Protein AF-A0AAN8EZK4-F1 (afdb_monomer)

Structure (mmCIF, N/CA/C/O backbone):
data_AF-A0AAN8EZK4-F1
#
_entry.id   AF-A0AAN8EZK4-F1
#
loop_
_atom_site.group_PDB
_atom_site.id
_atom_site.type_symbol
_atom_site.label_atom_id
_atom_site.label_alt_id
_atom_site.label_comp_id
_atom_site.label_asym_id
_atom_site.label_entity_id
_atom_site.label_seq_id
_atom_site.pdbx_PDB_ins_code
_atom_site.Cartn_x
_atom_site.Cartn_y
_atom_site.Cartn_z
_atom_site.occupancy
_atom_site.B_iso_or_equiv
_atom_site.auth_seq_id
_atom_site.auth_comp_id
_atom_site.auth_asym_id
_atom_site.auth_atom_id
_atom_site.pdbx_PDB_model_num
ATOM 1 N N . MET A 1 1 ? 10.990 -21.987 -36.198 1.00 47.72 1 MET A N 1
ATOM 2 C CA . MET A 1 1 ? 12.058 -21.056 -36.623 1.00 47.72 1 MET A CA 1
ATOM 3 C C . MET A 1 1 ? 12.692 -20.483 -35.370 1.00 47.72 1 MET A C 1
ATOM 5 O O . MET A 1 1 ? 11.980 -19.862 -34.594 1.00 47.72 1 MET A O 1
ATOM 9 N N . ASN A 1 2 ? 13.982 -20.731 -35.144 1.00 65.56 2 ASN A N 1
ATOM 10 C CA . ASN A 1 2 ? 14.711 -20.114 -34.035 1.00 65.56 2 ASN A CA 1
ATOM 11 C C . ASN A 1 2 ? 15.034 -18.673 -34.434 1.00 65.56 2 ASN A C 1
ATOM 13 O O . ASN A 1 2 ? 15.786 -18.464 -35.385 1.00 65.56 2 ASN A O 1
ATOM 17 N N . MET A 1 3 ? 14.441 -17.688 -33.758 1.00 52.84 3 MET A N 1
ATOM 18 C CA . MET A 1 3 ? 14.880 -16.304 -33.923 1.00 52.84 3 MET A CA 1
ATOM 19 C C . MET A 1 3 ? 16.324 -16.168 -33.416 1.00 52.84 3 MET A C 1
ATOM 21 O O . MET A 1 3 ? 16.668 -16.787 -32.404 1.00 52.84 3 MET A O 1
ATOM 25 N N . PRO A 1 4 ? 17.176 -15.382 -34.097 1.00 75.06 4 PRO A N 1
ATOM 26 C CA . PRO A 1 4 ? 18.515 -15.095 -33.606 1.00 75.06 4 PRO A CA 1
ATOM 27 C C . PRO A 1 4 ? 18.426 -14.467 -32.210 1.00 75.06 4 PRO A C 1
ATOM 29 O O . PRO A 1 4 ? 17.709 -13.488 -31.999 1.00 75.06 4 PRO A O 1
ATOM 32 N N . LYS A 1 5 ? 19.139 -15.060 -31.247 1.00 89.31 5 LYS A N 1
ATOM 33 C CA . LYS A 1 5 ? 19.176 -14.579 -29.865 1.00 89.31 5 LYS A CA 1
ATOM 34 C C . LYS A 1 5 ? 20.040 -13.322 -29.814 1.00 89.31 5 LYS A C 1
ATOM 36 O O . LYS A 1 5 ? 21.261 -13.407 -29.901 1.00 89.31 5 LYS A O 1
ATOM 41 N N . ILE A 1 6 ? 19.404 -12.163 -29.682 1.00 91.19 6 ILE A N 1
ATOM 42 C CA . ILE A 1 6 ? 20.106 -10.908 -29.406 1.00 91.19 6 ILE A CA 1
ATOM 43 C C . ILE A 1 6 ? 20.613 -10.979 -27.965 1.00 91.19 6 ILE A C 1
ATOM 45 O O . ILE A 1 6 ? 19.826 -11.158 -27.040 1.00 91.19 6 ILE A O 1
ATOM 49 N N . THR A 1 7 ? 21.925 -10.868 -27.775 1.00 95.62 7 THR A N 1
ATOM 50 C CA . THR A 1 7 ? 22.561 -10.917 -26.446 1.00 95.62 7 THR A CA 1
ATOM 51 C C . THR A 1 7 ? 23.112 -9.568 -25.998 1.00 95.62 7 THR A C 1
ATOM 53 O O . THR A 1 7 ? 23.341 -9.365 -24.808 1.00 95.62 7 THR A O 1
ATOM 56 N N . GLU A 1 8 ? 23.335 -8.646 -26.934 1.00 97.31 8 GLU A N 1
ATOM 57 C CA . GLU A 1 8 ? 24.057 -7.400 -26.696 1.00 97.31 8 GLU A CA 1
ATOM 58 C C . GLU A 1 8 ? 23.525 -6.268 -27.579 1.00 97.31 8 GLU A C 1
ATOM 60 O O . GLU A 1 8 ? 23.228 -6.469 -28.757 1.00 97.31 8 GLU A O 1
ATOM 65 N N . ILE A 1 9 ? 23.394 -5.077 -26.991 1.00 97.00 9 ILE A N 1
ATOM 66 C CA . ILE A 1 9 ? 22.945 -3.853 -27.657 1.00 97.00 9 ILE A CA 1
ATOM 67 C C . ILE A 1 9 ? 23.876 -2.707 -27.263 1.00 97.00 9 ILE A C 1
ATOM 69 O O . ILE A 1 9 ? 24.016 -2.392 -26.083 1.00 97.00 9 ILE A O 1
ATOM 73 N N . HIS A 1 10 ? 24.448 -2.019 -28.252 1.00 96.69 10 HIS A N 1
ATOM 74 C CA . HIS A 1 10 ? 25.168 -0.761 -28.044 1.00 96.69 10 HIS A CA 1
ATOM 75 C C . HIS A 1 10 ? 24.266 0.422 -28.392 1.00 96.69 10 HIS A C 1
ATOM 77 O O . HIS A 1 10 ? 23.746 0.511 -29.503 1.00 96.69 10 HIS A O 1
ATOM 83 N N . GLY A 1 11 ? 24.089 1.354 -27.457 1.00 95.94 11 GLY A N 1
ATOM 84 C CA . GLY A 1 11 ? 23.253 2.537 -27.644 1.00 95.94 11 GLY A CA 1
ATOM 85 C C . GLY A 1 11 ? 21.978 2.504 -26.806 1.00 95.94 11 GLY A C 1
ATOM 86 O O . GLY A 1 11 ? 22.055 2.567 -25.579 1.00 95.94 11 GLY A O 1
ATOM 87 N N . ARG A 1 12 ? 20.813 2.509 -27.468 1.00 96.12 12 ARG A N 1
ATOM 88 C CA . ARG A 1 12 ? 19.487 2.536 -26.832 1.00 96.12 12 ARG A CA 1
ATOM 89 C C . ARG A 1 12 ? 18.677 1.316 -27.252 1.00 96.12 12 ARG A C 1
ATOM 91 O O . ARG A 1 12 ? 18.518 1.070 -28.445 1.00 96.12 12 ARG A O 1
ATOM 98 N N . PHE A 1 13 ? 18.104 0.621 -26.278 1.00 97.56 13 PHE A N 1
ATOM 99 C CA . PHE A 1 13 ? 17.121 -0.426 -26.500 1.00 97.56 13 PHE A CA 1
ATOM 100 C C . PHE A 1 13 ? 15.714 0.129 -26.275 1.00 97.56 13 PHE A C 1
ATOM 102 O O . PHE A 1 13 ? 15.427 0.718 -25.232 1.00 97.56 13 PHE A O 1
ATOM 109 N N . LYS A 1 14 ? 14.842 -0.024 -27.272 1.00 97.75 14 LYS A N 1
ATOM 110 C CA . LYS A 1 14 ? 13.467 0.464 -27.221 1.00 97.75 14 LYS A CA 1
ATOM 111 C C . LYS A 1 14 ? 12.496 -0.690 -27.447 1.00 97.75 14 LYS A C 1
ATOM 113 O O . LYS A 1 14 ? 12.580 -1.356 -28.474 1.00 97.75 14 LYS A O 1
ATOM 118 N N . ILE A 1 15 ? 11.580 -0.896 -26.506 1.00 97.38 15 ILE A N 1
ATOM 119 C CA . ILE A 1 15 ? 10.517 -1.902 -26.575 1.00 97.38 15 ILE A CA 1
ATOM 120 C C . ILE A 1 15 ? 9.196 -1.152 -26.715 1.00 97.38 15 ILE A C 1
ATOM 122 O O . ILE A 1 15 ? 8.807 -0.414 -25.808 1.00 97.38 15 ILE A O 1
ATOM 126 N N . THR A 1 16 ? 8.521 -1.310 -27.853 1.00 97.88 16 THR A N 1
ATOM 127 C CA . THR A 1 16 ? 7.227 -0.661 -28.093 1.00 97.88 16 THR A CA 1
ATOM 128 C C . THR A 1 16 ? 6.225 -1.612 -28.712 1.00 97.88 16 THR A C 1
ATOM 130 O O . THR A 1 16 ? 6.610 -2.514 -29.460 1.00 97.88 16 THR A O 1
ATOM 133 N N . LYS A 1 17 ? 4.938 -1.390 -28.413 1.00 96.81 17 LYS A N 1
ATOM 134 C CA . LYS A 1 17 ? 3.799 -2.106 -29.011 1.00 96.81 17 LYS A CA 1
ATOM 135 C C . LYS A 1 17 ? 3.958 -3.634 -28.999 1.00 96.81 17 LYS A C 1
ATOM 137 O O . LYS A 1 17 ? 3.495 -4.318 -29.910 1.00 96.81 17 LYS A O 1
ATOM 142 N N . THR A 1 18 ? 4.628 -4.174 -27.983 1.00 95.94 18 THR A N 1
ATOM 143 C CA . THR A 1 18 ? 4.828 -5.616 -27.848 1.00 95.94 18 THR A CA 1
ATOM 144 C C . THR A 1 18 ? 3.552 -6.303 -27.371 1.00 95.94 18 THR A C 1
ATOM 146 O O . THR A 1 18 ? 2.742 -5.732 -26.635 1.00 95.94 18 THR A O 1
ATOM 149 N N . THR A 1 19 ? 3.389 -7.562 -27.762 1.00 96.38 19 THR A N 1
ATOM 150 C CA . THR A 1 19 ? 2.327 -8.446 -27.264 1.00 96.38 19 THR A CA 1
ATOM 151 C C . THR A 1 19 ? 2.777 -9.275 -26.063 1.00 96.38 19 THR A C 1
ATOM 153 O O . THR A 1 19 ? 1.999 -10.074 -25.548 1.00 96.38 19 THR A O 1
ATOM 156 N N . LEU A 1 20 ? 4.035 -9.132 -25.634 1.00 96.00 20 LEU A N 1
ATOM 157 C CA . LEU A 1 20 ? 4.562 -9.842 -24.475 1.00 96.00 20 LEU A CA 1
ATOM 158 C C . LEU A 1 20 ? 3.879 -9.368 -23.189 1.00 96.00 20 LEU A C 1
ATOM 160 O O . LEU A 1 20 ? 3.667 -8.173 -22.983 1.00 96.00 20 LEU A O 1
ATOM 164 N N . SER A 1 21 ? 3.577 -10.320 -22.309 1.00 96.00 21 SER A N 1
ATOM 165 C CA . SER A 1 21 ? 3.068 -10.048 -20.962 1.00 96.00 21 SER A CA 1
ATOM 166 C C . SER A 1 21 ? 4.171 -9.801 -19.934 1.00 96.00 21 SER A C 1
ATOM 168 O O . SER A 1 21 ? 3.885 -9.233 -18.879 1.00 96.00 21 SER A O 1
ATOM 170 N N . SER A 1 22 ? 5.400 -10.218 -20.246 1.00 96.62 22 SER A N 1
ATOM 171 C CA . SER A 1 22 ? 6.601 -10.147 -19.406 1.00 96.62 22 SER A CA 1
ATOM 172 C C . SER A 1 22 ? 7.841 -9.765 -20.224 1.00 96.62 22 SER A C 1
ATOM 174 O O . SER A 1 22 ? 7.821 -9.812 -21.455 1.00 96.62 22 SER A O 1
ATOM 176 N N . LEU A 1 23 ? 8.928 -9.389 -19.543 1.00 96.44 23 LEU A N 1
ATOM 177 C CA . LEU A 1 23 ? 10.232 -9.085 -20.162 1.00 96.44 23 LEU A CA 1
ATOM 178 C C . LEU A 1 23 ? 11.252 -10.228 -19.999 1.00 96.44 23 LEU A C 1
ATOM 180 O O . LEU A 1 23 ? 12.444 -10.050 -20.253 1.00 96.44 23 LEU A O 1
ATOM 184 N N . ASP A 1 24 ? 10.789 -11.415 -19.624 1.00 96.31 24 ASP A N 1
ATOM 185 C CA . ASP A 1 24 ? 11.591 -12.597 -19.306 1.00 96.31 24 ASP A CA 1
ATOM 186 C C . ASP A 1 24 ? 12.486 -13.039 -20.469 1.00 96.31 24 ASP A C 1
ATOM 188 O O . ASP A 1 24 ? 13.644 -13.403 -20.267 1.00 96.31 24 ASP A O 1
ATOM 192 N N . LEU A 1 25 ? 11.985 -12.925 -21.702 1.00 94.81 25 LEU A N 1
ATOM 193 C CA . LEU A 1 25 ? 12.738 -13.228 -22.924 1.00 94.81 25 LEU A CA 1
ATOM 194 C C . LEU A 1 25 ? 13.897 -12.252 -23.189 1.00 94.81 25 LEU A C 1
ATOM 196 O O . LEU A 1 25 ? 14.763 -12.535 -24.016 1.00 94.81 25 LEU A O 1
ATOM 200 N N . MET A 1 26 ? 13.903 -11.099 -22.519 1.00 95.31 26 MET A N 1
ATOM 201 C CA . MET A 1 26 ? 14.850 -10.001 -22.737 1.00 95.31 26 MET A CA 1
ATOM 202 C C . MET A 1 26 ? 15.748 -9.734 -21.527 1.00 95.31 26 MET A C 1
ATOM 204 O O . MET A 1 26 ? 16.673 -8.928 -21.630 1.00 95.31 26 MET A O 1
ATOM 208 N N . LYS A 1 27 ? 15.523 -10.412 -20.396 1.00 95.50 27 LYS A N 1
ATOM 209 C CA . LYS A 1 27 ? 16.234 -10.146 -19.136 1.00 95.50 27 LYS A CA 1
ATOM 210 C C . LYS A 1 27 ? 17.755 -10.325 -19.223 1.00 95.50 27 LYS A C 1
ATOM 212 O O . LYS A 1 27 ? 18.498 -9.646 -18.518 1.00 95.50 27 LYS A O 1
ATOM 217 N N . ASP A 1 28 ? 18.211 -11.193 -20.128 1.00 95.75 28 ASP A N 1
ATOM 218 C CA . ASP A 1 28 ? 19.629 -11.518 -20.333 1.00 95.75 28 ASP A CA 1
ATOM 219 C C . ASP A 1 28 ? 20.346 -10.570 -21.316 1.00 95.75 28 ASP A C 1
ATOM 221 O O . ASP A 1 28 ? 21.543 -10.733 -21.565 1.00 95.75 28 ASP A O 1
ATOM 225 N N . ILE A 1 29 ? 19.641 -9.599 -21.910 1.00 97.12 29 ILE A N 1
ATOM 226 C CA . ILE A 1 29 ? 20.238 -8.662 -22.869 1.00 97.12 29 ILE A CA 1
ATOM 227 C C . ILE A 1 29 ? 21.163 -7.690 -22.131 1.00 97.12 29 ILE A C 1
ATOM 229 O O . ILE A 1 29 ? 20.750 -6.994 -21.203 1.00 97.12 29 ILE A O 1
ATOM 233 N N . LYS A 1 30 ? 22.415 -7.595 -22.590 1.00 98.00 30 LYS A N 1
ATOM 234 C CA . LYS A 1 30 ? 23.379 -6.591 -22.125 1.00 98.00 30 LYS A CA 1
ATOM 235 C C . LYS A 1 30 ? 23.220 -5.301 -22.918 1.00 98.00 30 LYS A C 1
ATOM 237 O O . LYS A 1 30 ? 23.213 -5.333 -24.148 1.00 98.00 30 LYS A O 1
ATOM 242 N N . ILE A 1 31 ? 23.122 -4.167 -22.228 1.00 97.69 31 ILE A N 1
ATOM 243 C CA . ILE A 1 31 ? 22.936 -2.857 -22.865 1.00 97.69 31 ILE A CA 1
ATOM 244 C C . ILE A 1 31 ? 24.133 -1.967 -22.531 1.00 97.69 31 ILE A C 1
ATOM 246 O O . ILE A 1 31 ? 24.368 -1.640 -21.372 1.00 97.69 31 ILE A O 1
ATOM 250 N N . PHE A 1 32 ? 24.874 -1.536 -23.547 1.00 97.06 32 PHE A N 1
ATOM 251 C CA . PHE A 1 32 ? 25.973 -0.580 -23.423 1.00 97.06 32 PHE A CA 1
ATOM 252 C C . PHE A 1 32 ? 25.452 0.830 -23.722 1.00 97.06 32 PHE A C 1
ATOM 254 O O . PHE A 1 32 ? 25.300 1.241 -24.874 1.00 97.06 32 PHE A O 1
ATOM 261 N N . ALA A 1 33 ? 25.136 1.571 -22.663 1.00 95.81 33 ALA A N 1
ATOM 262 C CA . ALA A 1 33 ? 24.422 2.841 -22.699 1.00 95.81 33 ALA A CA 1
ATOM 263 C C . ALA A 1 33 ? 25.300 4.003 -23.191 1.00 95.81 33 ALA A C 1
ATOM 265 O O . ALA A 1 33 ? 26.061 4.595 -22.425 1.00 95.81 33 ALA A O 1
ATOM 266 N N . HIS A 1 34 ? 25.154 4.385 -24.461 1.00 93.75 34 HIS A N 1
ATOM 267 C CA . HIS A 1 34 ? 25.811 5.580 -25.026 1.00 93.75 34 HIS A CA 1
ATOM 268 C C . HIS A 1 34 ? 24.967 6.861 -24.852 1.00 93.75 34 HIS A C 1
ATOM 270 O O . HIS A 1 34 ? 25.399 7.960 -25.197 1.00 93.75 34 HIS A O 1
ATOM 276 N N . TYR A 1 35 ? 23.754 6.725 -24.305 1.00 91.19 35 TYR A N 1
ATOM 277 C CA . TYR A 1 35 ? 22.763 7.787 -24.126 1.00 91.19 35 TYR A CA 1
ATOM 278 C C . TYR A 1 35 ? 22.243 7.809 -22.678 1.00 91.19 35 TYR A C 1
ATOM 280 O O . TYR A 1 35 ? 22.349 6.792 -21.992 1.00 91.19 35 TYR A O 1
ATOM 288 N N . PRO A 1 36 ? 21.634 8.923 -22.211 1.00 89.06 36 PRO A N 1
ATOM 289 C CA . PRO A 1 36 ? 21.052 8.988 -20.868 1.00 89.06 36 PRO A CA 1
ATOM 290 C C . PRO A 1 36 ? 20.014 7.887 -20.620 1.00 89.06 36 PRO A C 1
ATOM 292 O O . PRO A 1 36 ? 20.078 7.212 -19.601 1.00 89.06 36 PRO A O 1
ATOM 295 N N . MET A 1 37 ? 19.099 7.698 -21.578 1.00 94.62 37 MET A N 1
ATOM 296 C CA . MET A 1 37 ? 18.076 6.649 -21.563 1.00 94.62 37 MET A CA 1
ATOM 297 C C . MET A 1 37 ? 18.574 5.465 -22.386 1.00 94.62 37 MET A C 1
ATOM 299 O O . MET A 1 37 ? 18.601 5.537 -23.623 1.00 94.62 37 MET A O 1
ATOM 303 N N . ALA A 1 38 ? 19.005 4.421 -21.683 1.00 97.00 38 ALA A N 1
ATOM 304 C CA . ALA A 1 38 ? 19.539 3.195 -22.259 1.00 97.00 38 ALA A CA 1
ATOM 305 C C . ALA A 1 38 ? 18.423 2.215 -22.630 1.00 97.00 38 ALA A C 1
ATOM 307 O O . ALA A 1 38 ? 18.506 1.571 -23.671 1.00 97.00 38 ALA A O 1
ATOM 308 N N . LEU A 1 39 ? 17.375 2.148 -21.807 1.00 97.88 39 LEU A N 1
ATOM 309 C CA . LEU A 1 39 ? 16.204 1.306 -22.012 1.00 97.88 39 LEU A CA 1
ATOM 310 C C . LEU A 1 39 ? 14.940 2.166 -21.973 1.00 97.88 39 LEU A C 1
ATOM 312 O O . LEU A 1 39 ? 14.691 2.884 -21.006 1.00 97.88 39 LEU A O 1
ATOM 316 N N . THR A 1 40 ? 14.138 2.094 -23.028 1.00 98.06 40 THR A N 1
ATOM 317 C CA . THR A 1 40 ? 12.828 2.746 -23.094 1.00 98.06 40 THR A CA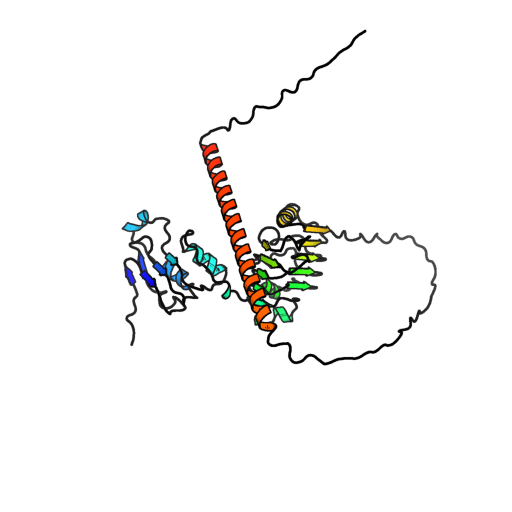 1
ATOM 318 C C . THR A 1 40 ? 11.771 1.701 -23.396 1.00 98.06 40 THR A C 1
ATOM 320 O O . THR A 1 40 ? 11.860 1.003 -24.404 1.00 98.06 40 THR A O 1
ATOM 323 N N . ILE A 1 41 ? 10.774 1.596 -22.527 1.00 97.81 41 ILE A N 1
ATOM 324 C CA . ILE A 1 41 ? 9.638 0.694 -22.688 1.00 97.81 41 ILE A CA 1
ATOM 325 C C . ILE A 1 41 ? 8.405 1.576 -22.742 1.00 97.81 41 ILE A C 1
ATOM 327 O O . ILE A 1 41 ? 8.105 2.271 -21.770 1.00 97.81 41 ILE A O 1
ATOM 331 N N . GLU A 1 42 ? 7.732 1.605 -23.887 1.00 97.38 42 GLU A N 1
ATOM 332 C CA . GLU A 1 42 ? 6.574 2.474 -24.080 1.00 97.38 42 GLU A CA 1
ATOM 333 C C . GLU A 1 42 ? 5.449 1.851 -24.904 1.00 97.38 42 GLU A C 1
ATOM 335 O O . GLU A 1 42 ? 5.695 1.055 -25.809 1.00 97.38 42 GLU A O 1
ATOM 340 N N . ASP A 1 43 ? 4.210 2.236 -24.603 1.00 97.31 43 ASP A N 1
ATOM 341 C CA . ASP A 1 43 ? 3.003 1.828 -25.335 1.00 97.31 43 ASP A CA 1
ATOM 342 C C . ASP A 1 43 ? 2.824 0.295 -25.428 1.00 97.31 43 ASP A C 1
ATOM 344 O O . ASP A 1 43 ? 2.350 -0.247 -26.431 1.00 97.31 43 ASP A O 1
ATOM 348 N N . ASN A 1 44 ? 3.231 -0.438 -24.385 1.00 96.69 44 ASN A N 1
ATOM 349 C CA . ASN A 1 44 ? 3.119 -1.898 -24.310 1.00 96.69 44 ASN A CA 1
ATOM 350 C C . ASN A 1 44 ? 1.918 -2.326 -23.455 1.00 96.69 44 ASN A C 1
ATOM 352 O O . ASN A 1 44 ? 2.084 -2.861 -22.366 1.00 96.69 44 ASN A O 1
ATOM 356 N N . TYR A 1 45 ? 0.691 -2.122 -23.937 1.00 95.25 45 TYR A N 1
ATOM 357 C CA . TYR A 1 45 ? -0.533 -2.355 -23.147 1.00 95.25 45 TYR A CA 1
ATOM 358 C C . TYR A 1 45 ? -0.752 -3.799 -22.656 1.00 95.25 45 TYR A C 1
ATOM 360 O O . TYR A 1 45 ? -1.532 -4.015 -21.726 1.00 95.25 45 TYR A O 1
ATOM 368 N N . SER A 1 46 ? -0.095 -4.782 -23.282 1.00 95.62 46 SER A N 1
ATOM 369 C CA . SER A 1 46 ? -0.156 -6.194 -22.870 1.00 95.62 46 SER A CA 1
ATOM 370 C C . SER A 1 46 ? 0.819 -6.533 -21.741 1.00 95.62 46 SER A C 1
ATOM 372 O O . SER A 1 46 ? 0.674 -7.586 -21.118 1.00 95.62 46 SER A O 1
ATOM 374 N N . LEU A 1 47 ? 1.793 -5.657 -21.478 1.00 96.12 47 LEU A N 1
ATOM 375 C CA . LEU A 1 47 ? 2.847 -5.877 -20.502 1.00 96.12 47 LEU A CA 1
ATOM 376 C C . LEU A 1 47 ? 2.275 -5.744 -19.089 1.00 96.12 47 LEU A C 1
ATOM 378 O O . LEU A 1 47 ? 1.736 -4.706 -18.712 1.00 96.12 47 LEU A O 1
ATOM 382 N N . LYS A 1 48 ? 2.373 -6.819 -18.308 1.00 95.44 48 LYS A N 1
ATOM 383 C CA . LYS A 1 48 ? 1.868 -6.875 -16.929 1.00 95.44 48 LYS A CA 1
ATOM 384 C C . LYS A 1 48 ? 3.006 -7.027 -15.940 1.00 95.44 48 LYS A C 1
ATOM 386 O O . LYS A 1 48 ? 3.033 -6.340 -14.925 1.00 95.44 48 LYS A O 1
ATOM 391 N N . ASP A 1 49 ? 3.949 -7.906 -16.249 1.00 95.88 49 ASP A N 1
ATOM 392 C CA . ASP A 1 49 ? 5.087 -8.194 -15.395 1.00 95.88 49 ASP A CA 1
ATOM 393 C C . ASP A 1 49 ? 6.350 -7.513 -15.932 1.00 95.88 49 ASP A C 1
ATOM 395 O O . ASP A 1 49 ? 6.899 -7.885 -16.967 1.00 95.88 49 ASP A O 1
ATOM 399 N N . VAL A 1 50 ? 6.816 -6.498 -15.208 1.00 97.06 50 VAL A N 1
ATOM 400 C CA . VAL A 1 50 ? 8.095 -5.829 -15.479 1.00 97.06 50 VAL A CA 1
ATOM 401 C C . VAL A 1 50 ? 9.175 -6.110 -14.426 1.00 97.06 50 VAL A C 1
ATOM 403 O O . VAL A 1 50 ? 10.156 -5.378 -14.362 1.00 97.06 50 VAL A O 1
ATOM 406 N N . SER A 1 51 ? 9.032 -7.150 -13.596 1.00 97.06 51 SER A N 1
ATOM 407 C CA . SER A 1 51 ? 10.004 -7.475 -12.535 1.00 97.06 51 SER A CA 1
ATOM 408 C C . SER A 1 51 ? 11.397 -7.777 -13.088 1.00 97.06 51 SER A C 1
ATOM 410 O O . SER A 1 51 ? 12.401 -7.421 -12.470 1.00 97.06 51 SER A O 1
ATOM 412 N N . ASP A 1 52 ? 11.472 -8.328 -14.302 1.00 97.62 52 ASP A N 1
ATOM 413 C CA . ASP A 1 52 ? 12.725 -8.552 -15.023 1.00 97.62 52 ASP A CA 1
ATOM 414 C C . ASP A 1 52 ? 13.536 -7.263 -15.246 1.00 97.62 52 ASP A C 1
ATOM 416 O O . ASP A 1 52 ? 14.752 -7.338 -15.426 1.00 97.62 52 ASP A O 1
ATOM 420 N N . LEU A 1 53 ? 12.927 -6.072 -15.143 1.00 97.25 53 LEU A N 1
ATOM 421 C CA . LEU A 1 53 ? 13.666 -4.804 -15.150 1.00 97.25 53 LEU A CA 1
ATOM 422 C C . LEU A 1 53 ? 14.688 -4.704 -14.025 1.00 97.25 53 LEU A C 1
ATOM 424 O O . LEU A 1 53 ? 15.737 -4.100 -14.229 1.00 97.25 53 LEU A O 1
ATOM 428 N N . LEU A 1 54 ? 14.431 -5.321 -12.869 1.00 97.44 54 LEU A N 1
ATOM 429 C CA . LEU A 1 54 ? 15.388 -5.370 -11.761 1.00 97.44 54 LEU A CA 1
ATOM 430 C C . LEU A 1 54 ? 16.671 -6.121 -12.153 1.00 97.44 54 LEU A C 1
ATOM 432 O O . LEU A 1 54 ? 17.753 -5.814 -11.648 1.00 97.44 54 LEU A O 1
ATOM 436 N N . TYR A 1 55 ? 16.568 -7.091 -13.066 1.00 96.88 55 TYR A N 1
ATOM 437 C CA . TYR A 1 55 ? 17.710 -7.808 -13.632 1.00 96.88 55 TYR A CA 1
ATOM 438 C C . TYR A 1 55 ? 18.311 -7.050 -14.814 1.00 96.88 55 TYR A C 1
ATOM 440 O O . TYR A 1 55 ? 19.524 -6.850 -14.851 1.00 96.88 55 TYR A O 1
ATOM 448 N N . MET A 1 56 ? 17.475 -6.554 -15.731 1.00 97.19 56 MET A N 1
ATOM 449 C CA . MET A 1 56 ? 17.934 -5.774 -16.882 1.00 97.19 56 MET A CA 1
ATOM 450 C C . MET A 1 56 ? 18.722 -4.541 -16.442 1.00 97.19 56 MET A C 1
ATOM 452 O O . MET A 1 56 ? 19.767 -4.274 -17.020 1.00 97.19 56 MET A O 1
ATOM 456 N N . ALA A 1 57 ? 18.296 -3.840 -15.386 1.00 96.81 57 ALA A N 1
ATOM 457 C CA . ALA A 1 57 ? 19.001 -2.684 -14.831 1.00 96.81 57 ALA A CA 1
ATOM 458 C C . ALA A 1 57 ? 20.458 -2.997 -14.458 1.00 96.81 57 ALA A C 1
ATOM 460 O O . ALA A 1 57 ? 21.338 -2.172 -14.684 1.00 96.81 57 ALA A O 1
ATOM 461 N N . LYS A 1 58 ? 20.732 -4.206 -13.948 1.00 96.69 58 LYS A N 1
ATOM 462 C CA . LYS A 1 58 ? 22.093 -4.668 -13.617 1.00 96.69 58 LYS A CA 1
ATOM 463 C C . LYS A 1 58 ? 22.928 -4.972 -14.864 1.00 96.69 58 LYS A C 1
ATOM 465 O O . LYS A 1 58 ? 24.152 -4.929 -14.804 1.00 96.69 58 LYS A O 1
ATOM 470 N N . ASN A 1 59 ? 22.267 -5.263 -15.983 1.00 97.00 59 ASN A N 1
ATOM 471 C CA . ASN A 1 59 ? 22.886 -5.544 -17.277 1.00 97.00 59 ASN A CA 1
ATOM 472 C C . ASN A 1 59 ? 23.081 -4.286 -18.139 1.00 97.00 59 ASN A C 1
ATOM 474 O O . ASN A 1 59 ? 23.654 -4.378 -19.231 1.00 97.00 59 ASN A O 1
ATOM 478 N N . ILE A 1 60 ? 22.638 -3.113 -17.671 1.00 96.81 60 ILE A N 1
ATOM 479 C CA . ILE A 1 60 ? 22.952 -1.841 -18.317 1.00 96.81 60 ILE A CA 1
ATOM 480 C C . ILE A 1 60 ? 24.314 -1.369 -17.814 1.00 96.81 60 ILE A C 1
ATOM 482 O O . ILE A 1 60 ? 24.507 -1.052 -16.643 1.00 96.81 60 ILE A O 1
ATOM 486 N N . THR A 1 61 ? 25.276 -1.297 -18.724 1.00 96.69 61 THR A N 1
ATOM 487 C CA . THR A 1 61 ? 26.618 -0.785 -18.449 1.00 96.69 61 THR A CA 1
ATOM 488 C C . THR A 1 61 ? 26.816 0.538 -19.164 1.00 96.69 61 THR A C 1
ATOM 490 O O . THR A 1 61 ? 26.304 0.764 -20.260 1.00 96.69 61 THR A O 1
ATOM 493 N N . ARG A 1 62 ? 27.564 1.449 -18.543 1.00 94.12 62 ARG A N 1
ATOM 494 C CA . ARG A 1 62 ? 27.882 2.749 -19.130 1.00 94.12 62 ARG A CA 1
ATOM 495 C C . ARG A 1 62 ? 29.375 2.797 -19.449 1.00 94.12 62 ARG A C 1
ATOM 497 O O . ARG A 1 62 ? 30.178 2.545 -18.552 1.00 94.12 62 ARG A O 1
ATOM 504 N N . PRO A 1 63 ? 29.783 3.120 -20.689 1.00 93.94 63 PRO A N 1
ATOM 505 C CA . PRO A 1 63 ? 31.196 3.313 -20.978 1.00 93.94 63 PRO A CA 1
ATOM 506 C C . PRO A 1 63 ? 31.743 4.501 -20.180 1.00 93.94 63 PRO A C 1
ATOM 508 O O . PRO A 1 63 ? 31.075 5.533 -20.078 1.00 93.94 63 PRO A O 1
ATOM 511 N N . LYS A 1 64 ? 32.981 4.386 -19.681 1.00 94.44 64 LYS A N 1
ATOM 512 C CA . LYS A 1 64 ? 33.648 5.419 -18.861 1.00 94.44 64 LYS A CA 1
ATOM 513 C C . LYS A 1 64 ? 33.591 6.818 -19.487 1.00 94.44 64 LYS A C 1
ATOM 515 O O . LYS A 1 64 ? 33.387 7.802 -18.788 1.00 94.44 64 LYS A O 1
ATOM 520 N N . ALA A 1 65 ? 33.685 6.902 -20.817 1.00 92.81 65 ALA A N 1
ATOM 521 C CA . ALA A 1 65 ? 33.603 8.159 -21.565 1.00 92.81 65 ALA A CA 1
ATOM 522 C C . ALA A 1 65 ? 32.275 8.928 -21.376 1.00 92.81 65 ALA A C 1
ATOM 524 O O . ALA A 1 65 ? 32.233 10.138 -21.584 1.00 92.81 65 ALA A O 1
ATOM 525 N N . PHE A 1 66 ? 31.194 8.249 -20.981 1.00 90.69 66 PHE A N 1
ATOM 526 C CA . PHE A 1 66 ? 29.864 8.836 -20.785 1.00 90.69 66 PHE A CA 1
ATOM 527 C C . PHE A 1 66 ? 29.433 8.894 -19.313 1.00 90.69 66 PHE A C 1
ATOM 529 O O . PHE A 1 66 ? 28.365 9.431 -19.013 1.00 90.69 66 PHE A O 1
ATOM 536 N N . GLU A 1 67 ? 30.230 8.339 -18.398 1.00 90.88 67 GLU A N 1
ATOM 537 C CA . GLU A 1 67 ? 29.866 8.176 -16.989 1.00 90.88 67 GLU A CA 1
ATOM 538 C C . GLU A 1 67 ? 29.634 9.519 -16.295 1.00 90.88 67 GLU A C 1
ATOM 540 O O . GLU A 1 67 ? 28.550 9.747 -15.755 1.00 90.88 67 GLU A O 1
ATOM 545 N N . GLU A 1 68 ? 30.587 10.443 -16.430 1.00 91.50 68 GLU A N 1
ATOM 546 C CA . GLU A 1 68 ? 30.504 11.785 -15.845 1.00 91.50 68 GLU A CA 1
ATOM 547 C C . GLU A 1 68 ? 29.353 12.613 -16.431 1.00 91.50 68 GLU A C 1
ATOM 549 O O . GLU A 1 68 ? 28.635 13.300 -15.707 1.00 91.50 68 GLU A O 1
ATOM 554 N N . ARG A 1 69 ? 29.098 12.501 -17.742 1.00 89.88 69 ARG A N 1
ATOM 555 C CA . ARG A 1 69 ? 28.065 13.303 -18.422 1.00 89.88 69 ARG A CA 1
ATOM 556 C C . ARG A 1 69 ? 26.646 12.981 -17.947 1.00 89.88 69 ARG A C 1
ATOM 558 O O . ARG A 1 69 ? 25.763 13.836 -18.011 1.00 89.88 69 ARG A O 1
ATOM 565 N N . PHE A 1 70 ? 26.410 11.745 -17.516 1.00 88.19 70 PHE A N 1
ATOM 566 C CA . PHE A 1 70 ? 25.083 11.253 -17.139 1.00 88.19 70 PHE A CA 1
ATOM 567 C C . PHE A 1 70 ? 25.022 10.786 -15.687 1.00 88.19 70 PHE A C 1
ATOM 569 O O . PHE A 1 70 ? 24.117 10.030 -15.313 1.00 88.19 70 PHE A O 1
ATOM 576 N N . LYS A 1 71 ? 25.985 11.213 -14.868 1.00 84.81 71 LYS A N 1
ATOM 577 C CA . LYS A 1 71 ? 25.998 10.972 -13.428 1.00 84.81 71 LYS A CA 1
ATOM 578 C C . LYS A 1 71 ? 24.651 11.414 -12.848 1.00 84.81 71 LYS A C 1
ATOM 580 O O . LYS A 1 71 ? 24.165 12.498 -13.164 1.00 84.81 71 LYS A O 1
ATOM 585 N N . ASN A 1 72 ? 24.017 10.532 -12.081 1.00 85.69 72 ASN A N 1
ATOM 586 C CA . ASN A 1 72 ? 22.695 10.722 -11.465 1.00 85.69 72 ASN A CA 1
ATOM 587 C C . ASN A 1 72 ? 21.477 10.713 -12.411 1.00 85.69 72 ASN A C 1
ATOM 589 O O . ASN A 1 72 ? 20.374 11.013 -11.967 1.00 85.69 72 ASN A O 1
ATOM 593 N N . ARG A 1 73 ? 21.625 10.357 -13.695 1.00 87.31 73 ARG A N 1
ATOM 594 C CA . ARG A 1 73 ? 20.465 10.126 -14.574 1.00 87.31 73 ARG A CA 1
ATOM 595 C C . ARG A 1 73 ? 20.061 8.658 -14.559 1.00 87.31 73 ARG A C 1
ATOM 597 O O . ARG A 1 73 ? 20.909 7.790 -14.796 1.00 87.31 73 ARG A O 1
ATOM 604 N N . THR A 1 74 ? 18.771 8.415 -14.339 1.00 90.56 74 THR A N 1
ATOM 605 C CA . THR A 1 74 ? 18.140 7.101 -14.501 1.00 90.56 74 THR A CA 1
ATOM 606 C C . THR A 1 74 ? 18.347 6.601 -15.927 1.00 90.56 74 THR A C 1
ATOM 608 O O . THR A 1 74 ? 18.476 7.386 -16.864 1.00 90.56 74 THR A O 1
ATOM 611 N N . GLN A 1 75 ? 18.478 5.288 -16.092 1.00 94.88 75 GLN A N 1
ATOM 612 C CA . GLN A 1 75 ? 18.786 4.677 -17.392 1.00 94.88 75 GLN A CA 1
ATOM 613 C C . GLN A 1 75 ? 17.563 4.041 -18.052 1.00 94.88 75 GLN A C 1
ATOM 615 O O . GLN A 1 75 ? 17.632 3.664 -19.226 1.00 94.88 75 GLN A O 1
ATOM 620 N N . ILE A 1 76 ? 16.471 3.925 -17.298 1.00 97.12 76 ILE A N 1
ATOM 621 C CA . ILE A 1 76 ? 15.249 3.232 -17.677 1.00 97.12 76 ILE A CA 1
ATOM 622 C C . ILE A 1 76 ? 14.109 4.243 -17.690 1.00 97.12 76 ILE A C 1
ATOM 624 O O . ILE A 1 76 ? 13.930 5.010 -16.745 1.00 97.12 76 ILE A O 1
ATOM 628 N N . LEU A 1 77 ? 13.336 4.216 -18.769 1.00 96.69 77 LEU A N 1
ATOM 629 C CA . LEU A 1 77 ? 12.119 4.997 -18.930 1.00 96.69 77 LEU A CA 1
ATOM 630 C C . LEU A 1 77 ? 10.957 4.053 -19.240 1.00 96.69 77 LEU A C 1
ATOM 632 O O . LEU A 1 77 ? 11.040 3.264 -20.185 1.00 96.69 77 LEU A O 1
ATOM 636 N N . LEU A 1 78 ? 9.888 4.151 -18.450 1.00 96.44 78 LEU A N 1
ATOM 637 C CA . LEU A 1 78 ? 8.656 3.380 -18.597 1.00 96.44 78 LEU A CA 1
ATOM 638 C C . LEU A 1 78 ? 7.493 4.351 -18.819 1.00 96.44 78 LEU A C 1
ATOM 640 O O . LEU A 1 78 ? 7.207 5.151 -17.937 1.00 96.44 78 LEU A O 1
ATOM 644 N N . LEU A 1 79 ? 6.829 4.293 -19.975 1.00 95.62 79 LEU A N 1
ATOM 645 C CA . LEU A 1 79 ? 5.717 5.193 -20.315 1.00 95.62 79 LEU A CA 1
ATOM 646 C C . LEU A 1 79 ? 4.532 4.423 -20.908 1.00 95.62 79 LEU A C 1
ATOM 648 O O . LEU A 1 79 ? 4.719 3.583 -21.775 1.00 95.62 79 LEU A O 1
ATOM 652 N N . ASN A 1 80 ? 3.299 4.716 -20.495 1.00 93.44 80 ASN A N 1
ATOM 653 C CA . ASN A 1 80 ? 2.080 4.198 -21.144 1.00 93.44 80 ASN A CA 1
ATOM 654 C C . ASN A 1 80 ? 2.007 2.656 -21.309 1.00 93.44 80 ASN A C 1
ATOM 656 O O . ASN A 1 80 ? 1.453 2.155 -22.286 1.00 93.44 80 ASN A O 1
ATOM 660 N N . ASN A 1 81 ? 2.562 1.865 -20.383 1.00 86.44 81 ASN A N 1
ATOM 661 C CA . ASN A 1 81 ? 2.680 0.400 -20.537 1.00 86.44 81 ASN A CA 1
ATOM 662 C C . ASN A 1 81 ? 1.487 -0.409 -20.004 1.00 86.44 81 ASN A C 1
ATOM 664 O O . ASN A 1 81 ? 1.633 -1.556 -19.601 1.00 86.44 81 ASN A O 1
ATOM 668 N N . GLY A 1 82 ? 0.285 0.164 -20.022 1.00 85.19 82 GLY A N 1
ATOM 669 C CA . GLY A 1 82 ? -0.921 -0.532 -19.581 1.00 85.19 82 GLY A CA 1
ATOM 670 C C . GLY A 1 82 ? -0.886 -0.945 -18.105 1.00 85.19 82 GLY A C 1
ATOM 671 O O . GLY A 1 82 ? -0.487 -0.179 -17.234 1.00 85.19 82 GLY A O 1
ATOM 672 N N . ARG A 1 83 ? -1.395 -2.146 -17.809 1.00 89.62 83 ARG A N 1
ATOM 673 C CA . ARG A 1 83 ? -1.707 -2.594 -16.443 1.00 89.62 83 ARG A CA 1
ATOM 674 C C . ARG A 1 83 ? -0.538 -3.357 -15.817 1.00 89.62 83 ARG A C 1
ATOM 676 O O . ARG A 1 83 ? -0.576 -4.585 -15.757 1.00 89.62 83 ARG A O 1
ATOM 683 N N . ILE A 1 84 ? 0.462 -2.635 -15.315 1.00 94.44 84 ILE A N 1
ATOM 684 C CA . ILE A 1 84 ? 1.598 -3.247 -14.614 1.00 94.44 84 ILE A CA 1
ATOM 685 C C . ILE A 1 84 ? 1.152 -3.780 -13.243 1.00 94.44 84 ILE A C 1
ATOM 687 O O . ILE A 1 84 ? 0.506 -3.074 -12.465 1.00 94.44 84 ILE A O 1
ATOM 691 N N . CYS A 1 85 ? 1.511 -5.030 -12.950 1.00 92.25 85 CYS A N 1
ATOM 692 C CA . CYS A 1 85 ? 1.065 -5.801 -11.796 1.00 92.25 85 CYS A CA 1
ATOM 693 C C . CYS A 1 85 ? 2.244 -6.301 -10.965 1.00 92.25 85 CYS A C 1
ATOM 695 O O . CYS A 1 85 ? 2.949 -7.196 -11.411 1.00 92.25 85 CYS A O 1
ATOM 697 N N . HIS A 1 86 ? 2.402 -5.784 -9.743 1.00 91.75 86 HIS A N 1
ATOM 698 C CA . HIS A 1 86 ? 3.441 -6.219 -8.799 1.00 91.75 86 HIS A CA 1
ATOM 699 C C . HIS A 1 86 ? 3.013 -6.071 -7.338 1.00 91.75 86 HIS A C 1
ATOM 701 O O . HIS A 1 86 ? 2.055 -5.347 -7.058 1.00 91.75 86 HIS A O 1
ATOM 707 N N . ASN A 1 87 ? 3.709 -6.752 -6.421 1.00 86.50 87 ASN A N 1
ATOM 708 C CA . ASN A 1 87 ? 3.584 -6.544 -4.970 1.00 86.50 87 ASN A CA 1
ATOM 709 C C . ASN A 1 87 ? 4.348 -5.282 -4.520 1.00 86.50 87 ASN A C 1
ATOM 711 O O . ASN A 1 87 ? 5.172 -4.769 -5.272 1.00 86.50 87 ASN A O 1
ATOM 715 N N . ASP A 1 88 ? 4.089 -4.786 -3.309 1.00 84.19 88 ASP A N 1
ATOM 716 C CA . ASP A 1 88 ? 4.669 -3.530 -2.804 1.00 84.19 88 ASP A CA 1
ATOM 717 C C . ASP A 1 88 ? 6.203 -3.480 -2.853 1.00 84.19 88 ASP A C 1
ATOM 719 O O . ASP A 1 88 ? 6.765 -2.512 -3.359 1.00 84.19 88 ASP A O 1
ATOM 723 N N . GLU A 1 89 ? 6.874 -4.543 -2.406 1.00 87.44 89 GLU A N 1
ATOM 724 C CA . GLU A 1 89 ? 8.340 -4.624 -2.405 1.00 87.44 89 GLU A CA 1
ATOM 725 C C . GLU A 1 89 ? 8.913 -4.465 -3.823 1.00 87.44 89 GLU A C 1
ATOM 727 O O . GLU A 1 89 ? 9.840 -3.690 -4.062 1.00 87.44 89 GLU A O 1
ATOM 732 N N . THR A 1 90 ? 8.308 -5.143 -4.801 1.00 92.12 90 THR A N 1
ATOM 733 C CA . THR A 1 90 ? 8.731 -5.053 -6.202 1.00 92.12 90 THR A CA 1
ATOM 734 C C . THR A 1 90 ? 8.368 -3.696 -6.803 1.00 92.12 90 THR A C 1
ATOM 736 O O . THR A 1 90 ? 9.149 -3.147 -7.577 1.00 92.12 90 THR A O 1
ATOM 739 N N . ARG A 1 91 ? 7.214 -3.117 -6.438 1.00 93.12 91 ARG A N 1
ATOM 740 C CA . ARG A 1 91 ? 6.800 -1.778 -6.888 1.00 93.12 91 ARG A CA 1
ATOM 741 C C . ARG A 1 91 ? 7.805 -0.717 -6.466 1.00 93.12 91 ARG A C 1
ATOM 743 O O . ARG A 1 91 ? 8.224 0.067 -7.308 1.00 93.12 91 ARG A O 1
ATOM 750 N N . GLU A 1 92 ? 8.210 -0.717 -5.198 1.00 92.19 92 GLU A N 1
ATOM 751 C CA . GLU A 1 92 ? 9.190 0.231 -4.662 1.00 92.19 92 GLU A CA 1
ATOM 752 C C . GLU A 1 92 ? 10.545 0.086 -5.365 1.00 92.19 92 GLU A C 1
ATOM 754 O O . GLU A 1 92 ? 11.106 1.070 -5.854 1.00 92.19 92 GLU A O 1
ATOM 759 N N . ALA A 1 93 ? 11.029 -1.151 -5.515 1.00 95.44 93 ALA A N 1
ATOM 760 C CA . ALA A 1 93 ? 12.284 -1.427 -6.207 1.00 95.44 93 ALA A CA 1
ATOM 761 C C . ALA A 1 93 ? 12.257 -0.973 -7.678 1.00 95.44 93 ALA A C 1
ATOM 763 O O . ALA A 1 93 ? 13.223 -0.387 -8.164 1.00 95.44 93 ALA A O 1
ATOM 764 N N . LEU A 1 94 ? 11.148 -1.204 -8.389 1.00 96.19 94 LEU A N 1
ATOM 765 C CA . LEU A 1 94 ? 10.963 -0.751 -9.770 1.00 96.19 94 LEU A CA 1
ATOM 766 C C . LEU A 1 94 ? 10.850 0.774 -9.864 1.00 96.19 94 LEU A C 1
ATOM 768 O O . LEU A 1 94 ? 11.406 1.380 -10.779 1.00 96.19 94 LEU A O 1
ATOM 772 N N . GLN A 1 95 ? 10.164 1.400 -8.909 1.00 96.06 95 GLN A N 1
ATOM 773 C CA . GLN A 1 95 ? 9.982 2.846 -8.858 1.00 96.06 95 GLN A CA 1
ATOM 774 C C . GLN A 1 95 ? 11.317 3.583 -8.673 1.00 96.06 95 GLN A C 1
ATOM 776 O O . GLN A 1 95 ? 11.494 4.668 -9.222 1.00 96.06 95 GLN A O 1
ATOM 781 N N . ALA A 1 96 ? 12.276 2.969 -7.975 1.00 95.62 96 ALA A N 1
ATOM 782 C CA . ALA A 1 96 ? 13.635 3.486 -7.824 1.00 95.62 96 ALA A CA 1
ATOM 783 C C . ALA A 1 96 ? 14.485 3.411 -9.112 1.00 95.62 96 ALA A C 1
ATOM 785 O O . ALA A 1 96 ? 15.523 4.069 -9.200 1.00 95.62 96 ALA A O 1
ATOM 786 N N . LEU A 1 97 ? 14.075 2.624 -10.118 1.00 95.81 97 LEU A N 1
ATOM 787 C CA . LEU A 1 97 ? 14.793 2.507 -11.395 1.00 95.81 97 LEU A CA 1
ATOM 788 C C . LEU A 1 97 ? 14.422 3.591 -12.415 1.00 95.81 97 LEU A C 1
ATOM 790 O O . LEU A 1 97 ? 15.188 3.836 -13.354 1.00 95.81 97 LEU A O 1
ATOM 794 N N . VAL A 1 98 ? 13.251 4.208 -12.260 1.00 95.94 98 VAL A N 1
ATOM 795 C CA . VAL A 1 98 ? 12.693 5.184 -13.205 1.00 95.94 98 VAL A CA 1
ATOM 796 C C . VAL A 1 98 ? 12.820 6.612 -12.665 1.00 95.94 98 VAL A C 1
ATOM 798 O O . VAL A 1 98 ? 12.933 6.809 -11.455 1.00 95.94 98 VAL A O 1
ATOM 801 N N . PRO A 1 99 ? 12.840 7.638 -13.535 1.00 93.94 99 PRO A N 1
ATOM 802 C CA . PRO A 1 99 ? 12.851 9.024 -13.076 1.00 93.94 99 PRO A CA 1
ATOM 803 C C . PRO A 1 99 ? 11.570 9.371 -12.287 1.00 93.94 99 PRO A C 1
ATOM 805 O O . PRO A 1 99 ? 10.485 8.935 -12.678 1.00 93.94 99 PRO A O 1
ATOM 808 N N . PRO A 1 100 ? 11.655 10.174 -11.208 1.00 91.88 100 PRO A N 1
ATOM 809 C CA . PRO A 1 100 ? 10.495 10.546 -10.393 1.00 91.88 100 PRO A CA 1
ATOM 810 C C . PRO A 1 100 ? 9.466 11.394 -11.155 1.00 91.88 100 PRO A C 1
ATOM 812 O O . PRO A 1 100 ? 8.305 11.447 -10.759 1.00 91.88 100 PRO A O 1
ATOM 815 N N . GLU A 1 101 ? 9.865 12.044 -12.254 1.00 93.56 101 GLU A N 1
ATOM 816 C CA . GLU A 1 101 ? 8.964 12.776 -13.150 1.00 93.56 101 GLU A CA 1
ATOM 817 C C . GLU A 1 101 ? 8.048 11.846 -13.964 1.00 93.56 101 GLU A C 1
ATOM 819 O O . GLU A 1 101 ? 7.024 12.292 -14.483 1.00 93.56 101 GLU A O 1
ATOM 824 N N . HIS A 1 102 ? 8.404 10.562 -14.070 1.00 93.81 102 HIS A N 1
ATOM 825 C CA . HIS A 1 102 ? 7.659 9.542 -14.807 1.00 93.81 102 HIS A CA 1
ATOM 826 C C . HIS A 1 102 ? 7.517 8.271 -13.959 1.00 93.81 102 HIS A C 1
ATOM 828 O O . HIS A 1 102 ? 8.159 7.255 -14.248 1.00 93.81 102 HIS A O 1
ATOM 834 N N . PRO A 1 103 ? 6.715 8.323 -12.878 1.00 94.56 103 PRO A N 1
ATOM 835 C CA . PRO A 1 103 ? 6.527 7.169 -12.024 1.00 94.56 103 PRO A CA 1
ATOM 836 C C . PRO A 1 103 ? 5.820 6.030 -12.758 1.00 94.56 103 PRO A C 1
ATOM 838 O O . PRO A 1 103 ? 5.066 6.249 -13.706 1.00 94.56 103 PRO A O 1
ATOM 841 N N . ILE A 1 104 ? 6.067 4.799 -12.311 1.00 94.25 104 ILE A N 1
ATOM 842 C CA . ILE A 1 104 ? 5.392 3.630 -12.864 1.00 94.25 104 ILE A CA 1
ATOM 843 C C . ILE A 1 104 ? 3.961 3.628 -12.336 1.00 94.25 104 ILE A C 1
ATOM 845 O O . ILE A 1 104 ? 3.720 3.550 -11.131 1.00 94.25 104 ILE A O 1
ATOM 849 N N . GLU A 1 105 ? 3.001 3.669 -13.251 1.00 91.69 105 GLU A N 1
ATOM 850 C CA . GLU A 1 105 ? 1.595 3.483 -12.916 1.00 91.69 105 GLU A CA 1
ATOM 851 C C . GLU A 1 105 ? 1.308 1.990 -12.727 1.00 91.69 105 GLU A C 1
ATOM 853 O O . GLU A 1 105 ? 1.265 1.205 -13.677 1.00 91.69 105 GLU A O 1
ATOM 858 N N . PHE A 1 106 ? 1.129 1.581 -11.473 1.00 92.56 106 PHE A N 1
ATOM 859 C CA . PHE A 1 106 ? 0.705 0.226 -11.141 1.00 92.56 106 PHE A CA 1
ATOM 860 C C . PHE A 1 106 ? -0.816 0.135 -11.151 1.00 92.56 106 PHE A C 1
ATOM 862 O O . PHE A 1 106 ? -1.511 0.971 -10.582 1.00 92.56 106 PHE A O 1
ATOM 869 N N . SER A 1 107 ? -1.346 -0.917 -11.767 1.00 91.25 107 SER A N 1
ATOM 870 C CA . SER A 1 107 ? -2.789 -1.098 -11.876 1.00 91.25 107 SER A CA 1
ATOM 871 C C . SER A 1 107 ? -3.382 -1.665 -10.583 1.00 91.25 107 SER A C 1
ATOM 873 O O . SER A 1 107 ? -2.978 -2.727 -10.102 1.00 91.25 107 SER A O 1
ATOM 875 N N . ASP A 1 108 ? -4.441 -1.029 -10.081 1.00 87.12 108 ASP A N 1
ATOM 876 C CA . ASP A 1 108 ? -5.209 -1.526 -8.930 1.00 87.12 108 ASP A CA 1
ATOM 877 C C . ASP A 1 108 ? -5.920 -2.856 -9.198 1.00 87.12 108 ASP A C 1
ATOM 879 O O . ASP A 1 108 ? -6.211 -3.606 -8.269 1.00 87.12 108 ASP A O 1
ATOM 883 N N . HIS A 1 109 ? -6.144 -3.211 -10.467 1.00 87.75 109 HIS A N 1
ATOM 884 C CA . HIS A 1 109 ? -6.736 -4.502 -10.844 1.00 87.75 109 HIS A CA 1
ATOM 885 C C . HIS A 1 109 ? -5.825 -5.688 -10.516 1.00 87.75 109 HIS A C 1
ATOM 887 O O . HIS A 1 109 ? -6.266 -6.831 -10.520 1.00 87.75 109 HIS A O 1
ATOM 893 N N . CYS A 1 110 ? -4.543 -5.419 -10.284 1.00 88.69 110 CYS A N 1
ATOM 894 C CA . CYS A 1 110 ? -3.561 -6.434 -9.938 1.00 88.69 110 CYS A CA 1
ATOM 895 C C . CYS A 1 110 ? -3.587 -6.770 -8.448 1.00 88.69 110 CYS A C 1
ATOM 897 O O . CYS A 1 110 ? -2.975 -7.751 -8.034 1.00 88.69 110 CYS A O 1
ATOM 899 N N . ARG A 1 111 ? -4.251 -5.936 -7.639 1.00 91.75 111 ARG A N 1
ATOM 900 C CA . ARG A 1 111 ? -4.334 -6.138 -6.202 1.00 91.75 111 ARG A CA 1
ATOM 901 C C . ARG A 1 111 ? -5.372 -7.204 -5.913 1.00 91.75 111 ARG A C 1
ATOM 903 O O . ARG A 1 111 ? -6.500 -7.128 -6.404 1.00 91.75 111 ARG A O 1
ATOM 910 N N . LYS A 1 112 ? -4.996 -8.203 -5.118 1.00 93.00 112 LYS A N 1
ATOM 911 C CA . LYS A 1 112 ? -5.927 -9.266 -4.740 1.00 93.00 112 LYS A CA 1
ATOM 912 C C . LYS A 1 112 ? -7.015 -8.685 -3.835 1.00 93.00 112 LYS A C 1
ATOM 914 O O . LYS A 1 112 ? -6.711 -8.163 -2.760 1.00 93.00 112 LYS A O 1
ATOM 919 N N . ARG A 1 113 ? -8.266 -8.776 -4.289 1.00 94.69 113 ARG A N 1
ATOM 920 C CA . ARG A 1 113 ? -9.455 -8.312 -3.565 1.00 94.69 113 ARG A CA 1
ATOM 921 C C . ARG A 1 113 ? -10.131 -9.492 -2.871 1.00 94.69 113 ARG A C 1
ATOM 923 O O . ARG A 1 113 ? -10.336 -10.521 -3.512 1.00 94.69 113 ARG A O 1
ATOM 930 N N . CYS A 1 114 ? -10.492 -9.340 -1.602 1.00 95.88 114 CYS A N 1
ATOM 931 C CA . CYS A 1 114 ? -11.238 -10.344 -0.839 1.00 95.88 114 CYS A CA 1
ATOM 932 C C . CYS A 1 114 ? -12.452 -9.702 -0.187 1.00 95.88 114 CYS A C 1
ATOM 934 O O . CYS A 1 114 ? -12.477 -8.496 0.040 1.00 95.88 114 CYS A O 1
ATOM 936 N N . VAL A 1 115 ? -13.464 -10.506 0.109 1.00 95.94 115 VAL A N 1
ATOM 937 C CA . VAL A 1 115 ? -14.668 -10.027 0.789 1.00 95.94 115 VAL A CA 1
ATOM 938 C C . VAL A 1 115 ? -14.356 -9.831 2.274 1.00 95.94 115 VAL A C 1
ATOM 940 O O . VAL A 1 115 ? -13.697 -10.668 2.889 1.00 95.94 115 VAL A O 1
ATOM 943 N N . GLY A 1 116 ? -14.801 -8.708 2.833 1.00 96.50 116 GLY A N 1
ATOM 944 C CA . GLY A 1 116 ? -14.740 -8.428 4.262 1.00 96.50 116 GLY A CA 1
ATOM 945 C C . GLY A 1 116 ? -15.686 -9.311 5.077 1.00 96.50 116 GLY A C 1
ATOM 946 O O . GLY A 1 116 ? -16.450 -10.116 4.551 1.00 96.50 116 GLY A O 1
ATOM 947 N N . GLY A 1 117 ? -15.639 -9.162 6.393 1.00 96.88 117 GLY A N 1
ATOM 948 C CA . GLY A 1 117 ? -16.452 -9.934 7.320 1.00 96.88 117 GLY A CA 1
ATOM 949 C C . GLY A 1 117 ? -15.805 -10.059 8.691 1.00 96.88 117 GLY A C 1
ATOM 950 O O . GLY A 1 117 ? -14.888 -9.312 9.045 1.00 96.88 117 GLY A O 1
ATOM 951 N N . VAL A 1 118 ? -16.309 -11.011 9.472 1.00 97.06 118 VAL A N 1
ATOM 952 C CA . VAL A 1 118 ? -15.712 -11.392 10.754 1.00 97.06 118 VAL A CA 1
ATOM 953 C C . VAL A 1 118 ? -14.535 -12.324 10.490 1.00 97.06 118 VAL A C 1
ATOM 955 O O . VAL A 1 118 ? -14.684 -13.315 9.786 1.00 97.06 118 VAL A O 1
ATOM 958 N N . VAL A 1 119 ? -13.372 -12.005 11.051 1.00 95.00 119 VAL A N 1
ATOM 959 C CA . VAL A 1 119 ? -12.176 -12.838 10.943 1.00 95.00 119 VAL A CA 1
ATOM 960 C C . VAL A 1 119 ? -12.231 -13.937 11.993 1.00 95.00 119 VAL A C 1
ATOM 962 O O . VAL A 1 119 ? -12.192 -13.668 13.193 1.00 95.00 119 VAL A O 1
ATOM 965 N N . ASP A 1 120 ? -12.286 -15.173 11.519 1.00 92.56 120 ASP A N 1
ATOM 966 C CA . ASP A 1 120 ? -12.212 -16.398 12.305 1.00 92.56 120 ASP A CA 1
ATOM 967 C C . ASP A 1 120 ? -11.136 -17.350 11.745 1.00 92.56 120 ASP A C 1
ATOM 969 O O . ASP A 1 120 ? -10.503 -17.087 10.716 1.00 92.56 120 ASP A O 1
ATOM 973 N N . ASP A 1 121 ? -10.925 -18.486 12.412 1.00 89.81 121 ASP A N 1
ATOM 974 C CA . ASP A 1 121 ? -9.953 -19.502 11.989 1.00 89.81 121 ASP A CA 1
ATOM 975 C C . ASP A 1 121 ? -10.201 -20.014 10.561 1.00 89.81 121 ASP A C 1
ATOM 977 O O . ASP A 1 121 ? -9.258 -20.395 9.862 1.00 89.81 121 ASP A O 1
ATOM 981 N N . ALA A 1 122 ? -11.464 -20.058 10.124 1.00 90.06 122 ALA A N 1
ATOM 982 C CA . ALA A 1 122 ? -11.828 -20.497 8.782 1.00 90.06 122 ALA A CA 1
ATOM 983 C C . ALA A 1 122 ? -11.372 -19.471 7.737 1.00 90.06 122 ALA A C 1
ATOM 985 O O . ALA A 1 122 ? -10.732 -19.839 6.750 1.00 90.06 122 ALA A O 1
ATOM 986 N N . THR A 1 123 ? -11.621 -18.188 7.999 1.00 90.06 123 THR A N 1
ATOM 987 C CA . THR A 1 123 ? -11.199 -17.056 7.168 1.00 90.06 123 THR A CA 1
ATOM 988 C C . THR A 1 123 ? -9.684 -17.045 6.990 1.00 90.06 123 THR A C 1
ATOM 990 O O . THR A 1 123 ? -9.204 -16.896 5.867 1.00 90.06 123 THR A O 1
ATOM 993 N N . LEU A 1 124 ? -8.928 -17.270 8.068 1.00 89.62 124 LEU A N 1
ATOM 994 C CA . LEU A 1 124 ? -7.462 -17.282 8.041 1.00 89.62 124 LEU A CA 1
ATOM 995 C C . LEU A 1 124 ? -6.876 -18.480 7.283 1.00 89.62 124 LEU A C 1
ATOM 997 O O . LEU A 1 124 ? -5.826 -18.362 6.650 1.00 89.62 124 LEU A O 1
ATOM 1001 N N . LYS A 1 125 ? -7.549 -19.635 7.321 1.00 89.12 125 LYS A N 1
ATOM 1002 C CA . LYS A 1 125 ? -7.116 -20.859 6.622 1.00 89.12 125 LYS A CA 1
ATOM 1003 C C . LYS A 1 125 ? -7.572 -20.912 5.164 1.00 89.12 125 LYS A C 1
ATOM 1005 O O . LYS A 1 125 ? -7.066 -21.739 4.399 1.00 89.12 125 LYS A O 1
ATOM 1010 N N . HIS A 1 126 ? -8.512 -20.060 4.759 1.00 89.44 126 HIS A N 1
ATOM 1011 C CA . HIS A 1 126 ? -9.042 -20.065 3.403 1.00 89.44 126 HIS A CA 1
ATOM 1012 C C . HIS A 1 126 ? -7.984 -19.591 2.397 1.00 89.44 126 HIS A C 1
ATOM 1014 O O . HIS A 1 126 ? -7.461 -18.480 2.491 1.00 89.44 126 HIS A O 1
ATOM 1020 N N . LYS A 1 127 ? -7.682 -20.413 1.383 1.00 87.00 127 LYS A N 1
ATOM 1021 C CA . LYS A 1 127 ? -6.646 -20.101 0.378 1.00 87.00 127 LYS A CA 1
ATOM 1022 C C . LYS A 1 127 ? -6.922 -18.799 -0.376 1.00 87.00 127 LYS A C 1
ATOM 1024 O O . LYS A 1 127 ? -5.990 -18.063 -0.703 1.00 87.00 127 LYS A O 1
ATOM 1029 N N . ASP A 1 128 ? -8.194 -18.481 -0.597 1.00 87.38 128 ASP A N 1
ATOM 1030 C CA . ASP A 1 128 ? -8.581 -17.254 -1.298 1.00 87.38 128 ASP A CA 1
ATOM 1031 C C . ASP A 1 128 ? -8.276 -15.984 -0.499 1.00 87.38 128 ASP A C 1
ATOM 1033 O O . ASP A 1 128 ? -8.080 -14.938 -1.103 1.00 87.38 128 ASP A O 1
ATOM 1037 N N . ASN A 1 129 ? -8.086 -16.079 0.816 1.00 86.25 129 ASN A N 1
ATOM 1038 C CA . ASN A 1 129 ? -7.744 -14.939 1.666 1.00 86.25 129 ASN A CA 1
ATOM 1039 C C . ASN A 1 129 ? -6.226 -14.730 1.810 1.00 86.25 129 ASN A C 1
ATOM 1041 O O . ASN A 1 129 ? -5.776 -13.663 2.226 1.00 86.25 129 ASN A O 1
ATOM 1045 N N . ILE A 1 130 ? -5.404 -15.713 1.422 1.00 86.88 130 ILE A N 1
ATOM 1046 C CA . ILE A 1 130 ? -3.940 -15.595 1.484 1.00 86.88 130 ILE A CA 1
ATOM 1047 C C . ILE A 1 130 ? -3.461 -14.545 0.477 1.00 86.88 130 ILE A C 1
ATOM 1049 O O . ILE A 1 130 ? -3.762 -14.638 -0.715 1.00 86.88 130 ILE A O 1
ATOM 1053 N N . GLY A 1 131 ? -2.682 -13.568 0.946 1.00 89.31 131 GLY A N 1
ATOM 1054 C CA . GLY A 1 131 ? -2.157 -12.486 0.108 1.00 89.31 131 GLY A CA 1
ATOM 1055 C C . GLY A 1 131 ? -3.212 -11.454 -0.284 1.00 89.31 131 GLY A C 1
ATOM 1056 O O . GLY A 1 131 ? -3.077 -10.820 -1.327 1.00 89.31 131 GLY A O 1
ATOM 1057 N N . CYS A 1 132 ? -4.282 -11.323 0.502 1.00 94.31 132 CYS A N 1
ATOM 1058 C CA . CYS A 1 132 ? -5.265 -10.275 0.291 1.00 94.31 132 CYS A CA 1
ATOM 1059 C C . CYS A 1 132 ? -4.644 -8.889 0.470 1.00 94.31 132 CYS A C 1
ATOM 1061 O O . CYS A 1 132 ? -3.989 -8.647 1.482 1.00 94.31 132 CYS A O 1
ATOM 1063 N N . GLN A 1 133 ? -4.882 -7.988 -0.481 1.00 95.06 133 GLN A N 1
ATOM 1064 C CA . GLN A 1 133 ? -4.383 -6.610 -0.432 1.00 95.06 133 GLN A CA 1
ATOM 1065 C C . GLN A 1 133 ? -5.507 -5.590 -0.262 1.00 95.06 133 GLN A C 1
ATOM 1067 O O . GLN A 1 133 ? -5.283 -4.531 0.317 1.00 95.06 133 GLN A O 1
ATOM 1072 N N . VAL A 1 134 ? -6.708 -5.898 -0.750 1.00 96.38 134 VAL A N 1
ATOM 1073 C CA . VAL A 1 134 ? -7.886 -5.034 -0.620 1.00 96.38 134 VAL A CA 1
ATOM 1074 C C . VAL A 1 134 ? -9.024 -5.840 -0.019 1.00 96.38 134 VAL A C 1
ATOM 1076 O O . VAL A 1 134 ? -9.414 -6.868 -0.575 1.00 96.38 134 VAL A O 1
ATOM 1079 N N . ILE A 1 135 ? -9.584 -5.359 1.084 1.00 97.50 135 ILE A N 1
ATOM 1080 C CA . ILE A 1 135 ? -10.805 -5.916 1.667 1.00 97.50 135 ILE A CA 1
ATOM 1081 C C . ILE A 1 135 ? -12.004 -5.127 1.142 1.00 97.50 135 ILE A C 1
ATOM 1083 O O . ILE A 1 135 ? -12.051 -3.912 1.289 1.00 97.50 135 ILE A O 1
ATOM 1087 N N . LEU A 1 136 ? -12.966 -5.816 0.531 1.00 96.94 136 LEU A N 1
ATOM 1088 C CA . LEU A 1 136 ? -14.227 -5.255 0.055 1.00 96.94 136 LEU A CA 1
ATOM 1089 C C . LEU A 1 136 ? -15.277 -5.360 1.163 1.00 96.94 136 LEU A C 1
ATOM 1091 O O . LEU A 1 136 ? -15.743 -6.457 1.474 1.00 96.94 136 LEU A O 1
ATOM 1095 N N . GLY A 1 137 ? -15.658 -4.230 1.748 1.00 97.38 137 GLY A N 1
ATOM 1096 C CA . GLY A 1 137 ? -16.540 -4.156 2.907 1.00 97.38 137 GLY A CA 1
ATOM 1097 C C . GLY A 1 137 ? -15.784 -4.091 4.235 1.00 97.38 137 GLY A C 1
ATOM 1098 O O . GLY A 1 137 ? -14.571 -3.888 4.296 1.00 97.38 137 GLY A O 1
ATOM 1099 N N . SER A 1 138 ? -16.523 -4.238 5.333 1.00 98.00 138 SER A N 1
ATOM 1100 C CA . SER A 1 138 ? -15.970 -4.097 6.681 1.00 98.00 138 SER A CA 1
ATOM 1101 C C . SER A 1 138 ? -15.127 -5.294 7.110 1.00 98.00 138 SER A C 1
ATOM 1103 O O . SER A 1 138 ? -15.494 -6.441 6.874 1.00 98.00 138 SER A O 1
ATOM 1105 N N . LEU A 1 139 ? -14.049 -5.037 7.846 1.00 98.12 139 LEU A N 1
ATOM 1106 C CA . LEU A 1 139 ? -13.231 -6.051 8.507 1.00 98.12 139 LEU A CA 1
ATOM 1107 C C . LEU A 1 139 ? -13.495 -6.023 10.016 1.00 98.12 139 LEU A C 1
ATOM 1109 O O . LEU A 1 139 ? -13.272 -5.007 10.673 1.00 98.12 139 LEU A O 1
ATOM 1113 N N . THR A 1 140 ? -13.955 -7.138 10.580 1.00 98.31 140 THR A N 1
ATOM 1114 C CA . THR A 1 140 ? -14.244 -7.269 12.014 1.00 98.31 140 THR A CA 1
ATOM 1115 C C . THR A 1 140 ? -13.360 -8.335 12.648 1.00 98.31 140 THR A C 1
ATOM 1117 O O . THR A 1 140 ? -13.458 -9.509 12.321 1.00 98.31 140 THR A O 1
ATOM 1120 N N . ILE A 1 141 ? -12.525 -7.939 13.601 1.00 97.25 141 ILE A N 1
ATOM 1121 C CA . ILE A 1 141 ? -11.699 -8.822 14.422 1.00 97.25 141 ILE A CA 1
ATOM 1122 C C . ILE A 1 141 ? -12.325 -8.846 15.815 1.00 97.25 141 ILE A C 1
ATOM 1124 O O . ILE A 1 141 ? -12.337 -7.834 16.520 1.00 97.25 141 ILE A O 1
ATOM 1128 N N . GLN A 1 142 ? -12.891 -9.984 16.204 1.00 96.94 142 GLN A N 1
ATOM 1129 C CA . GLN A 1 142 ? -13.616 -10.116 17.461 1.00 96.94 142 GLN A CA 1
ATOM 1130 C C . GLN A 1 142 ? -13.190 -11.373 18.208 1.00 96.94 142 GLN A C 1
ATOM 1132 O O . GLN A 1 142 ? -13.152 -12.450 17.624 1.00 96.94 142 GLN A O 1
ATOM 1137 N N . ASN A 1 143 ? -12.942 -11.240 19.516 1.00 96.06 143 ASN A N 1
ATOM 1138 C CA . ASN A 1 143 ? -12.533 -12.351 20.384 1.00 96.06 143 ASN A CA 1
ATOM 1139 C C . ASN A 1 143 ? -11.282 -13.090 19.859 1.00 96.06 143 ASN A C 1
ATOM 1141 O O . ASN A 1 143 ? -11.142 -14.295 20.060 1.00 96.06 143 ASN A O 1
ATOM 1145 N N . PHE A 1 144 ? -10.388 -12.377 19.166 1.00 93.75 144 PHE A N 1
ATOM 1146 C CA . PHE A 1 144 ? -9.225 -12.963 18.508 1.00 93.75 144 PHE A CA 1
ATOM 1147 C C . PHE A 1 144 ? -7.997 -12.954 19.429 1.00 93.75 144 PHE A C 1
ATOM 1149 O O . PHE A 1 144 ? -7.781 -11.991 20.169 1.00 93.75 144 PHE A O 1
ATOM 1156 N N . ASN A 1 145 ? -7.172 -14.004 19.378 1.00 93.50 145 ASN A N 1
ATOM 1157 C CA . ASN A 1 145 ? -5.953 -14.119 20.182 1.00 93.50 145 ASN A CA 1
ATOM 1158 C C . ASN A 1 145 ? -4.700 -14.117 19.294 1.00 93.50 145 ASN A C 1
ATOM 1160 O O . ASN A 1 145 ? -4.351 -15.123 18.683 1.00 93.50 145 ASN A O 1
ATOM 1164 N N . PHE A 1 146 ? -3.981 -12.997 19.291 1.00 90.19 146 PHE A N 1
ATOM 1165 C CA . PHE A 1 146 ? -2.823 -12.749 18.428 1.00 90.19 146 PHE A CA 1
ATOM 1166 C C . PHE A 1 146 ? -1.517 -13.431 18.875 1.00 90.19 146 PHE A C 1
ATOM 1168 O O . PHE A 1 146 ? -0.504 -13.321 18.189 1.00 90.19 146 PHE A O 1
ATOM 1175 N N . ASN A 1 147 ? -1.515 -14.184 19.981 1.00 86.50 147 ASN A N 1
ATOM 1176 C CA . ASN A 1 147 ? -0.328 -14.933 20.426 1.00 86.50 147 ASN A CA 1
ATOM 1177 C C . ASN A 1 147 ? 0.061 -16.090 19.473 1.00 86.50 147 ASN A C 1
ATOM 1179 O O . ASN A 1 147 ? 1.136 -16.676 19.598 1.00 86.50 147 ASN A O 1
ATOM 1183 N N . SER A 1 148 ? -0.812 -16.420 18.522 1.00 75.88 148 SER A N 1
ATOM 1184 C CA . SER A 1 148 ? -0.615 -17.398 17.457 1.00 75.88 148 SER A CA 1
ATOM 1185 C C . SER A 1 148 ? 0.098 -16.751 16.255 1.00 75.88 148 SER A C 1
ATOM 1187 O O . SER A 1 148 ? -0.486 -15.981 15.494 1.00 75.88 148 SER A O 1
ATOM 1189 N N . SER A 1 149 ? 1.394 -17.028 16.070 1.00 60.28 149 SER A N 1
ATOM 1190 C CA . SER A 1 149 ? 2.229 -16.337 15.065 1.00 60.28 149 SER A CA 1
ATOM 1191 C C . SER A 1 149 ? 1.866 -16.634 13.603 1.00 60.28 149 SER A C 1
ATOM 1193 O O . SER A 1 149 ? 2.236 -15.866 12.711 1.00 60.28 149 SER A O 1
ATOM 1195 N N . ALA A 1 150 ? 1.143 -17.726 13.333 1.00 69.00 150 ALA A N 1
ATOM 1196 C CA . ALA A 1 150 ? 0.729 -18.098 11.981 1.00 69.00 150 ALA A CA 1
ATOM 1197 C C . ALA A 1 150 ? -0.300 -17.116 11.389 1.00 69.00 150 ALA A C 1
ATOM 1199 O O . ALA A 1 150 ? -0.324 -16.913 10.172 1.00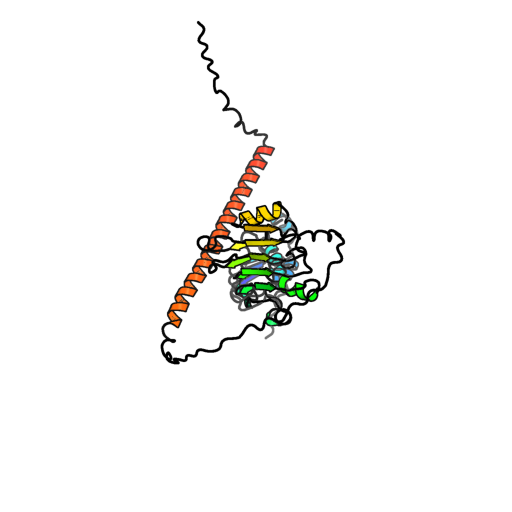 69.00 150 ALA A O 1
ATOM 1200 N N . ASP A 1 151 ? -1.073 -16.447 12.246 1.00 70.56 151 ASP A N 1
ATOM 1201 C CA . ASP A 1 151 ? -2.262 -15.687 11.852 1.00 70.56 151 ASP A CA 1
ATOM 1202 C C . ASP A 1 151 ? -1.950 -14.238 11.442 1.00 70.56 151 ASP A C 1
ATOM 1204 O O . ASP A 1 151 ? -2.720 -13.596 10.729 1.00 70.56 151 ASP A O 1
ATOM 1208 N N . LEU A 1 152 ? -0.763 -13.730 11.798 1.00 83.50 152 LEU A N 1
ATOM 1209 C CA . LEU A 1 152 ? -0.330 -12.367 11.462 1.00 83.50 152 LEU A CA 1
ATOM 1210 C C . LEU A 1 152 ? -0.067 -12.169 9.964 1.00 83.50 152 LEU A C 1
ATOM 1212 O O . LEU A 1 152 ? -0.099 -11.044 9.466 1.00 83.50 152 LEU A O 1
ATOM 1216 N N . LYS A 1 153 ? 0.202 -13.251 9.221 1.00 87.44 153 LYS A N 1
ATOM 1217 C CA . LYS A 1 153 ? 0.511 -13.167 7.785 1.00 87.44 153 LYS A CA 1
ATOM 1218 C C . LYS A 1 153 ? -0.657 -12.638 6.961 1.00 87.44 153 LYS A C 1
ATOM 1220 O O . LYS A 1 153 ? -0.405 -11.950 5.979 1.00 87.44 153 LYS A O 1
ATOM 1225 N N . TYR A 1 154 ? -1.891 -12.944 7.359 1.00 90.69 154 TYR A N 1
ATOM 1226 C CA . TYR A 1 154 ? -3.091 -12.470 6.672 1.00 90.69 154 TYR A CA 1
ATOM 1227 C C . TYR A 1 154 ? -3.201 -10.941 6.730 1.00 90.69 154 TYR A C 1
ATOM 1229 O O . TYR A 1 154 ? -3.354 -10.291 5.702 1.00 90.69 154 TYR A O 1
ATOM 1237 N N . PHE A 1 155 ? -3.044 -10.357 7.919 1.00 94.50 155 PHE A N 1
ATOM 1238 C CA . PHE A 1 155 ? -3.175 -8.911 8.115 1.00 94.50 155 PHE A CA 1
ATOM 1239 C C . PHE A 1 155 ? -2.017 -8.112 7.513 1.00 94.50 155 PHE A C 1
ATOM 1241 O O . PHE A 1 155 ? -2.206 -6.999 7.029 1.00 94.50 155 PHE A O 1
ATOM 1248 N N . ASN A 1 156 ? -0.830 -8.717 7.483 1.00 93.00 156 ASN A N 1
ATOM 1249 C CA . ASN A 1 156 ? 0.398 -8.098 7.003 1.00 93.00 156 ASN A CA 1
ATOM 1250 C C . ASN A 1 156 ? 0.393 -7.719 5.518 1.00 93.00 156 ASN A C 1
ATOM 1252 O O . ASN A 1 156 ? 1.293 -6.991 5.110 1.00 93.00 156 ASN A O 1
ATOM 1256 N N . THR A 1 157 ? -0.531 -8.245 4.710 1.00 93.00 157 THR A N 1
ATOM 1257 C CA . THR A 1 157 ? -0.635 -7.915 3.279 1.00 93.00 157 THR A CA 1
ATOM 1258 C C . THR A 1 157 ? -1.777 -6.958 2.967 1.00 93.00 157 THR A C 1
ATOM 1260 O O . THR A 1 157 ? -1.840 -6.461 1.848 1.00 93.00 157 THR A O 1
ATOM 1263 N N . ILE A 1 158 ? -2.673 -6.701 3.926 1.00 96.00 158 ILE A N 1
ATOM 1264 C CA . ILE A 1 158 ? -3.836 -5.840 3.717 1.00 96.00 158 ILE A CA 1
ATOM 1265 C C . ILE A 1 158 ? -3.356 -4.395 3.623 1.00 96.00 158 ILE A C 1
ATOM 1267 O O . ILE A 1 158 ? -2.738 -3.874 4.547 1.00 96.00 158 ILE A O 1
ATOM 1271 N N . GLU A 1 159 ? -3.665 -3.758 2.500 1.00 95.31 159 GLU A N 1
ATOM 1272 C CA . GLU A 1 159 ? -3.255 -2.398 2.164 1.00 95.31 159 GLU A CA 1
ATOM 1273 C C . GLU A 1 159 ? -4.431 -1.413 2.196 1.00 95.31 159 GLU A C 1
ATOM 1275 O O . GLU A 1 159 ? -4.269 -0.290 2.663 1.00 95.31 159 GLU A O 1
ATOM 1280 N N . ASP A 1 160 ? -5.621 -1.812 1.738 1.00 97.31 160 ASP A N 1
ATOM 1281 C CA . ASP A 1 160 ? -6.835 -0.993 1.844 1.00 97.31 160 ASP A CA 1
ATOM 1282 C C . ASP A 1 160 ? -8.013 -1.812 2.387 1.00 97.31 160 ASP A C 1
ATOM 1284 O O . ASP A 1 160 ? -8.172 -2.998 2.079 1.00 97.31 160 ASP A O 1
ATOM 1288 N N . ILE A 1 161 ? -8.871 -1.148 3.158 1.00 98.19 161 ILE A N 1
ATOM 1289 C CA . ILE A 1 161 ? -10.183 -1.654 3.570 1.00 98.19 161 ILE A CA 1
ATOM 1290 C C . ILE A 1 161 ? -11.243 -0.725 2.970 1.00 98.19 161 ILE A C 1
ATOM 1292 O O . ILE A 1 161 ? -11.390 0.413 3.407 1.00 98.19 161 ILE A O 1
ATOM 1296 N N . GLU A 1 162 ? -11.983 -1.204 1.971 1.00 97.44 162 GLU A N 1
ATOM 1297 C CA . GLU A 1 162 ? -13.136 -0.520 1.368 1.00 97.44 162 GLU A CA 1
ATOM 1298 C C . GLU A 1 162 ? -14.393 -0.760 2.232 1.00 97.44 162 GLU A C 1
ATOM 1300 O O . GLU A 1 162 ? -15.353 -1.405 1.812 1.00 97.44 162 GLU A O 1
ATOM 1305 N N . GLY A 1 163 ? -14.344 -0.292 3.480 1.00 97.69 163 GLY A N 1
ATOM 1306 C CA . GLY A 1 163 ? -15.399 -0.371 4.485 1.00 97.69 163 GLY A CA 1
ATOM 1307 C C . GLY A 1 163 ? -14.895 0.133 5.838 1.00 97.69 163 GLY A C 1
ATOM 1308 O O . GLY A 1 163 ? -14.009 0.982 5.908 1.00 97.69 163 GLY A O 1
ATOM 1309 N N . SER A 1 164 ? -15.418 -0.421 6.931 1.00 98.00 164 SER A N 1
ATOM 1310 C CA . SER A 1 164 ? -14.982 -0.081 8.295 1.00 98.00 164 SER A CA 1
ATOM 1311 C C . SER A 1 164 ? -14.117 -1.164 8.947 1.00 98.00 164 SER A C 1
ATOM 1313 O O . SER A 1 164 ? -14.274 -2.355 8.687 1.00 98.00 164 SER A O 1
ATOM 1315 N N . LEU A 1 165 ? -13.220 -0.758 9.845 1.00 98.50 165 LEU A N 1
ATOM 1316 C CA . LEU A 1 165 ? -12.386 -1.638 10.662 1.00 98.50 165 LEU A CA 1
ATOM 1317 C C . LEU A 1 165 ? -12.912 -1.688 12.099 1.00 98.50 165 LEU A C 1
ATOM 1319 O O . LEU A 1 165 ? -12.945 -0.678 12.802 1.00 98.50 165 LEU A O 1
ATOM 1323 N N . THR A 1 166 ? -13.269 -2.880 12.571 1.00 98.56 166 THR A N 1
ATOM 1324 C CA . THR A 1 166 ? -13.691 -3.114 13.9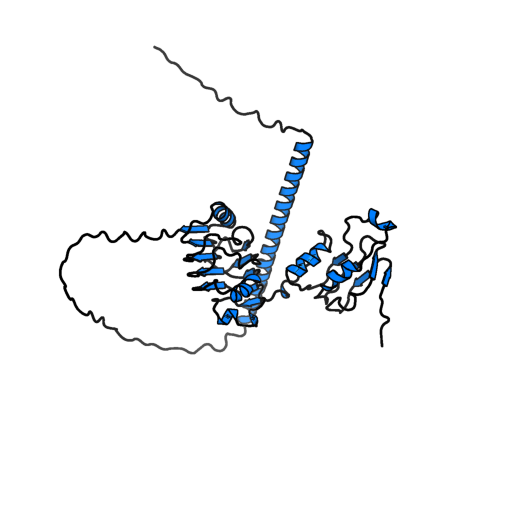57 1.00 98.56 166 THR A CA 1
ATOM 1325 C C . THR A 1 166 ? -12.769 -4.122 14.636 1.00 98.56 166 THR A C 1
ATOM 1327 O O . THR A 1 166 ? -12.608 -5.228 14.138 1.00 98.56 166 THR A O 1
ATOM 1330 N N . ILE A 1 167 ? -12.191 -3.775 15.790 1.00 98.12 167 ILE A N 1
ATOM 1331 C CA . ILE A 1 167 ? -11.345 -4.663 16.604 1.00 98.12 167 ILE A CA 1
ATOM 1332 C C . ILE A 1 167 ? -11.847 -4.652 18.043 1.00 98.12 167 ILE A C 1
ATOM 1334 O O . ILE A 1 167 ? -11.701 -3.655 18.759 1.00 98.12 167 ILE A O 1
ATOM 1338 N N . ILE A 1 168 ? -12.448 -5.755 18.480 1.00 98.25 168 ILE A N 1
ATOM 1339 C CA . ILE A 1 168 ? -13.100 -5.829 19.786 1.00 98.25 168 ILE A CA 1
ATOM 1340 C C . ILE A 1 168 ? -12.759 -7.096 20.562 1.00 98.25 168 ILE A C 1
ATOM 1342 O O . ILE A 1 168 ? -12.610 -8.172 19.984 1.00 98.25 168 ILE A O 1
ATOM 1346 N N . ASN A 1 169 ? -12.685 -6.974 21.889 1.00 97.38 169 ASN A N 1
ATOM 1347 C CA . ASN A 1 169 ? -12.505 -8.096 22.819 1.00 97.38 169 ASN A CA 1
ATOM 1348 C C . ASN A 1 169 ? -11.329 -9.033 22.461 1.00 97.38 169 ASN A C 1
ATOM 1350 O O . ASN A 1 169 ? -11.394 -10.231 22.717 1.00 97.38 169 ASN A O 1
ATOM 1354 N N . SER A 1 170 ? -10.288 -8.518 21.813 1.00 96.19 170 SER A N 1
ATOM 1355 C CA . SER A 1 170 ? -9.175 -9.307 21.286 1.00 96.19 170 SER A CA 1
ATOM 1356 C C . SER A 1 170 ? -7.923 -9.106 22.147 1.00 96.19 170 SER A C 1
ATOM 1358 O O . SER A 1 170 ? -7.735 -8.047 22.750 1.00 96.19 170 SER A O 1
ATOM 1360 N N . THR A 1 171 ? -7.070 -10.126 22.230 1.00 95.69 171 THR A N 1
ATOM 1361 C CA . THR A 1 171 ? -5.909 -10.192 23.141 1.00 95.69 171 THR A CA 1
ATOM 1362 C C . THR A 1 171 ? -4.620 -10.533 22.399 1.00 95.69 171 THR A C 1
ATOM 1364 O O . THR A 1 171 ? -4.659 -11.006 21.266 1.00 95.69 171 THR A O 1
ATOM 1367 N N . GLY A 1 172 ? -3.468 -10.365 23.048 1.00 94.62 172 GLY A N 1
ATOM 1368 C CA . GLY A 1 172 ? -2.172 -10.787 22.503 1.00 94.62 172 GLY A CA 1
ATOM 1369 C C . GLY A 1 172 ? -1.523 -9.790 21.537 1.00 94.62 172 GLY A C 1
ATOM 1370 O O . GLY A 1 172 ? -0.607 -10.164 20.813 1.00 94.62 172 GLY A O 1
ATOM 1371 N N . PHE A 1 173 ? -1.973 -8.532 21.516 1.00 95.38 173 PHE A N 1
ATOM 1372 C CA . PHE A 1 173 ? -1.360 -7.456 20.730 1.00 95.38 173 PHE A CA 1
ATOM 1373 C C . PHE A 1 173 ? -1.305 -6.155 21.534 1.00 95.38 173 PHE A C 1
ATOM 1375 O O . PHE A 1 173 ? -2.255 -5.800 22.232 1.00 95.38 173 PHE A O 1
ATOM 1382 N N . LYS A 1 174 ? -0.176 -5.446 21.434 1.00 96.56 174 LYS A N 1
ATOM 1383 C CA . LYS A 1 174 ? 0.056 -4.158 22.113 1.00 96.56 174 LYS A CA 1
ATOM 1384 C C . LYS A 1 174 ? -0.207 -2.949 21.222 1.00 96.56 174 LYS A C 1
ATOM 1386 O O . LYS A 1 174 ? -0.426 -1.848 21.730 1.00 96.56 174 LYS A O 1
ATOM 1391 N N . ASP A 1 175 ? -0.178 -3.168 19.917 1.00 96.88 175 ASP A N 1
ATOM 1392 C CA . ASP A 1 175 ? -0.335 -2.177 18.864 1.00 96.88 175 ASP A CA 1
ATOM 1393 C C . ASP A 1 175 ? -0.940 -2.834 17.613 1.00 96.88 175 ASP A C 1
ATOM 1395 O O . ASP A 1 175 ? -1.197 -4.040 17.591 1.00 96.88 175 ASP A O 1
ATOM 1399 N N . LEU A 1 176 ? -1.198 -2.035 16.579 1.00 97.06 176 LEU A N 1
ATOM 1400 C CA . LEU A 1 176 ? -1.779 -2.489 15.316 1.00 97.06 176 LEU A CA 1
ATOM 1401 C C . LEU A 1 176 ? -0.707 -2.741 14.246 1.00 97.06 176 LEU A C 1
ATOM 1403 O O . LEU A 1 176 ? -1.030 -2.769 13.062 1.00 97.06 176 LEU A O 1
ATOM 1407 N N . THR A 1 177 ? 0.565 -2.936 14.615 1.00 95.94 177 THR A N 1
ATOM 1408 C CA . THR A 1 177 ? 1.664 -3.113 13.641 1.00 95.94 177 THR A CA 1
ATOM 1409 C C . THR A 1 177 ? 1.544 -4.390 12.812 1.00 95.94 177 THR A C 1
ATOM 1411 O O . THR A 1 177 ? 2.179 -4.507 11.767 1.00 95.94 177 THR A O 1
ATOM 1414 N N . PHE A 1 178 ? 0.670 -5.320 13.204 1.00 94.69 178 PHE A N 1
ATOM 1415 C CA . PHE A 1 178 ? 0.269 -6.447 12.361 1.00 94.69 178 PHE A CA 1
ATOM 1416 C C . PHE A 1 178 ? -0.479 -6.020 11.081 1.00 94.69 178 PHE A C 1
ATOM 1418 O O . PHE A 1 178 ? -0.592 -6.807 10.147 1.00 94.69 178 PHE A O 1
ATOM 1425 N N . PHE A 1 179 ? -0.942 -4.770 11.002 1.00 96.19 179 PHE A N 1
ATOM 1426 C CA . PHE A 1 179 ? -1.393 -4.104 9.779 1.00 96.19 179 PHE A CA 1
ATOM 1427 C C . PHE A 1 179 ? -0.269 -3.278 9.131 1.00 96.19 179 PHE A C 1
ATOM 1429 O O . PHE A 1 179 ? -0.483 -2.146 8.706 1.00 96.19 179 PHE A O 1
ATOM 1436 N N . LYS A 1 180 ? 0.952 -3.819 9.048 1.00 93.88 180 LYS A N 1
ATOM 1437 C CA . LYS A 1 180 ? 2.134 -3.075 8.567 1.00 93.88 180 LYS A CA 1
ATOM 1438 C C . LYS A 1 180 ? 1.995 -2.463 7.165 1.00 93.88 180 LYS A C 1
ATOM 1440 O O . LYS A 1 180 ? 2.685 -1.500 6.861 1.00 93.88 180 LYS A O 1
ATOM 1445 N N . SER A 1 181 ? 1.161 -3.058 6.311 1.00 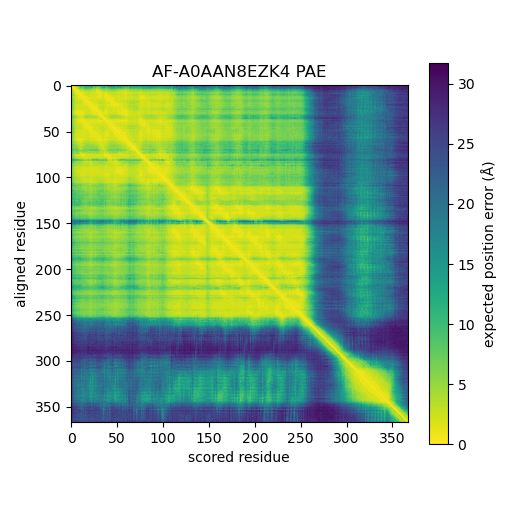94.19 181 SER A N 1
ATOM 1446 C CA . SER A 1 181 ? 0.949 -2.622 4.927 1.00 94.19 181 SER A CA 1
ATOM 1447 C C . SER A 1 181 ? -0.303 -1.768 4.756 1.00 94.19 181 SER A C 1
ATOM 1449 O O . SER A 1 181 ? -0.521 -1.268 3.655 1.00 94.19 181 SER A O 1
ATOM 1451 N N . LEU A 1 182 ? -1.113 -1.588 5.807 1.00 96.75 182 LEU A N 1
ATOM 1452 C CA . LEU A 1 182 ? -2.372 -0.857 5.721 1.00 96.75 182 LEU A CA 1
ATOM 1453 C C . LEU A 1 182 ? -2.090 0.626 5.467 1.00 96.75 182 LEU A C 1
ATOM 1455 O O . LEU A 1 182 ? -1.413 1.287 6.248 1.00 96.75 182 LEU A O 1
ATOM 1459 N N . LYS A 1 183 ? -2.632 1.135 4.364 1.00 95.81 183 LYS A N 1
ATOM 1460 C CA . LYS A 1 183 ? -2.480 2.509 3.874 1.00 95.81 183 LYS A CA 1
ATOM 1461 C C . LYS A 1 183 ? -3.789 3.284 3.946 1.00 95.81 183 LYS A C 1
ATOM 1463 O O . LYS A 1 183 ? -3.751 4.501 4.089 1.00 95.81 183 LYS A O 1
ATOM 1468 N N . GLY A 1 184 ? -4.938 2.613 3.840 1.00 97.19 184 GLY A N 1
ATOM 1469 C CA . GLY A 1 184 ? -6.227 3.298 3.759 1.00 97.19 184 GLY A CA 1
ATOM 1470 C C . GLY A 1 184 ? -7.411 2.512 4.311 1.00 97.19 184 GLY A C 1
ATOM 1471 O O . GLY A 1 184 ? -7.488 1.290 4.188 1.00 97.19 184 GLY A O 1
ATOM 1472 N N . ILE A 1 185 ? -8.362 3.238 4.898 1.00 98.25 185 ILE A N 1
ATOM 1473 C CA . ILE A 1 185 ? -9.698 2.740 5.244 1.00 98.25 185 ILE A CA 1
ATOM 1474 C C . ILE A 1 185 ? -10.704 3.715 4.644 1.00 98.25 185 ILE A C 1
ATOM 1476 O O . ILE A 1 185 ? -10.653 4.915 4.926 1.00 98.25 185 ILE A O 1
ATOM 1480 N N . THR A 1 186 ? -11.590 3.215 3.789 1.00 97.44 186 THR A N 1
ATOM 1481 C CA . THR A 1 186 ? -12.496 4.052 3.004 1.00 97.44 186 THR A CA 1
ATOM 1482 C C . THR A 1 186 ? -13.929 3.555 3.094 1.00 97.44 186 THR A C 1
ATOM 1484 O O . THR A 1 186 ? -14.204 2.436 2.668 1.00 97.44 186 THR A O 1
ATOM 1487 N N . ASP A 1 187 ? -14.850 4.393 3.560 1.00 96.44 187 ASP A N 1
ATOM 1488 C CA . ASP A 1 187 ? -16.283 4.085 3.569 1.00 96.44 187 ASP A CA 1
ATOM 1489 C C . ASP A 1 187 ? -17.093 5.373 3.384 1.00 96.44 187 ASP A C 1
ATOM 1491 O O . ASP A 1 187 ? -17.118 6.240 4.257 1.00 96.44 187 ASP A O 1
ATOM 1495 N N . PHE A 1 188 ? -17.728 5.506 2.219 1.00 92.56 188 PHE A N 1
ATOM 1496 C CA . PHE A 1 188 ? -18.547 6.668 1.846 1.00 92.56 188 PHE A CA 1
ATOM 1497 C C . PHE A 1 188 ? -20.047 6.414 2.019 1.00 92.56 188 PHE A C 1
ATOM 1499 O O . PHE A 1 188 ? -20.856 7.229 1.606 1.00 92.56 188 PHE A O 1
ATOM 1506 N N . SER A 1 189 ? -20.424 5.252 2.552 1.00 90.88 189 SER A N 1
ATOM 1507 C CA . SER A 1 189 ? -21.828 4.837 2.675 1.00 90.88 189 SER A CA 1
ATOM 1508 C C . SER A 1 189 ? -22.294 4.724 4.123 1.00 90.88 189 SER A C 1
ATOM 1510 O O . SER A 1 189 ? -23.474 4.498 4.396 1.00 90.88 189 SER A O 1
ATOM 1512 N N . THR A 1 190 ? -21.356 4.822 5.061 1.00 88.56 190 THR A N 1
ATOM 1513 C CA . THR A 1 190 ? -21.601 4.594 6.476 1.00 88.56 190 THR A CA 1
ATOM 1514 C C . THR A 1 190 ? -21.890 5.897 7.205 1.00 88.56 190 THR A C 1
ATOM 1516 O O . THR A 1 190 ? -21.201 6.889 7.026 1.00 88.56 190 THR A O 1
ATOM 1519 N N . THR A 1 191 ? -22.853 5.855 8.121 1.00 92.94 191 THR A N 1
ATOM 1520 C CA . THR A 1 191 ? -23.047 6.873 9.171 1.00 92.94 191 THR A CA 1
ATOM 1521 C C . THR A 1 191 ? -22.347 6.488 10.480 1.00 92.94 191 THR A C 1
ATOM 1523 O O . THR A 1 191 ? -22.444 7.164 11.505 1.00 92.94 191 THR A O 1
ATOM 1526 N N . ARG A 1 192 ? -21.669 5.334 10.487 1.00 95.25 192 ARG A N 1
ATOM 1527 C CA . ARG A 1 192 ? -20.950 4.781 11.639 1.00 95.25 192 ARG A CA 1
ATOM 1528 C C . ARG A 1 192 ? -19.462 5.127 11.550 1.00 95.25 192 ARG A C 1
ATOM 1530 O O . ARG A 1 192 ? -18.954 5.316 10.448 1.00 95.25 192 ARG A O 1
ATOM 1537 N N . PRO A 1 193 ? -18.734 5.098 12.680 1.00 97.56 193 PRO A N 1
ATOM 1538 C CA . PRO A 1 193 ? -17.289 5.288 12.667 1.00 97.56 193 PRO A CA 1
ATOM 1539 C C . PRO A 1 193 ? -16.582 4.292 11.747 1.00 97.56 193 PRO A C 1
ATOM 1541 O O . PRO A 1 193 ? -16.849 3.089 11.812 1.00 97.56 193 PRO A O 1
ATOM 1544 N N . LEU A 1 194 ? -15.639 4.795 10.951 1.00 97.88 194 LEU A N 1
ATOM 1545 C CA . LEU A 1 194 ? -14.776 3.991 10.083 1.00 97.88 194 LEU A CA 1
ATOM 1546 C C . LEU A 1 194 ? -13.896 3.051 10.897 1.00 97.88 194 LEU A C 1
ATOM 1548 O O . LEU A 1 194 ? -13.612 1.940 10.459 1.00 97.88 194 LEU A O 1
ATOM 1552 N N . VAL A 1 195 ? -13.468 3.491 12.082 1.00 98.44 195 VAL A N 1
ATOM 1553 C CA . VAL A 1 195 ? -12.622 2.689 12.962 1.0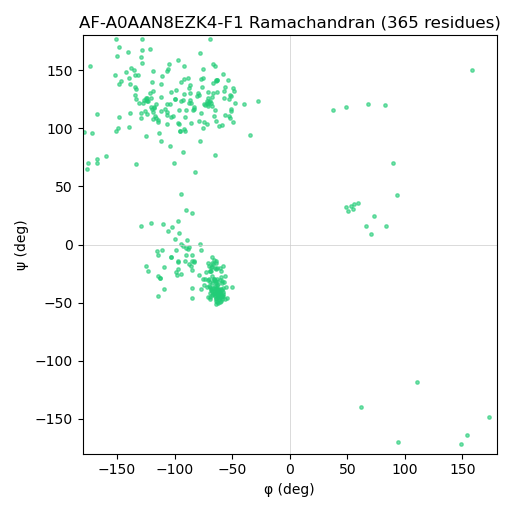0 98.44 195 VAL A CA 1
ATOM 1554 C C . VAL A 1 195 ? -13.247 2.555 14.339 1.00 98.44 195 VAL A C 1
ATOM 1556 O O . VAL A 1 195 ? -13.538 3.538 15.023 1.00 98.44 195 VAL A O 1
ATOM 1559 N N . ARG A 1 196 ? -13.401 1.314 14.794 1.00 98.44 196 ARG A N 1
ATOM 1560 C CA . ARG A 1 196 ? -13.882 1.002 16.136 1.00 98.44 196 ARG A CA 1
ATOM 1561 C C . ARG A 1 196 ? -12.946 0.025 16.821 1.00 98.44 196 ARG A C 1
ATOM 1563 O O . ARG A 1 196 ? -12.900 -1.147 16.473 1.00 98.44 196 ARG A O 1
ATOM 1570 N N . ILE A 1 197 ? -12.270 0.484 17.865 1.00 98.38 197 ILE A N 1
ATOM 1571 C CA . ILE A 1 197 ? -11.391 -0.351 18.685 1.00 98.38 197 ILE A CA 1
ATOM 1572 C C . ILE A 1 197 ? -11.917 -0.319 20.110 1.00 98.38 197 ILE A C 1
ATOM 1574 O O . ILE A 1 197 ? -12.004 0.754 20.701 1.00 98.38 197 ILE A O 1
ATOM 1578 N N . ALA A 1 198 ? -12.312 -1.462 20.669 1.00 98.19 198 ALA A N 1
ATOM 1579 C CA . ALA A 1 198 ? -12.886 -1.487 22.013 1.00 98.19 198 ALA A CA 1
ATOM 1580 C C . ALA A 1 198 ? -12.548 -2.750 22.807 1.00 98.19 198 ALA A C 1
ATOM 1582 O O . ALA A 1 198 ? -12.608 -3.857 22.289 1.00 98.19 198 ALA A O 1
ATOM 1583 N N . HIS A 1 199 ? -12.293 -2.578 24.103 1.00 97.00 199 HIS A N 1
ATOM 1584 C CA . HIS A 1 199 ? -12.138 -3.679 25.060 1.00 97.00 199 HIS A CA 1
ATOM 1585 C C . HIS A 1 199 ? -11.002 -4.665 24.716 1.00 97.00 199 HIS A C 1
ATOM 1587 O O . HIS A 1 199 ? -11.113 -5.860 24.972 1.00 97.00 199 HIS A O 1
ATOM 1593 N N . ASN A 1 200 ? -9.893 -4.165 24.169 1.00 97.19 200 ASN A N 1
ATOM 1594 C CA . ASN A 1 200 ? -8.682 -4.955 23.932 1.00 97.19 200 ASN A CA 1
ATOM 1595 C C . ASN A 1 200 ? -7.706 -4.704 25.102 1.00 97.19 200 ASN A C 1
ATOM 1597 O O . ASN A 1 200 ? -7.163 -3.599 25.192 1.00 97.19 200 ASN A O 1
ATOM 1601 N N . PRO A 1 201 ? -7.542 -5.644 26.057 1.00 96.25 201 PRO A N 1
ATOM 1602 C CA . PRO A 1 201 ? -6.851 -5.398 27.330 1.00 96.25 201 PRO A CA 1
ATOM 1603 C C . PRO A 1 201 ? -5.361 -5.095 27.194 1.00 96.25 201 PRO A C 1
ATOM 1605 O O . PRO A 1 201 ? -4.832 -4.342 28.010 1.00 96.25 201 PRO A O 1
ATOM 1608 N N . ASP A 1 202 ? -4.714 -5.651 26.173 1.00 96.44 202 ASP A N 1
ATOM 1609 C CA . ASP A 1 202 ? -3.265 -5.546 25.980 1.00 96.44 202 ASP A CA 1
ATOM 1610 C C . ASP A 1 202 ? -2.862 -4.325 25.136 1.00 96.44 202 ASP A C 1
ATOM 1612 O O . ASP A 1 202 ? -1.680 -3.992 25.066 1.00 96.44 202 ASP A O 1
ATOM 1616 N N . LEU A 1 203 ? -3.835 -3.632 24.528 1.00 97.44 203 LEU A N 1
ATOM 1617 C CA . LEU A 1 203 ? -3.601 -2.529 23.601 1.00 97.44 203 LEU A CA 1
ATOM 1618 C C . LEU A 1 203 ? -3.095 -1.273 24.324 1.00 97.44 203 LEU A C 1
ATOM 1620 O O . LEU A 1 203 ? -3.768 -0.721 25.201 1.00 97.44 203 LEU A O 1
ATOM 1624 N N . THR A 1 204 ? -1.934 -0.787 23.893 1.00 97.44 204 THR A N 1
ATOM 1625 C CA . THR A 1 204 ? -1.263 0.406 24.432 1.00 97.44 204 THR A CA 1
ATOM 1626 C C . THR A 1 204 ? -0.938 1.464 23.378 1.00 97.44 204 THR A C 1
ATOM 1628 O O . THR A 1 204 ? -0.721 2.614 23.743 1.00 97.44 204 THR A O 1
ATOM 1631 N N . SER A 1 205 ? -0.924 1.106 22.092 1.00 97.81 205 SER A N 1
ATOM 1632 C CA . SER A 1 205 ? -0.667 2.018 20.969 1.00 97.81 205 SER A CA 1
ATOM 1633 C C . SER A 1 205 ? -1.629 1.727 19.819 1.00 97.81 205 SER A C 1
ATOM 1635 O O . SER A 1 205 ? -2.102 0.606 19.661 1.00 97.81 205 SER A O 1
ATOM 1637 N N . ILE A 1 206 ? -1.932 2.738 19.010 1.00 97.62 206 ILE A N 1
ATOM 1638 C CA . ILE A 1 206 ? -2.742 2.606 17.791 1.00 97.62 206 ILE A CA 1
ATOM 1639 C C . ILE A 1 206 ? -1.900 2.690 16.511 1.00 97.62 206 ILE A C 1
ATOM 1641 O O . ILE A 1 206 ? -2.455 2.809 15.426 1.00 97.62 206 ILE A O 1
ATOM 1645 N N . THR A 1 207 ? -0.570 2.638 16.590 1.00 96.62 207 THR A N 1
ATOM 1646 C CA . THR A 1 207 ? 0.312 2.554 15.407 1.00 96.62 207 THR A CA 1
ATOM 1647 C C . THR A 1 207 ? -0.040 1.322 14.560 1.00 96.62 207 THR A C 1
ATOM 1649 O O . THR A 1 207 ? -0.156 0.247 15.147 1.00 96.62 207 THR A O 1
ATOM 1652 N N . PRO A 1 208 ? -0.194 1.420 13.220 1.00 95.94 208 PRO A N 1
ATOM 1653 C CA . PRO A 1 208 ? 0.140 2.557 12.347 1.00 95.94 208 PRO A CA 1
ATOM 1654 C C . PRO A 1 208 ? -1.036 3.501 12.011 1.00 95.94 208 PRO A C 1
ATOM 1656 O O . PRO A 1 208 ? -0.916 4.374 11.152 1.00 95.94 208 PRO A O 1
ATOM 1659 N N . LEU A 1 209 ? -2.185 3.353 12.675 1.00 94.94 209 LEU A N 1
ATOM 1660 C CA . LEU A 1 209 ? -3.436 4.017 12.299 1.00 94.94 209 LEU A CA 1
ATOM 1661 C C . LEU A 1 209 ? -3.350 5.552 12.270 1.00 94.94 209 LEU A C 1
ATOM 1663 O O . LEU A 1 209 ? -3.950 6.183 11.411 1.00 94.94 209 LEU A O 1
ATOM 1667 N N . HIS A 1 210 ? -2.638 6.163 13.217 1.00 91.25 210 HIS A N 1
ATOM 1668 C CA . HIS A 1 210 ? -2.656 7.617 13.395 1.00 91.25 210 HIS A CA 1
ATOM 1669 C C . HIS A 1 210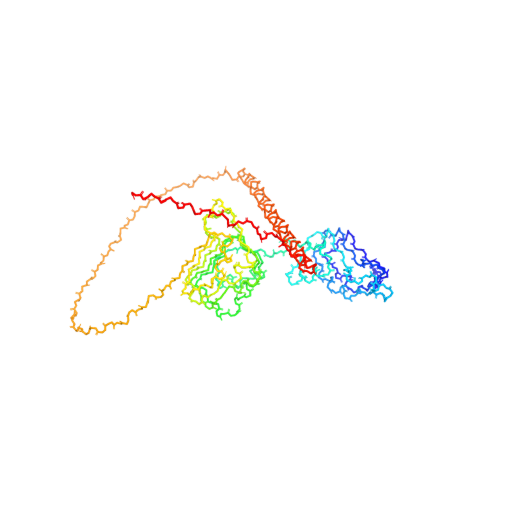 ? -1.783 8.384 12.389 1.00 91.25 210 HIS A C 1
ATOM 1671 O O . HIS A 1 210 ? -2.066 9.550 12.132 1.00 91.25 210 HIS A O 1
ATOM 1677 N N . ASN A 1 211 ? -0.735 7.762 11.836 1.00 91.62 211 ASN A N 1
ATOM 1678 C CA . ASN A 1 211 ? 0.278 8.440 11.018 1.00 91.62 211 ASN A CA 1
ATOM 1679 C C . ASN A 1 211 ? 0.466 7.867 9.607 1.00 91.62 211 ASN A C 1
ATOM 1681 O O . ASN A 1 211 ? 0.968 8.586 8.747 1.00 91.62 211 ASN A O 1
ATOM 1685 N N . GLN A 1 212 ? 0.105 6.607 9.355 1.00 93.38 212 GLN A N 1
ATOM 1686 C CA . GLN A 1 212 ? 0.317 5.966 8.048 1.00 93.38 212 GLN A CA 1
ATOM 1687 C C . GLN A 1 212 ? -0.993 5.634 7.332 1.00 93.38 212 GLN A C 1
ATOM 1689 O O . GLN A 1 212 ? -1.014 5.581 6.105 1.00 93.38 212 GLN A O 1
ATOM 1694 N N . VAL A 1 213 ? -2.078 5.421 8.082 1.00 96.94 213 VAL A N 1
ATOM 1695 C CA . VAL A 1 213 ? -3.371 5.031 7.516 1.00 96.94 213 VAL A CA 1
ATOM 1696 C C . VAL A 1 213 ? -4.222 6.266 7.252 1.00 96.94 213 VAL A C 1
ATOM 1698 O O . VAL A 1 213 ? -4.507 7.046 8.159 1.00 96.94 213 VAL A O 1
ATOM 1701 N N . GLU A 1 214 ? -4.655 6.412 6.006 1.00 96.56 214 GLU A N 1
ATOM 1702 C CA . GLU A 1 214 ? -5.570 7.454 5.561 1.00 96.56 214 GLU A CA 1
ATOM 1703 C C . GLU A 1 214 ? -7.032 7.024 5.754 1.00 96.56 214 GLU A C 1
ATOM 1705 O O . GLU A 1 214 ? -7.464 5.998 5.222 1.00 96.56 214 GLU A O 1
ATOM 1710 N N . LEU A 1 215 ? -7.816 7.826 6.478 1.00 96.94 215 LEU A N 1
ATOM 1711 C CA . LEU A 1 215 ? -9.255 7.615 6.647 1.00 96.94 215 LEU A CA 1
ATOM 1712 C C . LEU A 1 215 ? -10.036 8.472 5.640 1.00 96.94 215 LEU A C 1
ATOM 1714 O O . LEU A 1 215 ? -9.992 9.701 5.695 1.00 96.94 215 LEU A O 1
ATOM 1718 N N . LEU A 1 216 ? -10.755 7.831 4.712 1.00 95.56 216 LEU A N 1
ATOM 1719 C CA . LEU A 1 216 ? -11.561 8.514 3.693 1.00 95.56 216 LEU A CA 1
ATOM 1720 C C . LEU A 1 216 ? -13.045 8.209 3.868 1.00 95.56 216 LEU A C 1
ATOM 1722 O O . LEU A 1 216 ? -13.472 7.063 3.775 1.00 95.56 216 LEU A O 1
ATOM 1726 N N . TYR A 1 217 ? -13.831 9.255 4.074 1.00 94.69 217 TYR A N 1
ATOM 1727 C CA . TYR A 1 217 ? -15.257 9.160 4.352 1.00 94.69 217 TYR A CA 1
ATOM 1728 C C . TYR A 1 217 ? -16.004 10.370 3.787 1.00 94.69 217 TYR A C 1
ATOM 1730 O O . TYR A 1 217 ? -15.373 11.339 3.334 1.00 94.69 217 TYR A O 1
ATOM 1738 N N . ASP A 1 218 ? -17.335 10.295 3.792 1.00 91.88 218 ASP A N 1
ATOM 1739 C CA . ASP A 1 218 ? -18.188 11.452 3.536 1.00 91.88 218 ASP A CA 1
ATOM 1740 C C . ASP A 1 218 ? -18.357 12.265 4.825 1.00 91.88 218 ASP A C 1
ATOM 1742 O O . ASP A 1 218 ? -18.836 11.766 5.846 1.00 91.88 218 ASP A O 1
ATOM 1746 N N . VAL A 1 219 ? -17.895 13.515 4.791 1.00 88.06 219 VAL A N 1
ATOM 1747 C CA . VAL A 1 219 ? -17.875 14.403 5.959 1.00 88.06 219 VAL A CA 1
ATOM 1748 C C . VAL A 1 219 ? -19.291 14.816 6.365 1.00 88.06 219 VAL A C 1
ATOM 1750 O O . VAL A 1 219 ? -19.494 15.163 7.525 1.00 88.06 219 VAL A O 1
ATOM 1753 N N . GLU A 1 220 ? -20.257 14.762 5.445 1.00 89.94 220 GLU A N 1
ATOM 1754 C CA . GLU A 1 220 ? -21.656 15.087 5.739 1.00 89.94 220 GLU A CA 1
ATOM 1755 C C . GLU A 1 220 ? -22.355 13.967 6.526 1.00 89.94 220 GLU A C 1
ATOM 1757 O O . GLU A 1 220 ? -23.221 14.251 7.353 1.00 89.94 220 GLU A O 1
ATOM 1762 N N . ASP A 1 221 ? -21.926 12.716 6.336 1.00 86.88 221 ASP A N 1
ATOM 1763 C CA . ASP A 1 221 ? -22.581 11.539 6.918 1.00 86.88 221 ASP A CA 1
ATOM 1764 C C . ASP A 1 221 ? -21.906 11.018 8.197 1.00 86.88 221 ASP A C 1
ATOM 1766 O O . ASP A 1 221 ? -22.543 10.336 9.010 1.00 86.88 221 ASP A O 1
ATOM 1770 N N . VAL A 1 222 ? -20.614 11.310 8.402 1.00 89.88 222 VAL A N 1
ATOM 1771 C CA . VAL A 1 222 ? -19.824 10.751 9.513 1.00 89.88 222 VAL A CA 1
ATOM 1772 C C . VAL A 1 222 ? -19.415 11.823 10.520 1.00 89.88 222 VAL A C 1
ATOM 1774 O O . VAL A 1 222 ? -18.351 12.438 10.434 1.00 89.88 222 VAL A O 1
ATOM 1777 N N . ASP A 1 223 ? -20.211 11.941 11.582 1.00 92.50 223 ASP A N 1
ATOM 1778 C CA . ASP A 1 223 ? -19.922 12.824 12.719 1.00 92.50 223 ASP A CA 1
ATOM 1779 C C . ASP A 1 223 ? -18.685 12.405 13.525 1.00 92.50 223 ASP A C 1
ATOM 1781 O O . ASP A 1 223 ? -18.063 13.222 14.202 1.00 92.50 223 ASP A O 1
ATOM 1785 N N . THR A 1 224 ? -18.371 11.109 13.576 1.00 96.12 224 THR A N 1
ATOM 1786 C CA . THR A 1 224 ? -17.266 10.557 14.373 1.00 96.12 224 THR A CA 1
ATOM 1787 C C . THR A 1 224 ? -16.547 9.492 13.570 1.00 96.12 224 THR A C 1
ATOM 1789 O O . THR A 1 224 ? -17.096 8.423 13.330 1.00 96.12 224 THR A O 1
ATOM 1792 N N . VAL A 1 225 ? -15.296 9.762 13.208 1.00 97.06 225 VAL A N 1
ATOM 1793 C CA . VAL A 1 225 ? -14.498 8.909 12.318 1.00 97.06 225 VAL A CA 1
ATOM 1794 C C . VAL A 1 225 ? -13.972 7.680 13.046 1.00 97.06 225 VAL A C 1
ATOM 1796 O O . VAL A 1 225 ? -13.955 6.582 12.489 1.00 97.06 225 VAL A O 1
ATOM 1799 N N . ALA A 1 226 ? -13.566 7.842 14.307 1.00 98.06 226 ALA A N 1
ATOM 1800 C CA . ALA A 1 226 ? -13.007 6.753 15.094 1.00 98.06 226 ALA A CA 1
ATOM 1801 C C . ALA A 1 226 ? -13.487 6.755 16.551 1.00 98.06 226 ALA A C 1
ATOM 1803 O O . ALA A 1 226 ? -13.633 7.799 17.191 1.00 98.06 226 ALA A O 1
ATOM 1804 N N . VAL A 1 227 ? -13.695 5.555 17.094 1.00 98.44 227 VAL A N 1
ATOM 1805 C CA . VAL A 1 227 ? -14.027 5.325 18.506 1.00 98.44 227 VAL A CA 1
ATOM 1806 C C . VAL A 1 227 ? -13.033 4.335 19.097 1.00 98.44 227 VAL A C 1
ATOM 1808 O O . VAL A 1 227 ? -13.019 3.161 18.723 1.00 98.44 227 VAL A O 1
ATOM 1811 N N . ILE A 1 228 ? -12.232 4.805 20.053 1.00 98.12 228 ILE A N 1
ATOM 1812 C CA . ILE A 1 228 ? -11.141 4.058 20.681 1.00 98.12 228 ILE A CA 1
ATOM 1813 C C . ILE A 1 228 ? -11.419 3.932 22.185 1.00 98.12 228 ILE A C 1
ATOM 1815 O O . ILE A 1 228 ? -11.332 4.903 22.937 1.00 98.12 228 ILE A O 1
ATOM 1819 N N . LYS A 1 229 ? -11.780 2.724 22.632 1.00 97.81 229 LYS A N 1
ATOM 1820 C CA . LYS A 1 229 ? -12.047 2.382 24.036 1.00 97.81 229 LYS A CA 1
ATOM 1821 C C . LYS A 1 229 ? -11.011 1.384 24.554 1.00 97.81 229 LYS A C 1
ATOM 1823 O O . LYS A 1 229 ? -11.051 0.204 24.206 1.00 97.81 229 LYS A O 1
ATOM 1828 N N . THR A 1 230 ? -10.098 1.837 25.401 1.00 95.56 230 THR A N 1
ATOM 1829 C CA . THR A 1 230 ? -8.942 1.054 25.873 1.00 95.56 230 THR A CA 1
ATOM 1830 C C . THR A 1 230 ? -8.938 0.917 27.391 1.00 95.56 230 THR A C 1
ATOM 1832 O O . THR A 1 230 ? -9.704 1.582 28.081 1.00 95.56 230 THR A O 1
ATOM 1835 N N . TYR A 1 231 ? -8.090 0.042 27.933 1.00 95.44 231 TYR A N 1
ATOM 1836 C CA . TYR A 1 231 ? -7.849 -0.054 29.385 1.00 95.44 231 TYR A CA 1
ATOM 1837 C C . TYR A 1 231 ? -6.605 0.723 29.834 1.00 95.44 231 TYR A C 1
ATOM 1839 O O . TYR A 1 231 ? -6.435 0.989 31.023 1.00 95.44 231 TYR A O 1
ATOM 1847 N N . SER A 1 232 ? -5.761 1.100 28.875 1.00 94.69 232 SER A N 1
ATOM 1848 C CA . SER A 1 232 ? -4.544 1.888 29.058 1.00 94.69 232 SER A CA 1
ATOM 1849 C C . SER A 1 232 ? -4.663 3.195 28.280 1.00 94.69 232 SER A C 1
ATOM 1851 O O . SER A 1 232 ? -5.330 3.247 27.244 1.00 94.69 232 SER A O 1
ATOM 1853 N N . ALA A 1 233 ? -4.034 4.261 28.773 1.00 95.31 233 ALA A N 1
ATOM 1854 C CA . ALA A 1 233 ? -3.981 5.520 28.040 1.00 95.31 233 ALA A CA 1
ATOM 1855 C C . ALA A 1 233 ? -3.145 5.349 26.762 1.00 95.31 233 ALA A C 1
ATOM 1857 O O . ALA A 1 233 ? -2.032 4.835 26.824 1.00 95.31 233 ALA A O 1
ATOM 1858 N N . ILE A 1 234 ? -3.696 5.790 25.630 1.00 96.94 234 ILE A N 1
ATOM 1859 C CA . ILE A 1 234 ? -2.954 5.944 24.375 1.00 96.94 234 ILE A CA 1
ATOM 1860 C C . ILE A 1 234 ? -2.114 7.220 24.464 1.00 96.94 234 ILE A C 1
ATOM 1862 O O . ILE A 1 234 ? -2.574 8.218 25.037 1.00 96.94 234 ILE A O 1
ATOM 1866 N N . ASP A 1 235 ? -0.905 7.179 23.906 1.00 97.62 235 ASP A N 1
ATOM 1867 C CA . ASP A 1 235 ? 0.017 8.311 23.895 1.00 97.62 235 ASP A CA 1
ATOM 1868 C C . ASP A 1 235 ? -0.633 9.583 23.317 1.00 97.62 235 ASP A C 1
ATOM 1870 O O . ASP A 1 235 ? -1.431 9.544 22.377 1.00 97.62 235 ASP A O 1
ATOM 1874 N N . ALA A 1 236 ? -0.314 10.735 23.911 1.00 97.56 236 ALA A N 1
ATOM 1875 C CA . ALA A 1 236 ? -0.949 12.000 23.557 1.00 97.56 236 ALA A CA 1
ATOM 1876 C C . ALA A 1 236 ? -0.642 12.438 22.115 1.00 97.56 236 ALA A C 1
ATOM 1878 O O . ALA A 1 236 ? -1.492 13.069 21.483 1.00 97.56 236 ALA A O 1
ATOM 1879 N N . MET A 1 237 ? 0.540 12.100 21.589 1.00 97.56 237 MET A N 1
ATOM 1880 C CA . MET A 1 237 ? 0.914 12.389 20.208 1.00 97.56 237 MET A CA 1
ATOM 1881 C C . MET A 1 237 ? 0.091 11.539 19.243 1.00 97.56 237 MET A C 1
ATOM 1883 O O . MET A 1 237 ? -0.502 12.094 18.322 1.00 97.56 237 MET A O 1
ATOM 1887 N N . GLU A 1 238 ? -0.042 10.233 19.495 1.00 97.81 238 GLU A N 1
ATOM 1888 C CA . GLU A 1 238 ? -0.865 9.348 18.655 1.00 97.81 238 GLU A CA 1
ATOM 1889 C C . GLU A 1 238 ? -2.324 9.819 18.591 1.00 97.81 238 GLU A C 1
ATOM 1891 O O . GLU A 1 238 ? -2.931 9.857 17.520 1.00 97.81 238 GLU A O 1
ATOM 1896 N N . ARG A 1 239 ? -2.883 10.233 19.737 1.00 97.69 239 ARG A N 1
ATOM 1897 C CA . ARG A 1 239 ? -4.245 10.784 19.810 1.00 97.69 239 ARG A CA 1
ATOM 1898 C C . ARG A 1 239 ? -4.388 12.040 18.959 1.00 97.69 239 ARG A C 1
ATOM 1900 O O . ARG A 1 239 ? -5.308 12.122 18.151 1.00 97.69 239 ARG A O 1
ATOM 1907 N N . LYS A 1 240 ? -3.457 12.983 19.124 1.00 97.50 240 LYS A N 1
ATOM 1908 C CA . LYS A 1 240 ? -3.454 14.255 18.398 1.00 97.50 240 LYS A CA 1
ATOM 1909 C C . LYS A 1 240 ? -3.331 14.046 16.890 1.00 97.50 240 LYS A C 1
ATOM 1911 O O . LYS A 1 240 ? -4.000 14.746 16.141 1.00 97.50 240 LYS A O 1
ATOM 1916 N N . GLU A 1 241 ? -2.491 13.115 16.441 1.00 96.75 241 GLU A N 1
ATOM 1917 C CA . GLU A 1 241 ? -2.341 12.811 15.014 1.00 96.75 241 GLU A CA 1
ATOM 1918 C C . GLU A 1 241 ? -3.610 12.181 14.427 1.00 96.75 241 GLU A C 1
ATOM 1920 O O . GLU A 1 241 ? -4.060 12.611 13.367 1.00 96.75 241 GLU A O 1
ATOM 1925 N N . LEU A 1 242 ? -4.258 11.248 15.135 1.00 97.19 242 LEU A N 1
ATOM 1926 C CA . LEU A 1 242 ? -5.517 10.665 14.660 1.00 97.19 242 LEU A CA 1
ATOM 1927 C C . LEU A 1 242 ? -6.657 11.702 14.621 1.00 97.19 242 LEU A C 1
ATOM 1929 O O . LEU A 1 242 ? -7.449 11.708 13.683 1.00 97.19 242 LEU A O 1
ATOM 1933 N N . GLU A 1 243 ? -6.717 12.613 15.596 1.00 97.25 243 GLU A N 1
ATOM 1934 C CA . GLU A 1 243 ? -7.697 13.713 15.645 1.00 97.25 243 GLU A CA 1
ATOM 1935 C C . GLU A 1 243 ? -7.555 14.708 14.476 1.00 97.25 243 GLU A C 1
ATOM 1937 O O . GLU A 1 243 ? -8.520 15.391 14.135 1.00 97.25 243 GLU A O 1
ATOM 1942 N N . LYS A 1 244 ? -6.398 14.769 13.796 1.00 96.38 244 LYS A N 1
ATOM 1943 C CA . LYS A 1 244 ? -6.259 15.558 12.556 1.00 96.38 244 LYS A CA 1
ATOM 1944 C C . LYS A 1 244 ? -7.063 14.978 11.392 1.00 96.38 244 LYS A C 1
ATOM 1946 O O . LYS A 1 244 ? -7.368 15.714 10.458 1.00 96.38 244 LYS A O 1
ATOM 1951 N N . GLN A 1 245 ? -7.386 13.684 11.429 1.00 96.31 245 GLN A N 1
ATOM 1952 C CA . GLN A 1 245 ? -8.148 13.013 10.373 1.00 96.31 245 GLN A CA 1
ATOM 1953 C C . GLN A 1 245 ? -9.668 13.164 10.544 1.00 96.31 245 GLN A C 1
ATOM 1955 O O . GLN A 1 245 ? -10.414 12.797 9.643 1.00 96.31 245 GLN A O 1
ATOM 1960 N N . GLY A 1 246 ? -10.135 13.699 11.679 1.00 95.69 246 GLY A N 1
ATOM 1961 C CA . GLY A 1 246 ? -11.546 13.962 11.958 1.00 95.69 246 GLY A CA 1
ATOM 1962 C C . GLY A 1 246 ? -11.884 13.834 13.442 1.00 95.69 246 GLY A C 1
ATOM 1963 O O . GLY A 1 246 ? -11.009 13.694 14.295 1.00 95.69 246 GLY A O 1
ATOM 1964 N N . ARG A 1 247 ? -13.175 13.877 13.788 1.00 97.12 247 ARG A N 1
ATOM 1965 C CA . ARG A 1 247 ? -13.606 13.749 15.188 1.00 97.12 247 ARG A CA 1
ATOM 1966 C C . ARG A 1 247 ? -13.381 12.322 15.696 1.00 97.12 247 ARG A C 1
ATOM 1968 O O . ARG A 1 247 ? -13.951 11.370 15.163 1.00 97.12 247 ARG A O 1
ATOM 1975 N N . VAL A 1 248 ? -12.602 12.192 16.770 1.00 97.81 248 VAL A N 1
ATOM 1976 C CA . VAL A 1 248 ? -12.275 10.914 17.420 1.00 97.81 248 VAL A CA 1
ATOM 1977 C C . VAL A 1 248 ? -12.761 10.913 18.865 1.00 97.81 248 VAL A C 1
ATOM 1979 O O . VAL A 1 248 ? -12.629 11.905 19.580 1.00 97.81 248 VAL A O 1
ATOM 1982 N N . ILE A 1 249 ? -13.309 9.786 19.321 1.00 97.94 249 ILE A N 1
ATOM 1983 C CA . ILE A 1 249 ? -13.700 9.590 20.721 1.00 97.94 249 ILE A CA 1
ATOM 1984 C C . ILE A 1 249 ? -12.736 8.609 21.383 1.00 97.94 249 ILE A C 1
ATOM 1986 O O . ILE A 1 249 ? -12.709 7.429 21.035 1.00 97.94 249 ILE A O 1
ATOM 1990 N N . PHE A 1 250 ? -12.008 9.085 22.393 1.00 97.50 250 PHE A N 1
ATOM 1991 C CA . PHE A 1 250 ? -11.165 8.258 23.255 1.00 97.50 250 PHE A CA 1
ATOM 1992 C C . PHE A 1 250 ? -11.833 8.023 24.611 1.00 97.50 250 PHE A C 1
ATOM 1994 O O . PHE A 1 250 ? -12.267 8.967 25.272 1.00 97.50 250 PHE A O 1
ATOM 2001 N N . HIS A 1 251 ? -11.872 6.769 25.056 1.00 97.50 251 HIS A N 1
ATOM 2002 C CA . HIS A 1 251 ? -12.347 6.401 26.386 1.00 97.50 251 HIS A CA 1
ATOM 2003 C C . HIS A 1 251 ? -11.388 5.406 27.040 1.00 97.50 251 HIS A C 1
ATOM 2005 O O . HIS A 1 251 ? -11.070 4.375 26.453 1.00 97.50 251 HIS A O 1
ATOM 2011 N N . VAL A 1 252 ? -10.954 5.696 28.266 1.00 95.62 252 VAL A N 1
ATOM 2012 C CA . VAL A 1 252 ? -10.103 4.789 29.044 1.00 95.62 252 VAL A CA 1
ATOM 2013 C C . VAL A 1 252 ? -10.943 4.162 30.148 1.00 95.62 252 VAL A C 1
ATOM 2015 O O . VAL A 1 252 ? -11.401 4.847 31.061 1.00 95.62 252 VAL A O 1
ATOM 2018 N N . HIS A 1 253 ? -11.140 2.851 30.071 1.00 93.25 253 HIS A N 1
ATOM 2019 C CA . HIS A 1 253 ? -11.773 2.072 31.120 1.00 93.25 253 HIS A CA 1
ATOM 2020 C C . HIS A 1 253 ? -10.822 1.961 32.307 1.00 93.25 253 HIS A C 1
ATOM 2022 O O . HIS A 1 253 ? -9.881 1.166 32.314 1.00 93.25 253 HIS A O 1
ATOM 2028 N N . VAL A 1 254 ? -11.101 2.742 33.346 1.00 89.12 254 VAL A N 1
ATOM 2029 C CA . VAL A 1 254 ? -10.477 2.544 34.650 1.00 89.12 254 VAL A CA 1
ATOM 2030 C C . VAL A 1 254 ? -10.974 1.197 35.162 1.00 89.12 254 VAL A C 1
ATOM 2032 O O . VAL A 1 254 ? -12.161 1.059 35.456 1.00 89.12 254 VAL A O 1
ATOM 2035 N N . LYS A 1 255 ? -10.092 0.186 35.237 1.00 81.31 255 LYS A N 1
ATOM 2036 C CA . LYS A 1 255 ? -10.417 -1.066 35.934 1.00 81.31 255 LYS A CA 1
ATOM 2037 C C . LYS A 1 255 ? -10.931 -0.667 37.307 1.00 81.31 255 LYS A C 1
ATOM 2039 O O . LYS A 1 255 ? -10.171 -0.084 38.085 1.00 81.31 255 LYS A O 1
ATOM 2044 N N . GLU A 1 256 ? -12.203 -0.948 37.583 1.00 79.75 256 GLU A N 1
ATOM 2045 C CA . GLU A 1 256 ? -12.741 -0.780 38.922 1.00 79.75 256 GLU A CA 1
ATOM 2046 C C . GLU A 1 256 ? -11.802 -1.542 39.844 1.00 79.75 256 GLU A C 1
ATOM 2048 O O . GLU A 1 256 ? -11.666 -2.767 39.754 1.00 79.75 256 GLU A O 1
ATOM 2053 N N . ARG A 1 257 ? -11.057 -0.801 40.672 1.00 75.06 257 ARG A N 1
ATOM 2054 C CA . ARG A 1 257 ? -10.272 -1.413 41.731 1.00 75.06 257 ARG A CA 1
ATOM 2055 C C . ARG A 1 257 ? -11.310 -2.139 42.562 1.00 75.06 257 ARG A C 1
ATOM 2057 O O . ARG A 1 257 ? -12.059 -1.474 43.277 1.00 75.06 257 ARG A O 1
ATOM 2064 N N . LYS A 1 258 ? -11.398 -3.470 42.419 1.00 76.31 258 LYS A N 1
ATOM 2065 C CA . LYS A 1 258 ? -12.174 -4.313 43.327 1.00 76.31 258 LYS A CA 1
ATOM 2066 C C . LYS A 1 258 ? -11.713 -3.882 44.703 1.00 76.31 258 LYS A C 1
ATOM 2068 O O . LYS A 1 258 ? -10.553 -4.114 45.051 1.00 76.31 258 LYS A O 1
ATOM 2073 N N . ARG A 1 259 ? -12.564 -3.129 45.411 1.00 73.44 259 ARG A N 1
ATOM 2074 C CA . ARG A 1 259 ? -12.239 -2.692 46.762 1.00 73.44 259 ARG A CA 1
ATOM 2075 C C . ARG A 1 259 ? -11.879 -3.984 47.486 1.00 73.44 259 ARG A C 1
ATOM 2077 O O . ARG A 1 259 ? -12.664 -4.934 47.374 1.00 73.44 259 ARG A O 1
ATOM 2084 N N . PRO A 1 260 ? -10.689 -4.077 48.108 1.00 74.06 260 PRO A N 1
ATOM 2085 C CA . PRO A 1 260 ? -10.366 -5.253 48.896 1.00 74.06 260 PRO A CA 1
ATOM 2086 C C . PRO A 1 260 ? -11.569 -5.485 49.807 1.00 74.06 260 PRO A C 1
ATOM 2088 O O . PRO A 1 260 ? -12.085 -4.489 50.331 1.00 74.06 260 PRO A O 1
ATOM 2091 N N . PRO A 1 261 ? -12.092 -6.721 49.899 1.00 71.25 261 PRO A N 1
ATOM 2092 C CA . PRO A 1 261 ? -13.257 -6.989 50.719 1.00 71.25 261 PRO A CA 1
ATOM 2093 C C . PRO A 1 261 ? -12.938 -6.428 52.096 1.00 71.25 261 PRO A C 1
ATOM 2095 O O . PRO A 1 261 ? -12.032 -6.907 52.776 1.00 71.25 261 PRO A O 1
ATOM 2098 N N . THR A 1 262 ? -13.598 -5.326 52.450 1.00 66.69 262 THR A N 1
ATOM 2099 C CA . THR A 1 262 ? -13.489 -4.731 53.770 1.00 66.69 262 THR A CA 1
ATOM 2100 C C . THR A 1 262 ? -13.990 -5.810 54.699 1.00 66.69 262 THR A C 1
ATOM 2102 O O . THR A 1 262 ? -15.192 -6.081 54.733 1.00 66.69 262 THR A O 1
ATOM 2105 N N . GLY A 1 263 ? -13.050 -6.493 55.349 1.00 61.44 263 GLY A N 1
ATOM 2106 C CA . GLY A 1 263 ? -13.311 -7.530 56.324 1.00 61.44 263 GLY A CA 1
ATOM 2107 C C . GLY A 1 263 ? -13.994 -6.906 57.525 1.00 61.44 263 GLY A C 1
ATOM 2108 O O . GLY A 1 263 ? -13.368 -6.686 58.550 1.00 61.44 263 GLY A O 1
ATOM 2109 N N . ASN A 1 264 ? -15.284 -6.624 57.395 1.00 50.28 264 ASN A N 1
ATOM 2110 C CA . ASN A 1 264 ? -16.164 -6.533 58.534 1.00 50.28 264 ASN A CA 1
ATOM 2111 C C . ASN A 1 264 ? -16.739 -7.921 58.728 1.00 50.28 264 ASN A C 1
ATOM 2113 O O . ASN A 1 264 ? -17.686 -8.344 58.066 1.00 50.28 264 ASN A O 1
ATOM 2117 N N . GLY A 1 265 ? -16.103 -8.634 59.653 1.00 57.88 265 GLY A N 1
ATOM 2118 C CA . GLY A 1 265 ? -16.694 -9.797 60.267 1.00 57.88 265 GLY A CA 1
ATOM 2119 C C . GLY A 1 265 ? -18.083 -9.440 60.780 1.00 57.88 265 GLY A C 1
ATOM 2120 O O . GLY A 1 265 ? -18.243 -8.623 61.681 1.00 57.88 265 GLY A O 1
ATOM 2121 N N . ARG A 1 266 ? -19.092 -10.092 60.217 1.00 45.97 266 ARG A N 1
ATOM 2122 C CA . ARG A 1 266 ? -20.313 -10.426 60.936 1.00 45.97 266 ARG A CA 1
ATOM 2123 C C . ARG A 1 266 ? -20.848 -11.722 60.354 1.00 45.97 266 ARG A C 1
ATOM 2125 O O . ARG A 1 266 ? -21.455 -11.753 59.292 1.00 45.97 266 ARG A O 1
ATOM 2132 N N . LYS A 1 267 ? -20.570 -12.802 61.089 1.00 53.72 267 LYS A N 1
ATOM 2133 C CA . LYS A 1 267 ? -21.383 -14.016 61.078 1.00 53.72 267 LYS A CA 1
ATOM 2134 C C . LYS A 1 267 ? -22.840 -13.581 61.233 1.00 53.72 267 LYS A C 1
ATOM 2136 O O . LYS A 1 267 ? -23.167 -12.900 62.202 1.00 53.72 267 LYS A O 1
ATOM 2141 N N . GLY A 1 268 ? -23.682 -13.941 60.277 1.00 49.25 268 GLY A N 1
ATOM 2142 C CA . GLY A 1 268 ? -25.076 -13.523 60.262 1.00 49.25 268 GLY A CA 1
ATOM 2143 C C . GLY A 1 268 ? -25.881 -14.311 59.245 1.00 49.25 268 GLY A C 1
ATOM 2144 O O . GLY A 1 268 ? -26.210 -13.775 58.201 1.00 49.25 268 GLY A O 1
ATOM 2145 N N . GLN A 1 269 ? -26.133 -15.573 59.598 1.00 45.88 269 GLN A N 1
ATOM 2146 C CA . GLN A 1 269 ? -27.304 -16.391 59.264 1.00 45.88 269 GLN A CA 1
ATOM 2147 C C . GLN A 1 269 ? -27.793 -16.475 57.810 1.00 45.88 269 GLN A C 1
ATOM 2149 O O . GLN A 1 269 ? -28.334 -15.532 57.238 1.00 45.88 269 GLN A O 1
ATOM 2154 N N . ASP A 1 270 ? -27.743 -17.719 57.328 1.00 52.25 270 ASP A N 1
ATOM 2155 C CA . ASP A 1 270 ? -28.664 -18.331 56.374 1.00 52.25 270 ASP A CA 1
ATOM 2156 C C . ASP A 1 270 ? -30.074 -17.739 56.418 1.00 52.25 270 ASP A C 1
ATOM 2158 O O . ASP A 1 270 ? -30.764 -17.834 57.437 1.00 52.25 270 ASP A O 1
ATOM 2162 N N . LYS A 1 271 ? -30.537 -17.242 55.268 1.00 45.62 271 LYS A N 1
ATOM 2163 C CA . LYS A 1 271 ? -31.949 -17.305 54.883 1.00 45.62 271 LYS A CA 1
ATOM 2164 C C . LYS A 1 271 ? -32.070 -17.634 53.398 1.00 45.62 271 LYS A C 1
ATOM 2166 O O . LYS A 1 271 ? -31.907 -16.792 52.522 1.00 45.62 271 LYS A O 1
ATOM 2171 N N . THR A 1 272 ? -32.364 -18.906 53.180 1.00 57.72 272 THR A N 1
ATOM 2172 C CA . THR A 1 272 ? -33.110 -19.503 52.074 1.00 57.72 272 THR A CA 1
ATOM 2173 C C . THR A 1 272 ? -34.323 -18.669 51.649 1.00 57.72 272 THR A C 1
ATOM 2175 O O . THR A 1 272 ? -35.217 -18.500 52.463 1.00 57.72 272 THR A O 1
ATOM 2178 N N . TRP A 1 273 ? -34.401 -18.228 50.387 1.00 42.28 273 TRP A N 1
ATOM 2179 C CA . TRP A 1 273 ? -35.641 -17.848 49.671 1.00 42.28 273 TRP A CA 1
ATOM 2180 C C . TRP A 1 273 ? -35.414 -18.115 48.166 1.00 42.28 273 TRP A C 1
ATOM 2182 O O . TRP A 1 273 ? -34.546 -17.498 47.559 1.00 42.28 273 TRP A O 1
ATOM 2192 N N . THR A 1 274 ? -35.875 -19.262 47.653 1.00 42.47 274 THR A N 1
ATOM 2193 C CA . THR A 1 274 ? -37.139 -19.526 46.917 1.00 42.47 274 THR A CA 1
ATOM 2194 C C . THR A 1 274 ? -37.102 -19.186 45.429 1.00 42.47 274 THR A C 1
ATOM 2196 O O . THR A 1 274 ? -36.955 -18.033 45.030 1.00 42.47 274 THR A O 1
ATOM 2199 N N . ASP A 1 275 ? -37.337 -20.242 44.651 1.00 48.94 275 ASP A N 1
ATOM 2200 C CA . ASP A 1 275 ? -37.587 -20.282 43.218 1.00 48.94 275 ASP A CA 1
ATOM 2201 C C . ASP A 1 275 ? -38.686 -19.313 42.764 1.00 48.94 275 ASP A C 1
ATOM 2203 O O . ASP A 1 275 ? -39.823 -19.360 43.235 1.00 48.94 275 ASP A O 1
ATOM 2207 N N . GLY A 1 276 ? -38.360 -18.494 41.765 1.00 42.25 276 GLY A N 1
ATOM 2208 C CA . GLY A 1 276 ? -39.313 -17.706 40.989 1.00 42.25 276 GLY A CA 1
ATOM 2209 C C . GLY A 1 276 ? -39.385 -18.215 39.553 1.00 42.25 276 GLY A C 1
ATOM 2210 O O . GLY A 1 276 ? -38.653 -17.742 38.687 1.00 42.25 276 GLY A O 1
ATOM 2211 N N . LYS A 1 277 ? -40.278 -19.178 39.295 1.00 47.91 277 LYS A N 1
ATOM 2212 C CA . LYS A 1 277 ? -40.708 -19.582 37.946 1.00 47.91 277 LYS A CA 1
ATOM 2213 C C . LYS A 1 277 ? -41.427 -18.411 37.263 1.00 47.91 277 LYS A C 1
ATOM 2215 O O . LYS A 1 277 ? -42.574 -18.117 37.590 1.00 47.91 277 LYS A O 1
ATOM 2220 N N . GLY A 1 278 ? -40.774 -17.777 36.292 1.00 37.59 278 GLY A N 1
ATOM 2221 C CA . GLY A 1 278 ? -41.392 -16.833 35.358 1.00 37.59 278 GLY A CA 1
ATOM 2222 C C . GLY A 1 278 ? -41.907 -17.552 34.110 1.00 37.59 278 GLY A C 1
ATOM 2223 O O . GLY A 1 278 ? -41.123 -18.134 33.363 1.00 37.59 278 GLY A O 1
ATOM 2224 N N . LYS A 1 279 ? -43.231 -17.526 33.930 1.00 38.25 279 LYS A N 1
ATOM 2225 C CA . LYS A 1 279 ? -44.002 -18.006 32.772 1.00 38.25 279 LYS A CA 1
ATOM 2226 C C . LYS A 1 279 ? -43.449 -17.483 31.438 1.00 38.25 279 LYS A C 1
ATOM 2228 O O . LYS A 1 279 ? -43.213 -16.288 31.295 1.00 38.25 279 LYS A O 1
ATOM 2233 N N . ARG A 1 280 ? -43.339 -18.380 30.452 1.00 37.72 280 ARG A N 1
ATOM 2234 C CA . ARG A 1 280 ? -43.339 -18.050 29.020 1.00 37.72 280 ARG A CA 1
ATOM 2235 C C . ARG A 1 280 ? -44.791 -17.990 28.554 1.00 37.72 280 ARG A C 1
ATOM 2237 O O . ARG A 1 280 ? -45.504 -18.978 28.710 1.00 37.72 280 ARG A O 1
ATOM 2244 N N . GLU A 1 281 ? -45.194 -16.846 28.018 1.00 42.88 281 GLU A N 1
ATOM 2245 C CA . GLU A 1 281 ? -46.398 -16.706 27.203 1.00 42.88 281 GLU A CA 1
ATOM 2246 C C . GLU A 1 281 ? -46.064 -16.984 25.738 1.00 42.88 281 GLU A C 1
ATOM 2248 O O . GLU A 1 281 ? -44.962 -16.712 25.253 1.00 42.88 281 GLU A O 1
ATOM 2253 N N . SER A 1 282 ? -47.032 -17.626 25.106 1.00 39.41 282 SER A N 1
ATOM 2254 C CA . SER A 1 282 ? -47.088 -18.154 23.757 1.00 39.41 282 SER A CA 1
ATOM 2255 C C . SER A 1 282 ? -47.677 -17.150 22.762 1.00 39.41 282 SER A C 1
ATOM 2257 O O . SER A 1 282 ? -48.528 -16.346 23.122 1.00 39.41 282 SER A O 1
ATOM 2259 N N . GLU A 1 283 ? -47.254 -17.336 21.508 1.00 40.53 283 GLU A N 1
ATOM 2260 C CA . GLU A 1 283 ? -48.068 -17.300 20.277 1.00 40.53 283 GLU A CA 1
ATOM 2261 C C . GLU A 1 283 ? -48.710 -16.000 19.756 1.00 40.53 283 GLU A C 1
ATOM 2263 O O . GLU A 1 283 ? -49.599 -15.419 20.366 1.00 40.53 283 GLU A O 1
ATOM 2268 N N . ALA A 1 284 ? -48.320 -15.668 18.518 1.00 37.75 284 ALA A N 1
ATOM 2269 C CA . ALA A 1 284 ? -49.167 -15.384 17.345 1.00 37.75 284 ALA A CA 1
ATOM 2270 C C . ALA A 1 284 ? -48.207 -15.373 16.127 1.00 37.75 284 ALA A C 1
ATOM 2272 O O . ALA A 1 284 ? -47.180 -14.695 16.173 1.00 37.75 284 ALA A O 1
ATOM 2273 N N . ASP A 1 285 ? -48.291 -16.323 15.188 1.00 36.72 285 ASP A N 1
ATOM 2274 C CA . ASP A 1 285 ? -49.104 -16.254 13.955 1.00 36.72 285 ASP A CA 1
ATOM 2275 C C . ASP A 1 285 ? -49.120 -14.851 13.325 1.00 36.72 285 ASP A C 1
ATOM 2277 O O . ASP A 1 285 ? -49.610 -13.901 13.926 1.00 36.72 285 ASP A O 1
ATOM 2281 N N . ASP A 1 286 ? -48.582 -14.686 12.115 1.00 37.69 286 ASP A N 1
ATOM 2282 C CA . ASP A 1 286 ? -49.397 -14.965 10.932 1.00 37.69 286 ASP A CA 1
ATOM 2283 C C . ASP A 1 286 ? -48.580 -14.887 9.634 1.00 37.69 286 ASP A C 1
ATOM 2285 O O . ASP A 1 286 ? -47.545 -14.221 9.522 1.00 37.69 286 ASP A O 1
ATOM 2289 N N . SER A 1 287 ? -49.078 -15.636 8.665 1.00 38.97 287 SER A N 1
ATOM 2290 C CA . SER A 1 287 ? -48.635 -15.785 7.289 1.00 38.97 287 SER A CA 1
ATOM 2291 C C . SER A 1 287 ? -48.805 -14.510 6.454 1.00 38.97 287 SER A C 1
ATOM 2293 O O . SER A 1 287 ? -49.675 -13.693 6.725 1.00 38.97 287 SER A O 1
ATOM 2295 N N . ASP A 1 288 ? -48.008 -14.353 5.388 1.00 38.16 288 ASP A N 1
ATOM 2296 C CA . ASP A 1 288 ? -48.528 -14.403 4.010 1.00 38.16 288 ASP A CA 1
ATOM 2297 C C . ASP A 1 288 ? -47.654 -13.704 2.948 1.00 38.16 288 ASP A C 1
ATOM 2299 O O . ASP A 1 288 ? -47.036 -12.663 3.155 1.00 38.16 288 ASP A O 1
ATOM 2303 N N . ASN A 1 289 ? -47.759 -14.272 1.742 1.00 40.31 289 ASN A N 1
ATOM 2304 C CA . ASN A 1 289 ? -47.625 -13.638 0.426 1.00 40.31 289 ASN A CA 1
ATOM 2305 C C . ASN A 1 289 ? -46.247 -13.567 -0.247 1.00 40.31 289 ASN A C 1
ATOM 2307 O O . ASN A 1 289 ? -45.698 -12.527 -0.594 1.00 40.31 289 ASN A O 1
ATOM 2311 N N . LEU A 1 290 ? -45.838 -14.770 -0.651 1.00 43.81 290 LEU A N 1
ATOM 2312 C CA . LEU A 1 290 ? -45.501 -15.123 -2.032 1.00 43.81 290 LEU A CA 1
ATOM 2313 C C . LEU A 1 290 ? -46.378 -14.387 -3.079 1.00 43.81 290 LEU A C 1
ATOM 2315 O O . LEU A 1 290 ? -47.448 -14.875 -3.433 1.00 43.81 290 LEU A O 1
ATOM 2319 N N . LYS A 1 291 ? -45.922 -13.244 -3.603 1.00 42.28 291 LYS A N 1
ATOM 2320 C CA . LYS A 1 291 ? -46.324 -12.674 -4.908 1.00 42.28 291 LYS A CA 1
ATOM 2321 C C . LYS A 1 291 ? -45.426 -11.479 -5.235 1.00 42.28 291 LYS A C 1
ATOM 2323 O O . LYS A 1 291 ? -45.711 -10.389 -4.780 1.00 42.28 291 LYS A O 1
ATOM 2328 N N . GLU A 1 292 ? -44.363 -11.698 -6.013 1.00 43.00 292 GLU A N 1
ATOM 2329 C CA . GLU A 1 292 ? -43.746 -10.690 -6.904 1.00 43.00 292 GLU A CA 1
ATOM 2330 C C . GLU A 1 292 ? -42.604 -11.327 -7.719 1.00 43.00 292 GLU A C 1
ATOM 2332 O O . GLU A 1 292 ? -41.419 -11.028 -7.600 1.00 43.00 292 GLU A O 1
ATOM 2337 N N . GLY A 1 293 ? -42.981 -12.278 -8.573 1.00 48.28 293 GLY A N 1
ATOM 2338 C CA . GLY A 1 293 ? -42.179 -12.633 -9.737 1.00 48.28 293 GLY A CA 1
ATOM 2339 C C . GLY A 1 293 ? -42.567 -11.708 -10.889 1.00 48.28 293 GLY A C 1
ATOM 2340 O O . GLY A 1 293 ? -43.755 -11.520 -11.131 1.00 48.28 293 GLY A O 1
ATOM 2341 N N . ILE A 1 294 ? -41.571 -11.214 -11.634 1.00 45.50 294 ILE A N 1
ATOM 2342 C CA . ILE A 1 294 ? -41.689 -10.399 -12.868 1.00 45.50 294 ILE A CA 1
ATOM 2343 C C . ILE A 1 294 ? -41.666 -8.862 -12.649 1.00 45.50 294 ILE A C 1
ATOM 2345 O O . ILE A 1 294 ? -42.357 -8.107 -13.321 1.00 45.50 294 ILE A O 1
ATOM 2349 N N . ALA A 1 295 ? -40.780 -8.365 -11.775 1.00 42.66 295 ALA A N 1
ATOM 2350 C CA . ALA A 1 295 ? -40.335 -6.955 -11.774 1.00 42.66 295 ALA A CA 1
ATOM 2351 C C . ALA A 1 295 ? -38.794 -6.796 -11.752 1.00 42.66 295 ALA A C 1
ATOM 2353 O O . ALA A 1 295 ? -38.266 -5.729 -11.456 1.00 42.66 295 ALA A O 1
ATOM 2354 N N . VAL A 1 296 ? -38.041 -7.860 -12.063 1.00 47.16 296 VAL A N 1
ATOM 2355 C CA . VAL A 1 296 ? -36.592 -7.936 -11.767 1.00 47.16 296 VAL A CA 1
ATOM 2356 C C . VAL A 1 296 ? -35.687 -7.571 -12.956 1.00 47.16 296 VAL A C 1
ATOM 2358 O O . VAL A 1 296 ? -34.508 -7.293 -12.766 1.00 47.16 296 VAL A O 1
ATOM 2361 N N . VAL A 1 297 ? -36.198 -7.494 -14.189 1.00 46.81 297 VAL A N 1
ATOM 2362 C CA . VAL A 1 297 ? -35.312 -7.384 -15.372 1.00 46.81 297 VAL A CA 1
ATOM 2363 C C . VAL A 1 297 ? -35.067 -5.939 -15.838 1.00 46.81 297 VAL A C 1
ATOM 2365 O O . VAL A 1 297 ? -34.010 -5.662 -16.393 1.00 46.81 297 VAL A O 1
ATOM 2368 N N . VAL A 1 298 ? -35.966 -4.985 -15.559 1.00 47.66 298 VAL A N 1
ATOM 2369 C CA . VAL A 1 298 ? -35.801 -3.579 -16.007 1.00 47.66 298 VAL A CA 1
ATOM 2370 C C . VAL A 1 298 ? -35.220 -2.668 -14.910 1.00 47.66 298 VAL A C 1
ATOM 2372 O O . VAL A 1 298 ? -34.515 -1.710 -15.218 1.00 47.66 298 VAL A O 1
ATOM 2375 N N . GLY A 1 299 ? -35.417 -2.997 -13.626 1.00 46.50 299 GLY A N 1
ATOM 2376 C CA . GLY A 1 299 ? -34.831 -2.249 -12.500 1.00 46.50 299 GLY A CA 1
ATOM 2377 C C . GLY A 1 299 ? -33.324 -2.474 -12.310 1.00 46.50 299 GLY A C 1
ATOM 2378 O O . GLY A 1 299 ? -32.612 -1.564 -11.891 1.00 46.50 299 GLY A O 1
ATOM 2379 N N . GLY A 1 300 ? -32.810 -3.652 -12.683 1.00 48.44 300 GLY A N 1
ATOM 2380 C CA . GLY A 1 300 ? -31.391 -3.985 -12.522 1.00 48.44 300 GLY A CA 1
ATOM 2381 C C . GLY A 1 300 ? -30.457 -3.094 -13.348 1.00 48.44 300 GLY A C 1
ATOM 2382 O O . GLY A 1 300 ? -29.421 -2.658 -12.852 1.00 48.44 300 GLY A O 1
ATOM 2383 N N . SER A 1 301 ? -30.834 -2.753 -14.585 1.00 52.56 301 SER A N 1
ATOM 2384 C CA . SER A 1 301 ? -29.982 -1.961 -15.485 1.00 52.56 301 SER A CA 1
ATOM 2385 C C . SER A 1 301 ? -29.818 -0.499 -15.055 1.00 52.56 301 SER A C 1
ATOM 2387 O O . SER A 1 301 ? -28.760 0.081 -15.287 1.00 52.56 301 SER A O 1
ATOM 2389 N N . LEU A 1 302 ? -30.815 0.093 -14.388 1.00 53.44 302 LEU A N 1
ATOM 2390 C CA . LEU A 1 302 ? -30.727 1.465 -13.871 1.00 53.44 302 LEU A CA 1
ATOM 2391 C C . LEU A 1 302 ? -29.840 1.550 -12.620 1.00 53.44 302 LEU A C 1
ATOM 2393 O O . LEU A 1 302 ? -29.078 2.507 -12.480 1.00 53.44 302 LEU A O 1
ATOM 2397 N N . CYS A 1 303 ? -29.842 0.519 -11.767 1.00 57.38 303 CYS A N 1
ATOM 2398 C CA . CYS A 1 303 ? -28.928 0.447 -10.627 1.00 57.38 303 CYS A CA 1
ATOM 2399 C C . CYS A 1 303 ? -27.456 0.413 -11.073 1.00 57.38 303 CYS A C 1
ATOM 2401 O O . CYS A 1 303 ? -26.646 1.162 -10.531 1.00 57.38 303 CYS A O 1
ATOM 2403 N N . PHE A 1 304 ? -27.095 -0.371 -12.097 1.00 57.41 304 PHE A N 1
ATOM 2404 C CA . PHE A 1 304 ? -25.699 -0.441 -12.560 1.00 57.41 304 PHE A CA 1
ATOM 2405 C C . PHE A 1 304 ? -25.154 0.896 -13.078 1.00 57.41 304 PHE A C 1
ATOM 2407 O O . PHE A 1 304 ? -23.979 1.194 -12.865 1.00 57.41 304 PHE A O 1
ATOM 2414 N N . ILE A 1 305 ? -25.990 1.725 -13.711 1.00 61.84 305 ILE A N 1
ATOM 2415 C CA . ILE A 1 305 ? -25.564 3.044 -14.199 1.00 61.84 305 ILE A CA 1
ATOM 2416 C C . ILE A 1 305 ? -25.325 3.994 -13.018 1.00 61.84 305 ILE A C 1
ATOM 2418 O O . ILE A 1 305 ? -24.280 4.638 -12.960 1.00 61.84 305 ILE A O 1
ATOM 2422 N N . VAL A 1 306 ? -26.230 4.038 -12.034 1.00 66.50 306 VAL A N 1
ATOM 2423 C CA . VAL A 1 306 ? -26.082 4.923 -10.863 1.00 66.50 306 VAL A CA 1
ATOM 2424 C C . VAL A 1 306 ? -24.871 4.526 -10.010 1.00 66.50 306 VAL A C 1
ATOM 2426 O O . VAL A 1 306 ? -24.066 5.388 -9.655 1.00 66.50 306 VAL A O 1
ATOM 2429 N N . PHE A 1 307 ? -24.671 3.230 -9.749 1.00 68.56 307 PHE A N 1
ATOM 2430 C CA . PHE A 1 307 ? -23.509 2.756 -8.988 1.00 68.56 307 PHE A CA 1
ATOM 2431 C C . PHE A 1 307 ? -22.190 2.918 -9.760 1.00 68.56 307 PHE A C 1
ATOM 2433 O O . PHE A 1 307 ? -21.175 3.274 -9.161 1.00 68.56 307 PHE A O 1
ATOM 2440 N N . GLY A 1 308 ? -22.193 2.727 -11.085 1.00 67.69 308 GLY A N 1
ATOM 2441 C CA . GLY A 1 308 ? -21.007 2.923 -11.923 1.00 67.69 308 GLY A CA 1
ATOM 2442 C C . GLY A 1 308 ? -20.521 4.376 -11.945 1.00 67.69 308 GLY A C 1
ATOM 2443 O O . GLY A 1 308 ? -19.335 4.633 -11.728 1.00 67.69 308 GLY A O 1
ATOM 2444 N N . TYR A 1 309 ? -21.434 5.336 -12.143 1.00 72.94 309 TYR A N 1
ATOM 2445 C CA . TYR A 1 309 ? -21.097 6.765 -12.106 1.00 72.94 309 TYR A CA 1
ATOM 2446 C C . TYR A 1 309 ? -20.723 7.241 -10.698 1.00 72.94 309 TYR A C 1
ATOM 2448 O O . TYR A 1 309 ? -19.776 8.015 -10.557 1.00 72.94 309 TYR A O 1
ATOM 2456 N N . GLY A 1 310 ? -21.409 6.745 -9.662 1.00 71.88 310 GLY A N 1
ATOM 2457 C CA . GLY A 1 310 ? -21.067 7.041 -8.270 1.00 71.88 310 GLY A CA 1
ATOM 2458 C C . GLY A 1 310 ? -19.642 6.606 -7.922 1.00 71.88 310 GLY A C 1
ATOM 2459 O O . GLY A 1 310 ? -18.863 7.403 -7.403 1.00 71.88 310 GLY A O 1
ATOM 2460 N N . TYR A 1 311 ? -19.251 5.382 -8.294 1.00 71.62 311 TYR A N 1
ATOM 2461 C CA . TYR A 1 311 ? -17.895 4.885 -8.047 1.00 71.62 311 TYR A CA 1
ATOM 2462 C C . TYR A 1 311 ? -16.830 5.698 -8.796 1.00 71.62 311 TYR A C 1
ATOM 2464 O O . TYR A 1 311 ? -15.826 6.093 -8.205 1.00 71.62 311 TYR A O 1
ATOM 2472 N N . ALA A 1 312 ? -17.059 6.015 -10.077 1.00 70.38 312 ALA A N 1
ATOM 2473 C CA . ALA A 1 312 ? -16.134 6.841 -10.854 1.00 70.38 312 ALA A CA 1
ATOM 2474 C C . ALA A 1 312 ? -15.961 8.249 -10.252 1.00 70.38 312 ALA A C 1
ATOM 2476 O O . ALA A 1 312 ? -14.845 8.766 -10.197 1.00 70.38 312 ALA A O 1
ATOM 2477 N N . PHE A 1 313 ? -17.043 8.852 -9.750 1.00 74.56 313 PHE A N 1
ATOM 2478 C CA . PHE A 1 313 ? -16.995 10.147 -9.071 1.00 74.56 313 PHE A CA 1
ATOM 2479 C C . PHE A 1 313 ? -16.218 10.087 -7.748 1.00 74.56 313 PHE A C 1
ATOM 2481 O O . PHE A 1 313 ? -15.427 10.983 -7.458 1.00 74.56 313 PHE A O 1
ATOM 2488 N N . ILE A 1 314 ? -16.383 9.013 -6.973 1.00 70.62 314 ILE A N 1
ATOM 2489 C CA . ILE A 1 314 ? -15.635 8.788 -5.728 1.00 70.62 314 ILE A CA 1
ATOM 2490 C C . ILE A 1 314 ? -14.133 8.637 -6.009 1.00 70.62 314 ILE A C 1
ATOM 2492 O O . ILE A 1 314 ? -13.318 9.281 -5.345 1.00 70.62 314 ILE A O 1
ATOM 2496 N N . VAL A 1 315 ? -13.758 7.838 -7.016 1.00 71.75 315 VAL A N 1
ATOM 2497 C CA . VAL A 1 315 ? -12.354 7.690 -7.443 1.00 71.75 315 VAL A CA 1
ATOM 2498 C C . VAL A 1 315 ? -11.783 9.043 -7.876 1.00 71.75 315 VAL A C 1
ATOM 2500 O O . VAL A 1 315 ? -10.717 9.439 -7.408 1.00 71.75 315 VAL A O 1
ATOM 2503 N N . TYR A 1 316 ? -12.535 9.811 -8.670 1.00 80.44 316 TYR A N 1
ATOM 2504 C CA . TYR A 1 316 ? -12.141 11.156 -9.089 1.00 80.44 316 TYR A CA 1
ATOM 2505 C C . TYR A 1 316 ? -11.916 12.110 -7.900 1.00 80.44 316 TYR A C 1
ATOM 2507 O O . TYR A 1 316 ? -10.912 12.823 -7.846 1.00 80.44 316 TYR A O 1
ATOM 2515 N N . GLN A 1 317 ? -12.811 12.102 -6.908 1.00 76.81 317 GLN A N 1
ATOM 2516 C CA . GLN A 1 317 ? -12.670 12.910 -5.692 1.00 76.81 317 GLN A CA 1
ATOM 2517 C C . GLN A 1 317 ? -11.456 12.493 -4.844 1.00 76.81 317 GLN A C 1
ATOM 2519 O O . GLN A 1 317 ? -10.803 13.349 -4.238 1.00 76.81 317 GLN A O 1
ATOM 2524 N N . ARG A 1 318 ? -11.128 11.193 -4.794 1.00 75.44 318 ARG A N 1
ATOM 2525 C CA . ARG A 1 318 ? -9.931 10.680 -4.104 1.00 75.44 318 ARG A CA 1
ATOM 2526 C C . ARG A 1 318 ? -8.656 11.194 -4.769 1.00 75.44 318 ARG A C 1
ATOM 2528 O O . ARG A 1 318 ? -7.783 11.724 -4.079 1.00 75.44 318 ARG A O 1
ATOM 2535 N N . ASP A 1 319 ? -8.568 11.094 -6.092 1.00 73.50 319 ASP A N 1
ATOM 2536 C CA . ASP A 1 319 ? -7.392 11.547 -6.841 1.00 73.50 319 ASP A CA 1
ATOM 2537 C C . ASP A 1 319 ? -7.205 13.061 -6.752 1.00 73.50 319 ASP A C 1
ATOM 2539 O O . ASP A 1 319 ? -6.087 13.540 -6.543 1.00 73.50 319 ASP A O 1
ATOM 2543 N N . ARG A 1 320 ? -8.299 13.828 -6.790 1.00 84.31 320 ARG A N 1
ATOM 2544 C CA . ARG A 1 320 ? -8.251 15.280 -6.59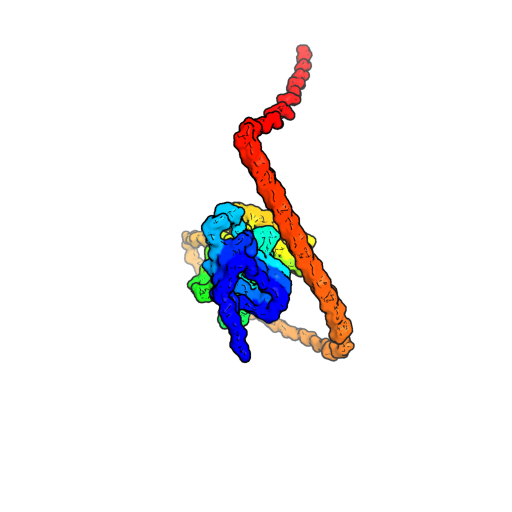8 1.00 84.31 320 ARG A CA 1
ATOM 2545 C C . ARG A 1 320 ? -7.690 15.667 -5.226 1.00 84.31 320 ARG A C 1
ATOM 2547 O O . ARG A 1 320 ? -6.791 16.503 -5.156 1.00 84.31 320 ARG A O 1
ATOM 2554 N N . ARG A 1 321 ? -8.146 15.024 -4.143 1.00 77.50 321 ARG A N 1
ATOM 2555 C CA . ARG A 1 321 ? -7.619 15.275 -2.787 1.00 77.50 321 ARG A CA 1
ATOM 2556 C C . ARG A 1 321 ? -6.139 14.897 -2.663 1.00 77.50 321 ARG A C 1
ATOM 2558 O O . ARG A 1 321 ? -5.383 15.608 -2.001 1.00 77.50 321 ARG A O 1
ATOM 2565 N N . ARG A 1 322 ? -5.699 13.815 -3.318 1.00 75.94 322 ARG A N 1
ATOM 2566 C CA . ARG A 1 322 ? -4.275 13.431 -3.374 1.00 75.94 322 ARG A CA 1
ATOM 2567 C C . ARG A 1 322 ? -3.428 14.491 -4.077 1.00 75.94 322 ARG A C 1
ATOM 2569 O O . ARG A 1 322 ? -2.379 14.867 -3.554 1.00 75.94 322 ARG A O 1
ATOM 2576 N N . LEU A 1 323 ? -3.900 15.006 -5.211 1.00 78.75 323 LEU A N 1
ATOM 2577 C CA . LEU A 1 323 ? -3.248 16.087 -5.955 1.00 78.75 323 LEU A CA 1
ATOM 2578 C C . LEU A 1 323 ? -3.129 17.373 -5.126 1.00 78.75 323 LEU A C 1
ATOM 2580 O O . LEU A 1 323 ? -2.049 17.962 -5.067 1.00 78.75 323 LEU A O 1
ATOM 2584 N N . GLU A 1 324 ? -4.195 17.778 -4.435 1.00 83.31 324 GLU A N 1
ATOM 2585 C CA . GLU A 1 324 ? -4.189 18.972 -3.579 1.00 83.31 324 GLU A CA 1
ATOM 2586 C C . GLU A 1 324 ? -3.180 18.843 -2.423 1.00 83.31 324 GLU A C 1
ATOM 2588 O O . GLU A 1 324 ? -2.416 19.775 -2.162 1.00 83.31 324 GLU A O 1
ATOM 2593 N N . ARG A 1 325 ? -3.076 17.668 -1.784 1.00 75.25 325 ARG A N 1
ATOM 2594 C CA . ARG A 1 325 ? -2.057 17.431 -0.743 1.00 75.25 325 ARG A CA 1
ATOM 2595 C C . ARG A 1 325 ? -0.637 17.415 -1.294 1.00 75.25 325 ARG A C 1
ATOM 2597 O O . ARG A 1 325 ? 0.259 17.976 -0.668 1.00 75.25 325 ARG A O 1
ATOM 2604 N N . GLN A 1 326 ? -0.412 16.815 -2.464 1.00 78.44 326 GLN A N 1
ATOM 2605 C CA . GLN A 1 326 ? 0.903 16.862 -3.109 1.00 78.44 326 GLN A CA 1
ATOM 2606 C C . GLN A 1 326 ? 1.317 18.301 -3.437 1.00 78.44 326 GLN A C 1
ATOM 2608 O O . GLN A 1 326 ? 2.481 18.657 -3.255 1.00 78.44 326 GLN A O 1
ATOM 2613 N N . GLN A 1 327 ? 0.378 19.146 -3.869 1.00 87.94 327 GLN A N 1
ATOM 2614 C CA . GLN A 1 327 ? 0.638 20.571 -4.071 1.00 87.94 327 GLN A CA 1
ATOM 2615 C C . GLN A 1 327 ? 0.943 21.294 -2.754 1.00 87.94 327 GLN A C 1
ATOM 2617 O O . GLN A 1 327 ? 1.896 22.066 -2.704 1.00 87.94 327 GLN A O 1
ATOM 2622 N N . GLN A 1 328 ? 0.201 21.019 -1.677 1.00 85.50 328 GLN A N 1
ATOM 2623 C CA . GLN A 1 328 ? 0.482 21.599 -0.358 1.00 85.50 328 GLN A CA 1
ATOM 2624 C C . GLN A 1 328 ? 1.870 21.212 0.164 1.00 85.50 328 GLN A C 1
ATOM 2626 O O . GLN A 1 328 ? 2.605 22.089 0.608 1.00 85.50 328 GLN A O 1
ATOM 2631 N N . LEU A 1 329 ? 2.263 19.941 0.044 1.00 80.38 329 LEU A N 1
ATOM 2632 C CA . LEU A 1 329 ? 3.595 19.468 0.434 1.00 80.38 329 LEU A CA 1
ATOM 2633 C C . LEU A 1 329 ? 4.701 20.106 -0.414 1.00 80.38 329 LEU A C 1
ATOM 2635 O O . LEU A 1 329 ? 5.720 20.528 0.123 1.00 80.38 329 LEU A O 1
ATOM 2639 N N . ARG A 1 330 ? 4.497 20.242 -1.732 1.00 83.75 330 ARG A N 1
ATOM 2640 C CA . ARG A 1 330 ? 5.442 20.971 -2.595 1.00 83.75 330 ARG A CA 1
ATOM 2641 C C . ARG A 1 330 ? 5.577 22.435 -2.178 1.00 83.75 330 ARG A C 1
ATOM 2643 O O . ARG A 1 330 ? 6.693 22.939 -2.138 1.00 83.75 330 ARG A O 1
ATOM 2650 N N . ASN A 1 331 ? 4.470 23.095 -1.841 1.00 87.94 331 ASN A N 1
ATOM 2651 C CA . ASN A 1 331 ? 4.484 24.483 -1.380 1.00 87.94 331 ASN A CA 1
ATOM 2652 C C . ASN A 1 331 ? 5.159 24.626 -0.006 1.00 87.94 331 ASN A C 1
ATOM 2654 O O . ASN A 1 331 ? 5.874 25.599 0.212 1.00 87.94 331 ASN A O 1
ATOM 2658 N N . GLN A 1 332 ? 4.969 23.665 0.903 1.00 87.19 332 GLN A N 1
ATOM 2659 C CA . GLN A 1 332 ? 5.670 23.627 2.191 1.00 87.19 332 GLN A CA 1
ATOM 2660 C C . GLN A 1 332 ? 7.176 23.451 1.999 1.00 87.19 332 GLN A C 1
ATOM 2662 O O . GLN A 1 332 ? 7.936 24.294 2.462 1.00 87.19 332 GLN A O 1
ATOM 2667 N N . ASN A 1 333 ? 7.601 22.454 1.219 1.00 88.94 333 ASN A N 1
ATOM 2668 C CA . ASN A 1 333 ? 9.020 22.227 0.935 1.00 88.94 333 ASN A CA 1
ATOM 2669 C C . ASN A 1 333 ? 9.672 23.443 0.254 1.00 88.94 333 ASN A C 1
ATOM 2671 O O . ASN A 1 333 ? 10.799 23.803 0.578 1.00 88.94 333 ASN A O 1
ATOM 2675 N N . ALA A 1 334 ? 8.957 24.114 -0.657 1.00 87.94 334 ALA A N 1
ATOM 2676 C CA . ALA A 1 334 ? 9.447 25.334 -1.294 1.00 87.94 334 ALA A CA 1
ATOM 2677 C C . ALA A 1 334 ? 9.639 26.487 -0.292 1.00 87.94 334 ALA A C 1
ATOM 2679 O O . ALA A 1 334 ? 10.597 27.249 -0.412 1.00 87.94 334 ALA A O 1
ATOM 2680 N N . ASN A 1 335 ? 8.754 26.616 0.701 1.00 89.62 335 ASN A N 1
ATOM 2681 C CA . ASN A 1 335 ? 8.902 27.615 1.759 1.00 89.62 335 ASN A CA 1
ATOM 2682 C C . ASN A 1 335 ? 10.076 27.280 2.691 1.00 89.62 335 ASN A C 1
ATOM 2684 O O . ASN A 1 335 ? 10.865 28.172 3.003 1.00 89.62 335 ASN A O 1
ATOM 2688 N N . ASP A 1 336 ? 10.243 26.008 3.057 1.00 88.75 336 ASP A N 1
ATOM 2689 C CA . ASP A 1 336 ? 11.359 25.550 3.892 1.00 88.75 336 ASP A CA 1
ATOM 2690 C C . ASP A 1 336 ? 12.717 25.791 3.206 1.00 88.75 336 ASP A C 1
ATOM 2692 O O . ASP A 1 336 ? 13.669 26.252 3.843 1.00 88.75 336 ASP A O 1
ATOM 2696 N N . ASP A 1 337 ? 12.803 25.575 1.887 1.00 90.56 337 ASP A N 1
ATOM 2697 C CA . ASP A 1 337 ? 13.997 25.884 1.091 1.00 90.56 337 ASP A CA 1
ATOM 2698 C C . ASP A 1 337 ? 14.295 27.395 1.056 1.00 90.56 337 ASP A C 1
ATOM 2700 O O . ASP A 1 337 ? 15.452 27.809 1.196 1.00 90.56 337 ASP A O 1
ATOM 2704 N N . ILE A 1 338 ? 13.268 28.243 0.908 1.00 89.69 338 ILE A N 1
ATOM 2705 C CA . ILE A 1 338 ? 13.423 29.708 0.939 1.00 89.69 338 ILE A CA 1
ATOM 2706 C C . ILE A 1 338 ? 13.953 30.166 2.302 1.00 89.69 338 ILE A C 1
ATOM 2708 O O . ILE A 1 338 ? 14.863 31.002 2.363 1.00 89.69 338 ILE A O 1
ATOM 2712 N N . ASP A 1 339 ? 13.426 29.615 3.392 1.00 87.50 339 ASP A N 1
ATOM 2713 C CA . ASP A 1 339 ? 13.854 29.968 4.743 1.00 87.50 339 ASP A CA 1
ATOM 2714 C C . ASP A 1 339 ? 15.268 29.451 5.049 1.00 87.50 339 ASP A C 1
ATOM 2716 O O . ASP A 1 339 ? 16.078 30.172 5.646 1.00 87.50 339 ASP A O 1
ATOM 2720 N N . ALA A 1 340 ? 15.637 28.273 4.540 1.00 89.00 340 ALA A N 1
ATOM 2721 C CA . ALA A 1 340 ? 17.004 27.764 4.612 1.00 89.00 340 ALA A CA 1
ATOM 2722 C C . ALA A 1 340 ? 18.003 28.664 3.857 1.00 89.00 340 ALA A C 1
ATOM 2724 O O . ALA A 1 340 ? 19.103 28.932 4.358 1.00 89.00 340 ALA A O 1
ATOM 2725 N N . VAL A 1 341 ? 17.633 29.177 2.677 1.00 92.06 341 VAL A N 1
ATOM 2726 C CA . VAL A 1 341 ? 18.457 30.130 1.912 1.00 92.06 341 VAL A CA 1
ATOM 2727 C C . VAL A 1 341 ? 18.572 31.473 2.638 1.00 92.06 341 VAL A C 1
ATOM 2729 O O . VAL A 1 341 ? 19.679 32.004 2.753 1.00 92.06 341 VAL A O 1
ATOM 2732 N N . ARG A 1 342 ? 17.474 32.010 3.190 1.00 86.69 342 ARG A N 1
ATOM 2733 C CA . ARG A 1 342 ? 17.491 33.257 3.981 1.00 86.69 342 ARG A CA 1
ATOM 2734 C C . ARG A 1 342 ? 18.379 33.151 5.216 1.00 86.69 342 ARG A C 1
ATOM 2736 O O . ARG A 1 342 ? 19.143 34.077 5.492 1.00 86.69 342 ARG A O 1
ATOM 2743 N N . SER A 1 343 ? 18.319 32.016 5.912 1.00 87.12 343 SER A N 1
ATOM 2744 C CA . SER A 1 343 ? 19.164 31.724 7.072 1.00 87.12 343 SER A CA 1
ATOM 2745 C C . SER A 1 343 ? 20.653 31.721 6.701 1.00 87.12 343 SER A C 1
ATOM 2747 O O . SER A 1 343 ? 21.460 32.374 7.363 1.00 87.12 343 SER A O 1
ATOM 2749 N N . LYS A 1 344 ? 21.020 31.092 5.572 1.00 90.94 344 LYS A N 1
ATOM 2750 C CA . LYS A 1 344 ? 22.402 31.104 5.052 1.00 90.94 344 LYS A CA 1
ATOM 2751 C C . LYS A 1 344 ? 22.865 32.481 4.576 1.00 90.94 344 LYS A C 1
ATOM 2753 O O . LYS A 1 344 ? 24.043 32.797 4.706 1.00 90.94 344 LYS A O 1
ATOM 2758 N N . ALA A 1 345 ? 21.962 33.299 4.039 1.00 89.81 345 ALA A N 1
ATOM 2759 C CA . ALA A 1 345 ? 22.278 34.642 3.559 1.00 89.81 345 ALA A CA 1
ATOM 2760 C C . ALA A 1 345 ? 22.434 35.683 4.687 1.00 89.81 345 ALA A C 1
ATOM 2762 O O . ALA A 1 345 ? 22.762 36.834 4.409 1.00 89.81 345 ALA A O 1
ATOM 2763 N N . GLY A 1 346 ? 22.182 35.318 5.951 1.00 84.31 346 GLY A N 1
ATOM 2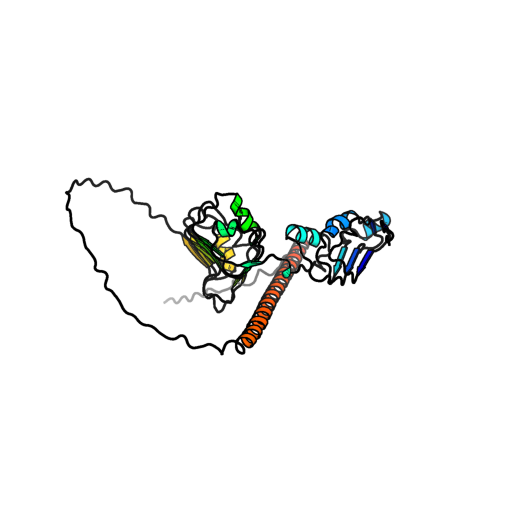764 C CA . GLY A 1 346 ? 22.279 36.246 7.083 1.00 84.31 346 GLY A CA 1
ATOM 2765 C C . GLY A 1 346 ? 21.237 37.371 7.055 1.00 84.31 346 GLY A C 1
ATOM 2766 O O . GLY A 1 346 ? 21.376 38.360 7.778 1.00 84.31 346 GLY A O 1
ATOM 2767 N N . ILE A 1 347 ? 20.184 37.238 6.241 1.00 79.56 347 ILE A N 1
ATOM 2768 C CA . ILE A 1 347 ? 19.105 38.224 6.143 1.00 79.56 347 ILE A CA 1
ATOM 2769 C C . ILE A 1 347 ? 18.194 38.025 7.358 1.00 79.56 347 ILE A C 1
ATOM 2771 O O . ILE A 1 347 ? 17.246 37.241 7.329 1.00 79.56 347 ILE A O 1
ATOM 2775 N N . ARG A 1 348 ? 18.497 38.718 8.462 1.00 67.31 348 ARG A N 1
ATOM 2776 C CA . ARG A 1 348 ? 17.593 38.796 9.617 1.00 67.31 348 ARG A CA 1
ATOM 2777 C C . ARG A 1 348 ? 16.319 39.525 9.194 1.00 67.31 348 ARG A C 1
ATOM 2779 O O . ARG A 1 348 ? 16.365 40.707 8.863 1.00 67.31 348 ARG A O 1
ATOM 2786 N N . SER A 1 349 ? 15.194 38.813 9.219 1.00 59.22 349 SER A N 1
ATOM 2787 C CA . SER A 1 349 ? 13.863 39.390 9.025 1.00 59.22 349 SER A CA 1
ATOM 2788 C C . SER A 1 349 ? 13.630 40.498 10.057 1.00 59.22 349 SER A C 1
ATOM 2790 O O . SER A 1 349 ? 13.544 40.237 11.253 1.00 59.22 349 SER A O 1
ATOM 2792 N N . SER A 1 350 ? 13.561 41.747 9.605 1.00 59.97 350 SER A N 1
ATOM 2793 C CA . SER A 1 350 ? 13.396 42.943 10.440 1.00 59.97 350 SER A CA 1
ATOM 2794 C C . SER A 1 350 ? 11.929 43.249 10.789 1.00 59.97 350 SER A C 1
ATOM 2796 O O . SER A 1 350 ? 11.579 44.404 11.012 1.00 59.97 350 SER A O 1
ATOM 2798 N N . THR A 1 351 ? 11.047 42.243 10.830 1.00 58.53 351 THR A N 1
ATOM 2799 C CA . THR A 1 351 ? 9.594 42.452 11.011 1.00 58.53 351 THR A CA 1
ATOM 2800 C C . THR A 1 351 ? 9.091 42.479 12.458 1.00 58.53 351 THR A C 1
ATOM 2802 O O . THR A 1 351 ? 7.903 42.703 12.662 1.00 58.53 351 THR A O 1
ATOM 2805 N N . ASP A 1 352 ? 9.963 42.394 13.466 1.00 52.81 352 ASP A N 1
ATOM 2806 C CA . ASP A 1 352 ? 9.577 42.561 14.875 1.00 52.81 352 ASP A CA 1
ATOM 2807 C C . ASP A 1 352 ? 9.997 43.929 15.423 1.00 52.81 352 ASP A C 1
ATOM 2809 O O . ASP A 1 352 ? 11.064 44.081 16.016 1.00 52.81 352 ASP A O 1
ATOM 2813 N N . SER A 1 353 ? 9.173 44.962 15.213 1.00 52.59 353 SER A N 1
ATOM 2814 C CA . SER A 1 353 ? 9.110 46.144 16.102 1.00 52.59 353 SER A CA 1
ATOM 2815 C C . SER A 1 353 ? 8.005 47.123 15.694 1.00 52.59 353 SER A C 1
ATOM 2817 O O . SER A 1 353 ? 8.268 48.236 15.239 1.00 52.59 353 SER A O 1
ATOM 2819 N N . ARG A 1 354 ? 6.728 46.754 15.886 1.00 55.44 354 ARG A N 1
ATOM 2820 C CA . ARG A 1 354 ? 5.651 47.762 15.947 1.00 55.44 354 ARG A CA 1
ATOM 2821 C C . ARG A 1 354 ? 4.371 47.271 16.634 1.00 55.44 354 ARG A C 1
ATOM 2823 O O . ARG A 1 354 ? 3.373 47.050 15.969 1.00 55.44 354 ARG A O 1
ATOM 2830 N N . SER A 1 355 ? 4.373 47.184 17.969 1.00 52.69 355 SER A N 1
ATOM 2831 C CA . SER A 1 355 ? 3.169 47.452 18.788 1.00 52.69 355 SER A CA 1
ATOM 2832 C C . SER A 1 355 ? 3.434 47.311 20.293 1.00 52.69 355 SER A C 1
ATOM 2834 O O . SER A 1 355 ? 3.335 46.214 20.834 1.00 52.69 355 SER A O 1
ATOM 2836 N N . SER A 1 356 ? 3.700 48.419 20.991 1.00 52.47 356 SER A N 1
ATOM 2837 C CA . SER A 1 356 ? 3.291 48.598 22.396 1.00 52.47 356 SER A CA 1
ATOM 2838 C C . SER A 1 356 ? 3.445 50.063 22.827 1.00 52.47 356 SER A C 1
ATOM 2840 O O . SER A 1 356 ? 4.289 50.401 23.649 1.00 52.47 356 SER A O 1
ATOM 2842 N N . GLU A 1 357 ? 2.590 50.938 22.303 1.00 53.00 357 GLU A N 1
ATOM 2843 C CA . GLU A 1 357 ? 2.255 52.207 22.957 1.00 53.00 357 GLU A CA 1
ATOM 2844 C C . GLU A 1 357 ? 0.731 52.256 23.114 1.00 53.00 357 GLU A C 1
ATOM 2846 O O . GL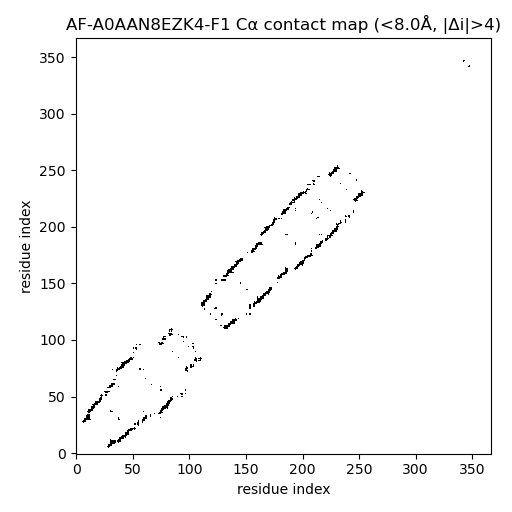U A 1 357 ? -0.005 52.632 22.205 1.00 53.00 357 GLU A O 1
ATOM 2851 N N . LYS A 1 358 ? 0.231 51.812 24.272 1.00 56.72 358 LYS A N 1
ATOM 2852 C CA . LYS A 1 358 ? -1.108 52.174 24.751 1.00 56.72 358 LYS A CA 1
ATOM 2853 C C . LYS A 1 358 ? -0.944 52.955 26.044 1.00 56.72 358 LYS A C 1
ATOM 2855 O O . LYS A 1 358 ? -0.492 52.430 27.058 1.00 56.72 358 LYS A O 1
ATOM 2860 N N . GLY A 1 359 ? -1.268 54.240 25.936 1.00 50.50 359 GLY A N 1
ATOM 2861 C CA . GLY A 1 359 ? -1.129 55.243 26.973 1.00 50.50 359 GLY A CA 1
ATOM 2862 C C . GLY A 1 359 ? -1.998 54.983 28.199 1.00 50.50 359 GLY A C 1
ATOM 2863 O O . GLY A 1 359 ? -3.157 54.582 28.118 1.00 50.50 359 GLY A O 1
ATOM 2864 N N . SER A 1 360 ? -1.400 55.280 29.347 1.00 58.50 360 SER A N 1
ATOM 2865 C CA . SER A 1 360 ? -2.038 55.388 30.652 1.00 58.50 360 SER A CA 1
ATOM 2866 C C . SER A 1 360 ? -2.366 56.863 30.901 1.00 58.50 360 SER A C 1
ATOM 2868 O O . SER A 1 360 ? -1.495 57.633 31.300 1.00 58.50 360 SER A O 1
ATOM 2870 N N . SER A 1 361 ? -3.609 57.291 30.645 1.00 58.72 361 SER A N 1
ATOM 2871 C CA . SER A 1 361 ? -4.078 58.615 31.074 1.00 58.72 361 SER A CA 1
ATOM 2872 C C . SER A 1 361 ? -4.733 58.511 32.453 1.00 58.72 361 SER A C 1
ATOM 2874 O O . SER A 1 361 ? -5.894 58.127 32.597 1.00 58.72 361 SER A O 1
ATOM 2876 N N . ARG A 1 362 ? -3.972 58.874 33.489 1.00 55.66 362 ARG A N 1
ATOM 2877 C CA . ARG A 1 362 ? -4.483 59.170 34.832 1.00 55.66 362 ARG A CA 1
ATOM 2878 C C . ARG A 1 362 ? -5.253 60.491 34.804 1.00 55.66 362 ARG A C 1
ATOM 2880 O O . ARG A 1 362 ? -4.658 61.541 34.580 1.00 55.66 362 ARG A O 1
ATOM 2887 N N . HIS A 1 363 ? -6.539 60.458 35.137 1.00 56.25 363 HIS A N 1
ATOM 2888 C CA . HIS A 1 363 ? -7.293 61.651 35.519 1.00 56.25 363 HIS A CA 1
ATOM 2889 C C . HIS A 1 363 ? -7.424 61.693 37.046 1.00 56.25 363 HIS A C 1
ATOM 2891 O O . HIS A 1 363 ? -8.079 60.857 37.662 1.00 56.25 363 HIS A O 1
ATOM 2897 N N . ARG A 1 364 ? -6.733 62.657 37.662 1.00 57.19 364 ARG A N 1
ATOM 2898 C CA . ARG A 1 364 ? -6.704 62.919 39.104 1.00 57.19 364 ARG A CA 1
ATOM 2899 C C . ARG A 1 364 ? -7.525 64.186 39.351 1.00 57.19 364 ARG A C 1
ATOM 2901 O O . ARG A 1 364 ? -7.043 65.278 39.077 1.00 57.19 364 ARG A O 1
ATOM 2908 N N . LYS A 1 365 ? -8.753 64.051 39.858 1.00 57.09 365 LYS A N 1
ATOM 2909 C CA . LYS A 1 365 ? -9.485 65.160 40.491 1.00 57.09 365 LYS A CA 1
ATOM 2910 C C . LYS A 1 365 ? -9.102 65.192 41.972 1.00 57.09 365 LYS A C 1
ATOM 2912 O O . LYS A 1 365 ? -9.273 64.194 42.669 1.00 57.09 365 LYS A O 1
ATOM 2917 N N . ARG A 1 366 ? -8.569 66.319 42.440 1.00 53.41 366 ARG A N 1
ATOM 2918 C CA . ARG A 1 366 ? -8.481 66.669 43.863 1.00 53.41 366 ARG A CA 1
ATOM 2919 C C . ARG A 1 366 ? -9.414 67.852 44.121 1.00 53.41 366 ARG A C 1
ATOM 2921 O O . ARG A 1 366 ? -9.510 68.738 43.275 1.00 53.41 366 ARG A O 1
ATOM 2928 N N . LYS A 1 367 ? -10.111 67.761 45.255 1.00 58.19 367 LYS A N 1
ATOM 2929 C CA . LYS A 1 367 ? -10.697 68.880 45.995 1.00 58.19 367 LYS A CA 1
ATOM 2930 C C . LYS A 1 367 ? -9.600 69.791 46.525 1.00 58.19 367 LYS A C 1
ATOM 2932 O O . LYS A 1 367 ? -8.488 69.254 46.757 1.00 58.19 367 LYS A O 1
#

Solvent-accessible surface area (backbone atoms only — not comparable to full-atom values): 21285 Å² total; per-residue (Å²): 133,84,73,85,81,76,52,71,45,82,32,66,49,74,50,59,68,45,82,48,45,54,42,71,94,52,34,78,33,32,33,39,26,77,46,63,59,24,36,38,40,34,51,18,57,49,26,26,39,62,70,37,48,71,50,27,58,74,35,51,43,64,52,76,94,50,41,77,85,39,64,94,53,48,40,38,44,60,42,70,37,49,52,27,44,74,56,70,72,56,46,55,59,53,46,72,45,30,45,85,93,45,63,74,66,66,34,74,87,59,50,43,71,32,79,40,43,74,59,46,76,66,54,74,68,34,73,81,43,60,68,22,24,30,30,51,36,38,41,31,42,52,68,41,66,52,76,48,77,79,62,46,61,48,42,41,41,26,27,35,31,50,20,33,44,35,42,30,54,30,38,63,44,47,47,42,59,54,38,70,44,38,41,34,36,32,37,77,84,47,67,56,47,44,33,37,38,34,61,23,73,50,32,47,43,60,47,46,51,38,83,57,33,46,75,45,63,42,76,90,51,32,81,37,41,32,40,42,35,26,55,41,77,60,52,70,65,56,53,54,43,38,44,73,74,39,48,61,49,80,44,66,49,73,74,76,71,74,71,72,80,76,83,70,89,67,91,72,77,92,76,90,79,82,90,80,90,78,83,85,87,80,91,78,89,83,86,87,75,96,79,82,84,91,72,67,79,72,59,52,64,58,51,54,54,55,54,51,54,49,51,54,51,50,53,51,53,52,53,50,54,51,52,53,51,53,50,52,51,52,53,48,53,52,49,52,52,51,51,54,50,36,61,73,68,67,62,74,81,84,82,86,80,88,89,89,87,80,85,85,83,84,84,82,86,78,134

Mean predicted aligned error: 12.64 Å

Radius of gyration: 31.76 Å; Cα contacts (8 Å, |Δi|>4): 567; chains: 1; bounding box: 83×90×98 Å

InterPro domains:
  IPR000494 Receptor L-domain [PF01030] (131-206)
  IPR036941 Receptor L-domain superfamily [G3DSA:3.80.20.20] (108-251)
  IPR053079 SPS2 domain-containing protein [PTHR21662] (129-207)

Nearest PDB structures (foldseek):
  7u6d-assembly1_B  TM=6.531E-01  e=1.368E-03  Homo sapiens
  7u6e-assembly1_F  TM=5.734E-01  e=1.300E-03  Homo sapiens
  7tyj-assembly1_A  TM=3.943E-01  e=7.445E-04  Homo sapiens
  7u6d-assembly1_C  TM=4.530E-01  e=1.236E-03  Homo sapiens
  8dtm-assembly1_A  TM=4.186E-01  e=1.439E-03  Mus musculus

Foldseek 3Di:
DDDPQAQEEEAAAEAECDLDQECVSPLRHAFAHPDLARYEYEHQQNHAEDLSVLSNQVRYHYPPVCCVVNPPRQHYHYYNNHAHADAPVSQVSVQVRYDPVHGDDHHPVNAQEDEADEDDPCCQPDPSLQLHAEYEEEHAYECEEPCPPSRLRSLCNHAEYAYAYHYENYEHDQEPCSNVNHQEQEYAPDLDASYEYEDYANYAEHPPCLPRYQYYYDPVRYQENYEHEYQYDHDPVSVVSNCVNDHYHYHHDPPPPPPDPPPPDDDDDDDDDDDDDDDDDDDDDDDDDDDDDDPPPPVVVVVCVVVVVVVVVVVVVVVVVVVVVVVVVVVVVVVVVVVVVCVVVVPPDPPPDDDDDDDDDDDDDDD

pLDDT: mean 84.24, std 17.82, range [36.72, 98.56]

Secondary structure (DSSP, 8-state):
-------EEES-EEEES---SBSGGGTT-EEE-SSS-SEEEES-TT--B-TTHHHHGGGEE--HHHHGGGTT--SEEEES---B---HHHHHHHHTTS-TTS---B-GGGSPEEEEEEE-HHHHH-GGGTT--EEEEEEEEES-BTT-TTTHHHHTT--EEES-EEEES-BS-SSSGGGTT--EEEESS-SS-SEEEEEETT----TTTTTT-EEEE-TTT-S-SEEEEESSPPPHHHHHHHHTTS-EEEEE--------------------------PPPP-----------S-STTHHHHHHHHHHHHHHHHHHHHHHHHHHHHHHHHHHHHHHHHHHHHHHTT---------------------

Sequence (367 aa):
MNMPKITEIHGRFKITKTTLSSLDLMKDIKIFAHYPMALTIEDNYSLKDVSDLLYMAKNITRPKAFEERFKNRTQILLLNNGRICHNDETREALQALVPPEHPIEFSDHCRKRCVGGVVDDATLKHKDNIGCQVILGSLTIQNFNFNSSADLKYFNTIEDIEGSLTIINSTGFKDLTFFKSLKGITDFSTTRPLVRIAHNPDLTSITPLHNQVELLYDVEDVDTVAVIKTYSAIDAMERKELEKQGRVIFHVHVKERKRPPTGNGRKGQDKTWTDGKGKRESEADDSDNLKEGIAVVVGGSLCFIVFGYGYAFIVYQRDRRRLERQQQLRNQNANDDIDAVRSKAGIRSSTDSRSSEKGSSRHRKRK

Organism: Trichostrongylus colubriformis (NCBI:txid6319)